Protein AF-A0A9D4WMR4-F1 (afdb_monomer_lite)

Secondary structure (DSSP, 8-state):
-----S--SSSSSSTT---HHHHHHHHHHHHHHHHHTTS----HHHHHHHHTTS---SS-HHHHHHHHHHHHHHHHHHHHHHHHH------TT-HHHHHHHHHHHHHHHHHHHHT-SSHHHHHHHHHHSTTHHHHHHHHHHHHHHHHHHHHHHHHHHHHHTTT---HHHHHHHHHHHHHHHHHHHHHHHHHTSHHHHHHHHT-IIIIIT-HHHHHHHHHHT----TTS-HHHHHHHHHHHHHHHHHHHHHHT-SSS-HHHHHHTSHHHHHHHHHHHHHHHHHHHHHHTS-TTS----TTS---SHHHHHHHHHHHHHH-TTTHHHHHHHHHHHHHHHHTS-HHHHHHHHS-S--S---EEEEEE--HHHHHHHHHHHT-TT----PPP--EEEEEE--HHHHHHHHHHHHHHHHHHHH---TTTS-GGGTTHHHHHHHHHTTS--GGGSTTS---TTS-HHHHHHHHHHHHHHHHHTTTTTT--HHHHHHHHHHHHHHHHHHHHHHHHHHHHHHHHHHHHTT--

Radius of gyration: 28.43 Å; chains: 1; bounding box: 70×49×124 Å

Sequence (524 aa):
MSTWSHLEPLESCFANSTSPIVACIFALAKVHQSTCFVALGDSDYFSRMKAAEEEASSNDVQDYDLKVTGQLIEIVFFMLTVLAGYRQEDHAFSPVHIMHSTLVACNFYLITGFISTQWRDIVHVLLAHPKVDIFIDAAFGSVRLVVRSLETTLVAYNKDISMESNMTAERRVYYLCQQCEASLQFLQSLCQQKMFKERLLKNKELCGKGGILLLAQSILKLHIQPYASNRITTAISRLKAKILSILLSLCEAENIPYLDEVASSTKSLELSKSVALEVFDLLKKDFGRNPGKLTADRSHPMGFVQLNAMRLADIFSDDSNFRSYMILCFTEVLIAIISLPHGDFLSCWCSSNLSDTEEDASLEYDIFAAVGWVLHNTSPDVKEATDLEFNLTPNSMLKASYAHHRTSLFIKFFANLHCFVPNVCEEQERNLFVLKVLECLNMDLSNLLPEFSFDSDAPRAATASRNLRSLLSHAESLIPNFLNVEDIQLLRVFFGELQSRFTSNGSGRNRAQKTQDSKFEKSS

pLDDT: mean 79.25, std 20.99, range [23.95, 98.62]

Foldseek 3Di:
DDDDDPPPPPVPPPVPDPDVVVVLVVLVVVLCVVCCVPDPPDDVVVVVVVVLVPDDDDDDPPVNLVVVLVVLLVVLLVQLLVLLVDDDDLDAPDLVLLSSLLSLLSSLVVLCVSFHVDLVRSLVVLVPDPCNLSSLSSLLSNLLSLLVNLLSLLVVVVVCVVPDPPVVSLLSSLSSLLSSLSSLVSVLSLLLDLSSLVVQLPRCVCQLQPSLLSSLLSLLPRDDDPPRDPSSQLSSLLSLQSSLSSVLSNCPRPPHRSVVSQVVDPNSLVSVLSSLLSLLVQLLVVLLDQLVPDPDPVVGARHPNNLSSLSVLLSLLQAQSRVVVCLVRRLLSLLVLLLADQVSNCQQQQDLDGSDDGKHWDWDDDSVLSSVQSVQVVDPPDDDDDRDDTDIHIDGDDSSVRSLSNNLSSLSSQLSSQDDDPPSHDPVSHCSNVVSSVVSQPDDSCVSNVVGDGDPPDRSLVSSLVSLVSSLVSVVVSPPPRDDPSSSVSSVVSSVVSVVVVVVVVVVVVVVVVVVVVVVVPDD

InterPro domains:
  IPR039325 Nodulin homeobox [PTHR35743] (65-520)
  IPR057287 Nodulin homeobox, N-terminal domain [PF25246] (65-477)

Structure (mmCIF, N/CA/C/O backbone):
data_AF-A0A9D4WMR4-F1
#
_entry.id   AF-A0A9D4WMR4-F1
#
loop_
_atom_site.group_PDB
_atom_site.id
_atom_site.type_symbol
_atom_site.label_atom_id
_atom_site.label_alt_id
_atom_site.label_comp_id
_atom_site.label_asym_id
_atom_site.label_entity_id
_atom_site.label_seq_id
_atom_site.pdbx_PDB_ins_code
_atom_site.Cartn_x
_atom_site.Cartn_y
_atom_site.Cartn_z
_atom_site.occupancy
_atom_site.B_iso_or_equiv
_atom_site.auth_seq_id
_atom_site.auth_comp_id
_atom_site.auth_asym_id
_atom_site.auth_atom_id
_atom_site.pdbx_PDB_model_num
ATOM 1 N N . MET A 1 1 ? 43.935 11.595 -28.827 1.00 33.19 1 MET A N 1
ATOM 2 C CA . MET A 1 1 ? 43.910 12.656 -29.860 1.00 33.19 1 MET A CA 1
ATOM 3 C C . MET A 1 1 ? 43.675 11.998 -31.214 1.00 33.19 1 MET A C 1
ATOM 5 O O . MET A 1 1 ? 44.251 10.948 -31.441 1.00 33.19 1 MET A O 1
ATOM 9 N N . SER A 1 2 ? 42.813 12.618 -32.029 1.00 28.80 2 SER A N 1
ATOM 10 C CA . SER A 1 2 ? 42.335 12.258 -33.381 1.00 28.80 2 SER A CA 1
ATOM 11 C C . SER A 1 2 ? 41.468 10.999 -33.543 1.00 28.80 2 SER A C 1
ATOM 13 O O . SER A 1 2 ? 41.987 9.897 -33.699 1.00 28.80 2 SER A O 1
ATOM 15 N N . THR A 1 3 ? 40.144 11.196 -33.585 1.00 23.95 3 THR A N 1
ATOM 16 C CA . THR A 1 3 ? 39.250 10.819 -34.712 1.00 23.95 3 THR A CA 1
ATOM 17 C C . THR A 1 3 ? 37.796 11.173 -34.353 1.00 23.95 3 THR A C 1
ATOM 19 O O . THR A 1 3 ? 37.026 10.350 -33.880 1.00 23.95 3 THR A O 1
ATOM 22 N N . TRP A 1 4 ? 37.434 12.443 -34.553 1.00 28.55 4 TRP A N 1
ATOM 23 C CA . TRP A 1 4 ? 36.052 12.934 -34.604 1.00 28.55 4 TRP A CA 1
ATOM 24 C C . TRP A 1 4 ? 35.903 13.641 -35.952 1.00 28.55 4 TRP A C 1
ATOM 26 O O . TRP A 1 4 ? 36.357 14.773 -36.088 1.00 28.55 4 TRP A O 1
ATOM 36 N N . SER A 1 5 ? 35.367 12.965 -36.971 1.00 24.48 5 SER A N 1
ATOM 37 C CA . SER A 1 5 ? 35.040 13.621 -38.253 1.00 24.48 5 SER A CA 1
ATOM 38 C C . SER A 1 5 ? 34.020 12.880 -39.130 1.00 24.48 5 SER A C 1
ATOM 40 O O . SER A 1 5 ? 33.951 13.157 -40.322 1.00 24.48 5 SER A O 1
ATOM 42 N N . HIS A 1 6 ? 33.208 11.956 -38.598 1.00 28.50 6 HIS A N 1
ATOM 43 C CA . HIS A 1 6 ? 32.232 11.216 -39.427 1.00 28.50 6 HIS A CA 1
ATOM 44 C C . HIS A 1 6 ? 30.801 11.135 -38.868 1.00 28.50 6 HIS A C 1
ATOM 46 O O . HIS A 1 6 ? 30.040 10.266 -39.274 1.00 28.50 6 HIS A O 1
ATOM 52 N N . LEU A 1 7 ? 30.394 12.061 -37.995 1.00 28.36 7 LEU A N 1
ATOM 53 C CA . LEU A 1 7 ? 29.025 12.112 -37.450 1.00 28.36 7 LEU A CA 1
ATOM 54 C C . LEU A 1 7 ? 28.144 13.237 -38.028 1.00 28.36 7 LEU A C 1
ATOM 56 O O . LEU A 1 7 ? 27.124 13.567 -37.438 1.00 28.36 7 LEU A O 1
ATOM 60 N N . GLU A 1 8 ? 28.496 13.807 -39.184 1.00 28.31 8 GLU A N 1
ATOM 61 C CA . GLU A 1 8 ? 27.832 15.012 -39.716 1.00 28.31 8 GLU A CA 1
ATOM 62 C C . GLU A 1 8 ? 26.898 14.871 -40.943 1.00 28.31 8 GLU A C 1
ATOM 64 O O . GLU A 1 8 ? 26.498 15.894 -41.492 1.00 28.31 8 GLU A O 1
ATOM 69 N N . PRO A 1 9 ? 26.426 13.676 -41.357 1.00 32.66 9 PRO A N 1
ATOM 70 C CA . PRO A 1 9 ? 25.255 13.636 -42.234 1.00 32.66 9 PRO A CA 1
ATOM 71 C C . PRO A 1 9 ? 24.153 12.717 -41.691 1.00 32.66 9 PRO A C 1
ATOM 73 O O . PRO A 1 9 ? 23.793 11.734 -42.328 1.00 32.66 9 PRO A O 1
ATOM 76 N N . LEU A 1 10 ? 23.611 13.022 -40.507 1.00 33.19 10 LEU A N 1
ATOM 77 C CA . LEU A 1 10 ? 22.376 12.394 -39.997 1.00 33.19 10 LEU A CA 1
ATOM 78 C C . LEU A 1 10 ? 21.386 13.393 -39.371 1.00 33.19 10 LEU A C 1
ATOM 80 O O . LEU A 1 10 ? 20.210 13.067 -39.243 1.00 33.19 10 LEU A O 1
ATOM 84 N N . GLU A 1 11 ? 21.799 14.626 -39.056 1.00 31.89 11 GLU A N 1
ATOM 85 C CA . GLU A 1 11 ? 20.884 15.662 -38.546 1.00 31.89 11 GLU A CA 1
ATOM 86 C C . GLU A 1 11 ? 19.919 16.198 -39.618 1.00 31.89 11 GLU A C 1
ATOM 88 O O . GLU A 1 11 ? 18.801 16.597 -39.300 1.00 31.89 11 GLU A O 1
ATOM 93 N N . SER A 1 12 ? 20.296 16.159 -40.902 1.00 28.70 12 SER A N 1
ATOM 94 C CA . SER A 1 12 ? 19.501 16.768 -41.979 1.00 28.70 12 SER A CA 1
ATOM 95 C C . SER A 1 12 ? 18.417 15.868 -42.584 1.00 28.70 12 SER A C 1
ATOM 97 O O . SER A 1 12 ? 17.547 16.376 -43.288 1.00 28.70 12 SER A O 1
ATOM 99 N N . CYS A 1 13 ? 18.414 14.557 -42.308 1.00 29.05 13 CYS A N 1
ATOM 100 C CA . CYS A 1 13 ? 17.401 13.640 -42.856 1.00 29.05 13 CYS A CA 1
ATOM 101 C C . CYS A 1 13 ? 16.135 13.511 -41.990 1.00 29.05 13 CYS A C 1
ATOM 103 O O . CYS A 1 13 ? 15.099 13.098 -42.502 1.00 29.05 13 CYS A O 1
ATOM 105 N N . PHE A 1 14 ? 16.173 13.883 -40.705 1.00 41.12 14 PHE A N 1
ATOM 106 C CA . PHE A 1 14 ? 15.147 13.443 -39.745 1.00 41.12 14 PHE A CA 1
ATOM 107 C C . PHE A 1 14 ? 14.361 14.555 -39.050 1.00 41.12 14 PHE A C 1
ATOM 109 O O . PHE A 1 14 ? 13.446 14.258 -38.286 1.00 41.12 14 PHE A O 1
ATOM 116 N N . ALA A 1 15 ? 14.597 15.821 -39.408 1.00 33.25 15 ALA A N 1
ATOM 117 C CA . ALA A 1 15 ? 13.702 16.922 -39.035 1.00 33.25 15 ALA A CA 1
ATOM 118 C C . ALA A 1 15 ? 12.266 16.757 -39.594 1.00 33.25 15 ALA A C 1
ATOM 120 O O . ALA A 1 15 ? 11.359 17.454 -39.153 1.00 33.25 15 ALA A O 1
ATOM 121 N N . ASN A 1 16 ? 12.047 15.814 -40.524 1.00 31.56 16 ASN A N 1
ATOM 122 C CA . ASN A 1 16 ? 10.764 15.583 -41.196 1.00 31.56 16 ASN A CA 1
ATOM 123 C C . ASN A 1 16 ? 10.112 14.213 -40.902 1.00 31.56 16 ASN A C 1
ATOM 125 O O . ASN A 1 16 ? 9.108 13.881 -41.529 1.00 31.56 16 ASN A O 1
ATOM 129 N N . SER A 1 17 ? 10.636 13.409 -39.968 1.00 31.97 17 SER A N 1
ATOM 130 C CA . SER A 1 17 ? 10.020 12.127 -39.579 1.00 31.97 17 SER A CA 1
ATOM 131 C C . SER A 1 17 ? 9.019 12.332 -38.434 1.00 31.97 17 SER A C 1
ATOM 133 O O . SER A 1 17 ? 9.409 12.616 -37.305 1.00 31.97 17 SER A O 1
ATOM 135 N N . THR A 1 18 ? 7.725 12.143 -38.701 1.00 29.80 18 THR A N 1
ATOM 136 C CA . THR A 1 18 ? 6.620 12.337 -37.741 1.00 29.80 18 THR A CA 1
ATOM 137 C C . THR A 1 18 ? 6.328 11.126 -36.843 1.00 29.80 18 THR A C 1
ATOM 139 O O . THR A 1 18 ? 5.304 11.130 -36.166 1.00 29.80 18 THR A O 1
ATOM 142 N N . SER A 1 19 ? 7.167 10.079 -36.826 1.00 32.78 19 SER A N 1
ATOM 143 C CA . SER A 1 19 ? 6.924 8.872 -36.014 1.00 32.78 19 SER A CA 1
ATOM 144 C C . SER A 1 19 ? 7.575 8.969 -34.619 1.00 32.78 19 SER A C 1
ATOM 146 O O . SER A 1 19 ? 8.806 8.914 -34.517 1.00 32.78 19 SER A O 1
ATOM 148 N N . PRO A 1 20 ? 6.792 9.053 -33.521 1.00 37.50 20 PRO A N 1
ATOM 149 C CA . PRO A 1 20 ? 7.308 9.119 -32.145 1.00 37.50 20 PRO A CA 1
ATOM 150 C C . PRO A 1 20 ? 8.117 7.878 -31.738 1.00 37.50 20 PRO A C 1
ATOM 152 O O . PRO A 1 20 ? 8.986 7.949 -30.869 1.00 37.50 20 PRO A O 1
ATOM 155 N N . ILE A 1 21 ? 7.848 6.746 -32.395 1.00 35.88 21 ILE A N 1
ATOM 156 C CA . ILE A 1 21 ? 8.482 5.443 -32.167 1.00 35.88 21 ILE A CA 1
ATOM 157 C C . ILE A 1 21 ? 9.948 5.471 -32.617 1.00 35.88 21 ILE A C 1
ATOM 159 O O . ILE A 1 21 ? 10.827 5.063 -31.860 1.00 35.88 21 ILE A O 1
ATOM 163 N N . VAL A 1 22 ? 10.234 6.034 -33.796 1.00 36.53 22 VAL A N 1
ATOM 164 C CA . VAL A 1 22 ? 11.603 6.166 -34.333 1.00 36.53 22 VAL A CA 1
ATOM 165 C C . VAL A 1 22 ? 12.433 7.117 -33.467 1.00 36.53 22 VAL A C 1
ATOM 167 O O . VAL A 1 22 ? 13.579 6.819 -33.137 1.00 36.53 22 VAL A O 1
ATOM 170 N N . ALA A 1 23 ? 11.833 8.216 -33.002 1.00 41.31 23 ALA A N 1
ATOM 171 C CA . ALA A 1 23 ? 12.484 9.149 -32.085 1.00 41.31 23 ALA A CA 1
ATOM 172 C C . ALA A 1 23 ? 12.776 8.521 -30.706 1.00 41.31 23 ALA A C 1
ATOM 174 O O . ALA A 1 23 ? 13.850 8.749 -30.152 1.00 41.31 23 ALA A O 1
ATOM 175 N N . CYS A 1 24 ? 11.875 7.685 -30.173 1.00 43.31 24 CYS A N 1
ATOM 176 C CA . CYS A 1 24 ? 12.086 6.948 -28.920 1.00 43.31 24 CYS A CA 1
ATOM 177 C C . CYS A 1 24 ? 13.164 5.868 -29.034 1.00 43.31 24 CYS A C 1
ATOM 179 O O . CYS A 1 24 ? 13.987 5.732 -28.132 1.00 43.31 24 CYS A O 1
ATOM 181 N N . ILE A 1 25 ? 13.195 5.127 -30.142 1.00 46.59 25 ILE A N 1
ATOM 182 C CA . ILE A 1 25 ? 14.248 4.149 -30.427 1.00 46.59 25 ILE A CA 1
ATOM 183 C C . ILE A 1 25 ? 15.598 4.859 -30.563 1.00 46.59 25 ILE A C 1
ATOM 185 O O . ILE A 1 25 ? 16.585 4.367 -30.033 1.00 46.59 25 ILE A O 1
ATOM 189 N N . PHE A 1 26 ? 15.655 6.037 -31.190 1.00 47.19 26 PHE A N 1
ATOM 190 C CA . PHE A 1 26 ? 16.888 6.822 -31.310 1.00 47.19 26 PHE A CA 1
ATOM 191 C C . PHE A 1 26 ? 17.320 7.460 -29.980 1.00 47.19 26 PHE A C 1
ATOM 193 O O . PHE A 1 26 ? 18.511 7.543 -29.687 1.00 47.19 26 PHE A O 1
ATOM 200 N N . ALA A 1 27 ? 16.365 7.877 -29.147 1.00 46.22 27 ALA A N 1
ATOM 201 C CA . ALA A 1 27 ? 16.600 8.379 -27.796 1.00 46.22 27 ALA A CA 1
ATOM 202 C C . ALA A 1 27 ? 17.130 7.267 -26.879 1.00 46.22 27 ALA A C 1
ATOM 204 O O . ALA A 1 27 ? 18.158 7.446 -26.230 1.00 46.22 27 ALA A O 1
ATOM 205 N N . LEU A 1 28 ? 16.502 6.088 -26.903 1.00 50.28 28 LEU A N 1
ATOM 206 C CA . LEU A 1 28 ? 17.008 4.890 -26.243 1.00 50.28 28 LEU A CA 1
ATOM 207 C C . LEU A 1 28 ? 18.343 4.449 -26.825 1.00 50.28 28 LEU A C 1
ATOM 209 O O . LEU A 1 28 ? 19.202 4.074 -26.051 1.00 50.28 28 LEU A O 1
ATOM 213 N N . ALA A 1 29 ? 18.558 4.527 -28.138 1.00 48.81 29 ALA A N 1
ATOM 214 C CA . ALA A 1 29 ? 19.824 4.185 -28.772 1.00 48.81 29 ALA A CA 1
ATOM 215 C C . ALA A 1 29 ? 20.935 5.163 -28.377 1.00 48.81 29 ALA A C 1
ATOM 217 O O . ALA A 1 29 ? 22.038 4.712 -28.110 1.00 48.81 29 ALA A O 1
ATOM 218 N N . LYS A 1 30 ? 20.657 6.468 -28.248 1.00 45.84 30 LYS A N 1
ATOM 219 C CA . LYS A 1 30 ? 21.604 7.460 -27.711 1.00 45.84 30 LYS A CA 1
ATOM 220 C C . LYS A 1 30 ? 21.894 7.226 -26.226 1.00 45.84 30 LYS A C 1
ATOM 222 O O . LYS A 1 30 ? 23.057 7.226 -25.839 1.00 45.84 30 LYS A O 1
ATOM 227 N N . VAL A 1 31 ? 20.875 6.951 -25.406 1.00 44.56 31 VAL A N 1
ATOM 228 C CA . VAL A 1 31 ? 21.057 6.605 -23.980 1.00 44.56 31 VAL A CA 1
ATOM 229 C C . VAL A 1 31 ? 21.785 5.260 -23.826 1.00 44.56 31 VAL A C 1
ATOM 231 O O . VAL A 1 31 ? 22.651 5.119 -22.963 1.00 44.56 31 VAL A O 1
ATOM 234 N N . HIS A 1 32 ? 21.502 4.296 -24.704 1.00 44.66 32 HIS A N 1
ATOM 235 C CA . HIS A 1 32 ? 22.166 2.998 -24.815 1.00 44.66 32 HIS A CA 1
ATOM 236 C C . HIS A 1 32 ? 23.614 3.155 -25.287 1.00 44.66 32 HIS A C 1
ATOM 238 O O . HIS A 1 32 ? 24.494 2.489 -24.771 1.00 44.66 32 HIS A O 1
ATOM 244 N N . GLN A 1 33 ? 23.909 4.078 -26.203 1.00 39.97 33 GLN A N 1
ATOM 245 C CA . GLN A 1 33 ? 25.264 4.385 -26.669 1.00 39.97 33 GLN A CA 1
ATOM 246 C C . GLN A 1 33 ? 26.094 5.065 -25.566 1.00 39.97 33 GLN A C 1
ATOM 248 O O . GLN A 1 33 ? 27.282 4.773 -25.428 1.00 39.97 33 GLN A O 1
ATOM 253 N N . SER A 1 34 ? 25.462 5.882 -24.713 1.00 38.19 34 SER A N 1
ATOM 254 C CA . SER A 1 34 ? 26.075 6.441 -23.499 1.00 38.19 34 SER A CA 1
ATOM 255 C C . SER A 1 34 ? 26.271 5.408 -22.371 1.00 38.19 34 SER A C 1
ATOM 257 O O . SER A 1 34 ? 27.236 5.522 -21.619 1.00 38.19 34 SER A O 1
ATOM 259 N N . THR A 1 35 ? 25.423 4.374 -22.261 1.00 37.53 35 THR A N 1
ATOM 260 C CA . THR A 1 35 ? 25.574 3.261 -21.286 1.00 37.53 35 THR A CA 1
ATOM 261 C C . THR A 1 35 ? 26.477 2.126 -21.779 1.00 37.53 35 THR A C 1
ATOM 263 O O . THR A 1 35 ? 27.161 1.489 -20.977 1.00 37.53 35 THR A O 1
ATOM 266 N N . CYS A 1 36 ? 26.523 1.862 -23.085 1.00 35.91 36 CYS A N 1
ATOM 267 C CA . CYS A 1 36 ? 27.311 0.782 -23.689 1.00 35.91 36 CYS A CA 1
ATOM 268 C C . CYS A 1 36 ? 28.812 1.015 -23.614 1.00 35.91 36 CYS A C 1
ATOM 270 O O . CYS A 1 36 ? 29.568 0.050 -23.647 1.00 35.91 36 CYS A O 1
ATOM 272 N N . PHE A 1 37 ? 29.253 2.257 -23.415 1.00 37.72 37 PHE A N 1
ATOM 273 C CA . PHE A 1 37 ? 30.651 2.516 -23.078 1.00 37.72 37 PHE A CA 1
ATOM 274 C C . PHE A 1 37 ? 31.057 1.943 -21.707 1.00 37.72 37 PHE A C 1
ATOM 276 O O . PHE A 1 37 ? 32.249 1.838 -21.432 1.00 37.72 37 PHE A O 1
ATOM 283 N N . VAL A 1 38 ? 30.094 1.545 -20.862 1.00 38.31 38 VAL A N 1
ATOM 284 C CA . VAL A 1 38 ? 30.345 1.014 -19.513 1.00 38.31 38 VAL A CA 1
ATOM 285 C C . VAL A 1 38 ? 29.889 -0.444 -19.332 1.00 38.31 38 VAL A C 1
ATOM 287 O O . VAL A 1 38 ? 30.487 -1.139 -18.515 1.00 38.31 38 VAL A O 1
ATOM 290 N N . ALA A 1 39 ? 28.890 -0.953 -20.069 1.00 33.62 39 ALA A N 1
ATOM 291 C CA . ALA A 1 39 ? 28.299 -2.266 -19.750 1.00 33.62 39 ALA A CA 1
ATOM 292 C C . ALA A 1 39 ? 28.517 -3.401 -20.769 1.00 33.62 39 ALA A C 1
ATOM 294 O O . ALA A 1 39 ? 28.742 -4.532 -20.346 1.00 33.62 39 ALA A O 1
ATOM 295 N N . LEU A 1 40 ? 28.444 -3.172 -22.083 1.00 37.25 40 LEU A N 1
ATOM 296 C CA . LEU A 1 40 ? 28.479 -4.262 -23.069 1.00 37.25 40 LEU A CA 1
ATOM 297 C C . LEU A 1 40 ? 29.123 -3.771 -24.368 1.00 37.25 40 LEU A C 1
ATOM 299 O O . LEU A 1 40 ? 28.509 -3.051 -25.151 1.00 37.25 40 LEU A O 1
ATOM 303 N N . GLY A 1 41 ? 30.379 -4.154 -24.587 1.00 33.16 41 GLY A N 1
ATOM 304 C CA . GLY A 1 41 ? 31.119 -3.867 -25.813 1.00 33.16 41 GLY A CA 1
ATOM 305 C C . GLY A 1 41 ? 30.691 -4.765 -26.971 1.00 33.16 41 GLY A C 1
ATOM 306 O O . GLY A 1 41 ? 31.489 -5.589 -27.406 1.00 33.16 41 GLY A O 1
ATOM 307 N N . ASP A 1 42 ? 29.458 -4.618 -27.464 1.00 36.50 42 ASP A N 1
ATOM 308 C CA . ASP A 1 42 ? 28.997 -5.356 -28.642 1.00 36.50 42 ASP A CA 1
ATOM 309 C C . ASP A 1 42 ? 28.340 -4.436 -29.686 1.00 36.50 42 ASP A C 1
ATOM 311 O O . ASP A 1 42 ? 27.326 -3.780 -29.447 1.00 36.50 42 ASP A O 1
ATOM 315 N N . SER A 1 43 ? 28.980 -4.355 -30.854 1.00 40.59 43 SER A N 1
ATOM 316 C CA . SER A 1 43 ? 28.693 -3.419 -31.952 1.00 40.59 43 SER A CA 1
ATOM 317 C C . SER A 1 43 ? 27.632 -3.941 -32.936 1.00 40.59 43 SER A C 1
ATOM 319 O O . SER A 1 43 ? 27.252 -3.218 -33.859 1.00 40.59 43 SER A O 1
ATOM 321 N N . ASP A 1 44 ? 27.164 -5.183 -32.783 1.00 41.28 44 ASP A N 1
ATOM 322 C CA . ASP A 1 44 ? 26.359 -5.880 -33.803 1.00 41.28 44 ASP A CA 1
ATOM 323 C C . ASP A 1 44 ? 24.863 -5.491 -33.793 1.00 41.28 44 ASP A C 1
ATOM 325 O O . ASP A 1 44 ? 24.129 -5.712 -34.757 1.00 41.28 44 ASP A O 1
ATOM 329 N N . TYR A 1 45 ? 24.396 -4.854 -32.715 1.00 42.66 45 TYR A N 1
ATOM 330 C CA . TYR A 1 45 ? 22.984 -4.508 -32.513 1.00 42.66 45 TYR A CA 1
ATOM 331 C C . TYR A 1 45 ? 22.490 -3.387 -33.448 1.00 42.66 45 TYR A C 1
ATOM 333 O O . TYR A 1 45 ? 21.387 -3.458 -33.992 1.00 42.66 45 TYR A O 1
ATOM 341 N N . PHE A 1 46 ? 23.326 -2.373 -33.698 1.00 39.62 46 PHE A N 1
ATOM 342 C CA . PHE A 1 46 ? 22.959 -1.206 -34.514 1.00 39.62 46 PHE A CA 1
ATOM 343 C C . PHE A 1 46 ? 22.804 -1.554 -36.004 1.00 39.62 46 PHE A C 1
ATOM 345 O O . PHE A 1 46 ? 21.946 -1.005 -36.695 1.00 39.62 46 PHE A O 1
ATOM 352 N N . SER A 1 47 ? 23.595 -2.512 -36.490 1.00 39.56 47 SER A N 1
ATOM 353 C CA . SER A 1 47 ? 23.570 -2.974 -37.882 1.00 39.56 47 SER A CA 1
ATOM 354 C C . SER A 1 47 ? 22.276 -3.715 -38.230 1.00 39.56 47 SER A C 1
ATOM 356 O O . SER A 1 47 ? 21.773 -3.579 -39.341 1.00 39.56 47 SER A O 1
ATOM 358 N N . ARG A 1 48 ? 21.690 -4.452 -37.274 1.00 40.34 48 ARG A N 1
ATOM 359 C CA . ARG A 1 48 ? 20.437 -5.202 -37.482 1.00 40.34 48 ARG A CA 1
ATOM 360 C C . ARG A 1 48 ? 19.209 -4.303 -37.528 1.00 40.34 48 ARG A C 1
ATOM 362 O O . ARG A 1 48 ? 18.292 -4.565 -38.295 1.00 40.34 48 ARG A O 1
ATOM 369 N N . MET A 1 49 ? 19.213 -3.234 -36.737 1.00 34.47 49 MET A N 1
ATOM 370 C CA . MET A 1 49 ? 18.124 -2.260 -36.715 1.00 34.47 49 MET A CA 1
ATOM 371 C C . MET A 1 49 ? 18.113 -1.402 -37.989 1.00 34.47 49 MET A C 1
ATOM 373 O O . MET A 1 49 ? 17.052 -1.121 -38.529 1.00 34.47 49 MET A O 1
ATOM 377 N N . LYS A 1 50 ? 19.299 -1.067 -38.515 1.00 35.16 50 LYS A N 1
ATOM 378 C CA . LYS A 1 50 ? 19.460 -0.347 -39.786 1.00 35.16 50 LYS A CA 1
ATOM 379 C C . LYS A 1 50 ? 19.100 -1.206 -41.007 1.00 35.16 50 LYS A C 1
ATOM 381 O O . LYS A 1 50 ? 18.496 -0.707 -41.945 1.00 35.16 50 LYS A O 1
ATOM 386 N N . ALA A 1 51 ? 19.410 -2.504 -40.970 1.00 37.97 51 ALA A N 1
ATOM 387 C CA . ALA A 1 51 ? 19.012 -3.445 -42.020 1.00 37.97 51 ALA A CA 1
ATOM 388 C C . ALA A 1 51 ? 17.485 -3.644 -42.101 1.00 37.97 51 ALA A C 1
ATOM 390 O O . ALA A 1 51 ? 16.965 -3.920 -43.175 1.00 37.97 51 ALA A O 1
ATOM 391 N N . ALA A 1 52 ? 16.764 -3.471 -40.987 1.00 39.38 52 ALA A N 1
ATOM 392 C CA . ALA A 1 52 ? 15.304 -3.560 -40.952 1.00 39.38 52 ALA A CA 1
ATOM 393 C C . ALA A 1 52 ? 14.597 -2.337 -41.574 1.00 39.38 52 ALA A C 1
ATOM 395 O O . ALA A 1 52 ? 13.410 -2.408 -41.860 1.00 39.38 52 ALA A O 1
ATOM 396 N N . GLU A 1 53 ? 15.306 -1.229 -41.805 1.00 37.84 53 GLU A N 1
ATOM 397 C CA . GLU A 1 53 ? 14.748 -0.002 -42.391 1.00 37.84 53 GLU A CA 1
ATOM 398 C C . GLU A 1 53 ? 14.864 0.021 -43.932 1.00 37.84 53 GLU A C 1
ATOM 400 O O . GLU A 1 53 ? 14.135 0.751 -44.600 1.00 37.84 53 GLU A O 1
ATOM 405 N N . GLU A 1 54 ? 15.742 -0.809 -44.514 1.00 36.75 54 GLU A N 1
ATOM 406 C CA . GLU A 1 54 ? 16.025 -0.837 -45.961 1.00 36.75 54 GLU A CA 1
ATOM 407 C C . GLU A 1 54 ? 15.209 -1.879 -46.760 1.00 36.75 54 GLU A C 1
ATOM 409 O O . GLU A 1 54 ? 15.282 -1.896 -47.989 1.00 36.75 54 GLU A O 1
ATOM 414 N N . GLU A 1 55 ? 14.367 -2.699 -46.119 1.00 40.88 55 GLU A N 1
ATOM 415 C CA . GLU A 1 55 ? 13.468 -3.652 -46.794 1.00 40.88 55 GLU A CA 1
ATOM 416 C C . GLU A 1 55 ? 11.986 -3.290 -46.596 1.00 40.88 55 GLU A C 1
ATOM 418 O O . GLU A 1 55 ? 11.301 -3.825 -45.727 1.00 40.88 55 GLU A O 1
ATOM 423 N N . ALA A 1 56 ? 11.448 -2.416 -47.452 1.00 35.56 56 ALA A N 1
ATOM 424 C CA . ALA A 1 56 ? 9.999 -2.283 -47.611 1.00 35.56 56 ALA A CA 1
ATOM 425 C C . ALA A 1 56 ? 9.614 -1.975 -49.068 1.00 35.56 56 ALA A C 1
ATOM 427 O O . ALA A 1 56 ? 9.612 -0.826 -49.510 1.00 35.56 56 ALA A O 1
ATOM 428 N N . SER A 1 57 ? 9.246 -3.018 -49.821 1.00 37.25 57 SER A N 1
ATOM 429 C CA . SER A 1 57 ? 8.478 -2.888 -51.065 1.00 37.25 57 SER A CA 1
ATOM 430 C C . SER A 1 57 ? 6.991 -3.140 -50.803 1.00 37.25 57 SER A C 1
ATOM 432 O O . SER A 1 57 ? 6.622 -4.126 -50.172 1.00 37.25 57 SER A O 1
ATOM 434 N N . SER A 1 58 ? 6.164 -2.239 -51.330 1.00 46.44 58 SER A N 1
ATOM 435 C CA . SER A 1 58 ? 4.700 -2.157 -51.254 1.00 46.44 58 SER A CA 1
ATOM 436 C C . SER A 1 58 ? 3.948 -3.490 -51.411 1.00 46.44 58 SER A C 1
ATOM 438 O O . SER A 1 58 ? 3.798 -3.967 -52.534 1.00 46.44 58 SER A O 1
ATOM 440 N N . ASN A 1 59 ? 3.434 -4.032 -50.297 1.00 38.97 59 ASN A N 1
ATOM 441 C CA . ASN A 1 59 ? 2.091 -4.620 -50.092 1.00 38.97 59 ASN A CA 1
ATOM 442 C C . ASN A 1 59 ? 2.086 -5.528 -48.839 1.00 38.97 59 ASN A C 1
ATOM 444 O O . ASN A 1 59 ? 1.901 -6.721 -48.994 1.00 38.97 59 ASN A O 1
ATOM 448 N N . ASP A 1 60 ? 2.317 -4.998 -47.627 1.00 40.66 60 ASP A N 1
ATOM 449 C CA . ASP A 1 60 ? 2.160 -5.751 -46.353 1.00 40.66 60 ASP A CA 1
ATOM 450 C C . ASP A 1 60 ? 2.236 -4.825 -45.113 1.00 40.66 60 ASP A C 1
ATOM 452 O O . ASP A 1 60 ? 2.940 -5.082 -44.142 1.00 40.66 60 ASP A O 1
ATOM 456 N N . VAL A 1 61 ? 1.527 -3.690 -45.117 1.00 44.72 61 VAL A N 1
ATOM 457 C CA . VAL A 1 61 ? 1.642 -2.696 -44.021 1.00 44.72 61 VAL A CA 1
ATOM 458 C C . VAL A 1 61 ? 1.135 -3.252 -42.676 1.00 44.72 61 VAL A C 1
ATOM 460 O O . VAL A 1 61 ? 1.693 -2.949 -41.630 1.00 44.72 61 VAL A O 1
ATOM 463 N N . GLN A 1 62 ? 0.131 -4.135 -42.689 1.00 45.28 62 GLN A N 1
ATOM 464 C CA . GLN A 1 62 ? -0.504 -4.626 -41.459 1.00 45.28 62 GLN A CA 1
ATOM 465 C C . GLN A 1 62 ? 0.252 -5.791 -40.787 1.00 45.28 62 GLN A C 1
ATOM 467 O O . GLN A 1 62 ? 0.259 -5.883 -39.562 1.00 45.28 62 GLN A O 1
ATOM 472 N N . ASP A 1 63 ? 0.911 -6.659 -41.565 1.00 47.91 63 ASP A N 1
ATOM 473 C CA . ASP A 1 63 ? 1.763 -7.740 -41.033 1.00 47.91 63 ASP A CA 1
ATOM 474 C C . ASP A 1 63 ? 3.116 -7.190 -40.546 1.00 47.91 63 ASP A C 1
ATOM 476 O O . ASP A 1 63 ? 3.651 -7.611 -39.516 1.00 47.91 63 ASP A O 1
ATOM 480 N N . TYR A 1 64 ? 3.627 -6.160 -41.230 1.00 50.91 64 TYR A N 1
ATOM 481 C CA . TYR A 1 64 ? 4.838 -5.448 -40.835 1.00 50.91 64 TYR A CA 1
ATOM 482 C C . TYR A 1 64 ? 4.681 -4.744 -39.478 1.00 50.91 64 TYR A C 1
ATOM 484 O O . TYR A 1 64 ? 5.524 -4.921 -38.597 1.00 50.91 64 TYR A O 1
ATOM 492 N N . ASP A 1 65 ? 3.571 -4.033 -39.254 1.00 54.09 65 ASP A N 1
ATOM 493 C CA . ASP A 1 65 ? 3.306 -3.323 -37.993 1.00 54.09 65 ASP A CA 1
ATOM 494 C C . ASP A 1 65 ? 3.190 -4.270 -36.783 1.00 54.09 65 ASP A C 1
ATOM 496 O O . ASP A 1 65 ? 3.685 -3.965 -35.690 1.00 54.09 65 ASP A O 1
ATOM 500 N N . LEU A 1 66 ? 2.598 -5.457 -36.971 1.00 60.88 66 LEU A N 1
ATOM 501 C CA . LEU A 1 66 ? 2.500 -6.484 -35.927 1.00 60.88 66 LEU A CA 1
ATOM 502 C C . LEU A 1 66 ? 3.867 -7.099 -35.605 1.00 60.88 66 LEU A C 1
ATOM 504 O O . LEU A 1 66 ? 4.199 -7.309 -34.434 1.00 60.88 66 LEU A O 1
ATOM 508 N N . LYS A 1 67 ? 4.687 -7.347 -36.630 1.00 64.31 67 LYS A N 1
ATOM 509 C CA . LYS A 1 67 ? 6.040 -7.890 -36.474 1.00 64.31 67 LYS A CA 1
ATOM 510 C C . LYS A 1 67 ? 6.980 -6.899 -35.784 1.00 64.31 67 LYS A C 1
ATOM 512 O O . LYS A 1 67 ? 7.718 -7.299 -34.882 1.00 64.31 67 LYS A O 1
ATOM 517 N N . VAL A 1 68 ? 6.922 -5.619 -36.157 1.00 65.62 68 VAL A N 1
ATOM 518 C CA . VAL A 1 68 ? 7.709 -4.545 -35.531 1.00 65.62 68 VAL A CA 1
ATOM 519 C C . VAL A 1 68 ? 7.290 -4.351 -34.075 1.00 65.62 68 VAL A C 1
ATOM 521 O O . VAL A 1 68 ? 8.146 -4.350 -33.193 1.00 65.62 68 VAL A O 1
ATOM 524 N N . THR A 1 69 ? 5.987 -4.287 -33.787 1.00 66.88 69 THR A N 1
ATOM 525 C CA . THR A 1 69 ? 5.480 -4.187 -32.407 1.00 66.88 69 THR A CA 1
ATOM 526 C C . THR A 1 69 ? 5.932 -5.373 -31.549 1.00 66.88 69 THR A C 1
ATOM 528 O O . THR A 1 69 ? 6.394 -5.183 -30.424 1.00 66.88 69 THR A O 1
ATOM 531 N N . GLY A 1 70 ? 5.890 -6.596 -32.089 1.00 71.38 70 GLY A N 1
ATOM 532 C CA . GLY A 1 70 ? 6.402 -7.787 -31.406 1.00 71.38 70 GLY A CA 1
ATOM 533 C C . GLY A 1 70 ? 7.900 -7.704 -31.081 1.00 71.38 70 GLY A C 1
ATOM 534 O O . GLY A 1 70 ? 8.308 -8.006 -29.960 1.00 71.38 70 GLY A O 1
ATOM 535 N N . GLN A 1 71 ? 8.723 -7.237 -32.025 1.00 74.69 71 GLN A N 1
ATOM 536 C CA . GLN A 1 71 ? 10.160 -7.031 -31.798 1.00 74.69 71 GLN A CA 1
ATOM 537 C C . GLN A 1 71 ? 10.436 -5.940 -30.757 1.00 74.69 71 GLN A C 1
ATOM 539 O O . GLN A 1 71 ? 11.329 -6.098 -29.927 1.00 74.69 71 GLN A O 1
ATOM 544 N N . LEU A 1 72 ? 9.656 -4.859 -30.761 1.00 75.69 72 LEU A N 1
ATOM 545 C CA . LEU A 1 72 ? 9.782 -3.784 -29.779 1.00 75.69 72 LEU A CA 1
ATOM 546 C C . LEU A 1 72 ? 9.442 -4.256 -28.362 1.00 75.69 72 LEU A C 1
ATOM 548 O O . LEU A 1 72 ? 10.157 -3.913 -27.421 1.00 75.69 72 LEU A O 1
ATOM 552 N N . ILE A 1 73 ? 8.412 -5.090 -28.203 1.00 81.38 73 ILE A N 1
ATOM 553 C CA . ILE A 1 73 ? 8.077 -5.708 -26.912 1.00 81.38 73 ILE A CA 1
ATOM 554 C C . ILE A 1 73 ? 9.223 -6.605 -26.427 1.00 81.38 73 ILE A C 1
ATOM 556 O O . ILE A 1 73 ? 9.612 -6.518 -25.262 1.00 81.38 73 ILE A O 1
ATOM 560 N N . GLU A 1 74 ? 9.810 -7.419 -27.308 1.00 83.69 74 GLU A N 1
ATOM 561 C CA . GLU A 1 74 ? 10.968 -8.260 -26.968 1.00 83.69 74 GLU A CA 1
ATOM 562 C C . GLU A 1 74 ? 12.179 -7.422 -26.527 1.00 83.69 74 GLU A C 1
ATOM 564 O O . GLU A 1 74 ? 12.842 -7.771 -25.547 1.00 83.69 74 GLU A O 1
ATOM 569 N N . ILE A 1 75 ? 12.434 -6.283 -27.182 1.00 82.62 75 ILE A N 1
ATOM 570 C CA . ILE A 1 75 ? 13.483 -5.336 -26.774 1.00 82.62 75 ILE A CA 1
ATOM 571 C C . ILE A 1 75 ? 13.186 -4.779 -25.382 1.00 82.62 75 ILE A C 1
ATOM 573 O O . ILE A 1 75 ? 14.063 -4.800 -24.522 1.00 82.62 75 ILE A O 1
ATOM 577 N N . VAL A 1 76 ? 11.958 -4.325 -25.125 1.00 86.19 76 VAL A N 1
ATOM 578 C CA . VAL A 1 76 ? 11.578 -3.789 -23.810 1.00 86.19 76 VAL A CA 1
ATOM 579 C C . VAL A 1 76 ? 11.727 -4.850 -22.714 1.00 86.19 76 VAL A C 1
ATOM 581 O O . VAL A 1 76 ? 12.279 -4.571 -21.649 1.00 86.19 76 VAL A O 1
ATOM 584 N N . PHE A 1 77 ? 11.297 -6.088 -22.970 1.00 88.62 77 PHE A N 1
ATOM 585 C CA . PHE A 1 77 ? 11.425 -7.197 -22.019 1.00 88.62 77 PHE A CA 1
ATOM 586 C C . PHE A 1 77 ? 12.893 -7.509 -21.725 1.00 88.62 77 PHE A C 1
ATOM 588 O O . PHE A 1 77 ? 13.278 -7.671 -20.562 1.00 88.62 77 PHE A O 1
ATOM 595 N N . PHE A 1 78 ? 13.721 -7.564 -22.769 1.00 85.19 78 PHE A N 1
ATOM 596 C CA . PHE A 1 78 ? 15.158 -7.760 -22.634 1.00 85.19 78 PHE A CA 1
ATOM 597 C C . PHE A 1 78 ? 15.798 -6.634 -21.816 1.00 85.19 78 PHE A C 1
ATOM 599 O O . PHE A 1 78 ? 16.503 -6.909 -20.845 1.00 85.19 78 PHE A O 1
ATOM 606 N N . MET A 1 79 ? 15.494 -5.376 -22.142 1.00 86.12 79 MET A N 1
ATOM 607 C CA . MET A 1 79 ? 16.024 -4.208 -21.440 1.00 86.12 79 MET A CA 1
ATOM 608 C C . MET A 1 79 ? 15.632 -4.207 -19.965 1.00 86.12 79 MET A C 1
ATOM 610 O O . MET A 1 79 ? 16.498 -4.036 -19.111 1.00 86.12 79 MET A O 1
ATOM 614 N N . LEU A 1 80 ? 14.364 -4.462 -19.634 1.00 89.69 80 LEU A N 1
ATOM 615 C CA . LEU A 1 80 ? 13.925 -4.568 -18.240 1.00 89.69 80 LEU A CA 1
ATOM 616 C C . LEU A 1 80 ? 14.626 -5.715 -17.505 1.00 89.69 80 LEU A C 1
ATOM 618 O O . LEU A 1 80 ? 15.010 -5.543 -16.351 1.00 89.69 80 LEU A O 1
ATOM 622 N N . THR A 1 81 ? 14.861 -6.849 -18.172 1.00 87.69 81 THR A N 1
ATOM 623 C CA . THR A 1 81 ? 15.599 -7.984 -17.592 1.00 87.69 81 THR A CA 1
ATOM 624 C C . THR A 1 81 ? 17.045 -7.601 -17.267 1.00 87.69 81 THR A C 1
ATOM 626 O O . THR A 1 81 ? 17.523 -7.866 -16.164 1.00 87.69 81 THR A O 1
ATOM 629 N N . VAL A 1 82 ? 17.734 -6.921 -18.190 1.00 83.50 82 VAL A N 1
ATOM 630 C CA . VAL A 1 82 ? 19.099 -6.412 -17.972 1.00 83.50 82 VAL A CA 1
ATOM 631 C C . VAL A 1 82 ? 19.118 -5.382 -16.841 1.00 83.50 82 VAL A C 1
ATOM 633 O O . VAL A 1 82 ? 19.944 -5.473 -15.933 1.00 83.50 82 VAL A O 1
ATOM 636 N N . LEU A 1 83 ? 18.178 -4.434 -16.853 1.00 86.19 83 LEU A N 1
ATOM 637 C CA . LEU A 1 83 ? 18.072 -3.385 -15.839 1.00 86.19 83 LEU A CA 1
ATOM 638 C C . LEU A 1 83 ? 17.752 -3.952 -14.453 1.00 86.19 83 LEU A C 1
ATOM 640 O O . LEU A 1 83 ? 18.247 -3.403 -13.473 1.00 86.19 83 LEU A O 1
ATOM 644 N N . ALA A 1 84 ? 16.986 -5.043 -14.361 1.00 87.62 84 ALA A N 1
ATOM 645 C CA . ALA A 1 84 ? 16.689 -5.758 -13.118 1.00 87.62 84 ALA A CA 1
ATOM 646 C C . ALA A 1 84 ? 17.885 -6.564 -12.578 1.00 87.62 84 ALA A C 1
ATOM 648 O O . ALA A 1 84 ? 17.997 -6.774 -11.372 1.00 87.62 84 ALA A O 1
ATOM 649 N N . GLY A 1 85 ? 18.782 -7.014 -13.461 1.00 77.94 85 GLY A N 1
ATOM 650 C CA . GLY A 1 85 ? 20.012 -7.726 -13.101 1.00 77.94 85 GLY A CA 1
ATOM 651 C C . GLY A 1 85 ? 21.202 -6.815 -12.782 1.00 77.94 85 GLY A C 1
ATOM 652 O O . GLY A 1 85 ? 22.256 -7.306 -12.368 1.00 77.94 85 GLY A O 1
ATOM 653 N N . TYR A 1 86 ? 21.060 -5.501 -12.976 1.00 75.00 86 TYR A N 1
ATOM 654 C CA . TYR A 1 86 ? 22.152 -4.549 -12.816 1.00 75.00 86 TYR A CA 1
ATOM 655 C C . TYR A 1 86 ? 22.604 -4.444 -11.350 1.00 75.00 86 TYR A C 1
ATOM 657 O O . TYR A 1 86 ? 21.833 -4.079 -10.460 1.00 75.00 86 TYR A O 1
ATOM 665 N N . ARG A 1 87 ? 23.884 -4.740 -11.087 1.00 65.75 87 ARG A N 1
ATOM 666 C CA . ARG A 1 87 ? 24.497 -4.509 -9.773 1.00 65.75 87 ARG A CA 1
ATOM 667 C C . ARG A 1 87 ? 24.881 -3.039 -9.655 1.00 65.75 87 ARG A C 1
ATOM 669 O O . ARG A 1 87 ? 25.849 -2.608 -10.270 1.00 65.75 87 ARG A O 1
ATOM 676 N N . GLN A 1 88 ? 24.127 -2.292 -8.857 1.00 64.12 88 GLN A N 1
ATOM 677 C CA . GLN A 1 88 ? 24.467 -0.912 -8.517 1.00 64.12 88 GLN A CA 1
ATOM 678 C C . GLN A 1 88 ? 25.613 -0.884 -7.499 1.00 64.12 88 GLN A C 1
ATOM 680 O O . GLN A 1 88 ? 25.572 -1.597 -6.494 1.00 64.12 88 GLN A O 1
ATOM 685 N N . GLU A 1 89 ? 26.624 -0.060 -7.766 1.00 62.47 89 GLU A N 1
ATOM 686 C CA . GLU A 1 89 ? 27.592 0.376 -6.759 1.00 62.47 89 GLU A CA 1
ATOM 687 C C . GLU A 1 89 ? 26.923 1.432 -5.866 1.00 62.47 89 GLU A C 1
ATOM 689 O O . GLU A 1 89 ? 26.222 2.310 -6.369 1.00 62.47 89 GLU A O 1
ATOM 694 N N . ASP A 1 90 ? 27.114 1.360 -4.544 1.00 66.56 90 ASP A N 1
ATOM 695 C CA . ASP A 1 90 ? 26.411 2.201 -3.559 1.00 66.56 90 ASP A CA 1
ATOM 696 C C . ASP A 1 90 ? 26.988 3.637 -3.4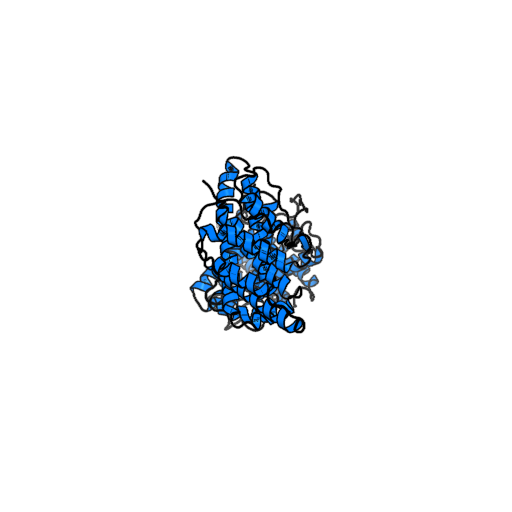83 1.00 66.56 90 ASP A C 1
ATOM 698 O O . ASP A 1 90 ? 27.305 4.163 -2.413 1.00 66.56 90 ASP A O 1
ATOM 702 N N . HIS A 1 91 ? 27.146 4.293 -4.633 1.00 73.25 91 HIS A N 1
ATOM 703 C CA . HIS A 1 91 ? 27.615 5.671 -4.740 1.00 73.25 91 HIS A CA 1
ATOM 704 C C . HIS A 1 91 ? 26.428 6.637 -4.831 1.00 73.25 91 HIS A C 1
ATOM 706 O O . HIS A 1 91 ? 25.713 6.696 -5.835 1.00 73.25 91 HIS A O 1
ATOM 712 N N . ALA A 1 92 ? 26.212 7.420 -3.771 1.00 75.00 92 ALA A N 1
ATOM 713 C CA . ALA A 1 92 ? 25.177 8.450 -3.750 1.00 75.00 92 ALA A CA 1
ATOM 714 C C . ALA A 1 92 ? 25.360 9.469 -4.889 1.00 75.00 92 ALA A C 1
ATOM 716 O O . ALA A 1 92 ? 26.481 9.783 -5.286 1.00 75.00 92 ALA A O 1
ATOM 717 N N . PHE A 1 93 ? 24.241 9.982 -5.414 1.00 79.06 93 PHE A N 1
ATOM 718 C CA . PHE A 1 93 ? 24.203 10.949 -6.521 1.00 79.06 93 PHE A CA 1
ATOM 719 C C . PHE A 1 93 ? 24.884 10.490 -7.824 1.00 79.06 93 PHE A C 1
ATOM 721 O O . PHE A 1 93 ? 25.150 11.328 -8.688 1.00 79.06 93 PHE A O 1
ATOM 728 N N . SER A 1 94 ? 25.140 9.189 -7.998 1.00 78.88 94 SER A N 1
ATOM 729 C CA . SER A 1 94 ? 25.743 8.650 -9.218 1.00 78.88 94 SER A CA 1
ATOM 730 C C . SER A 1 94 ? 24.911 8.999 -10.467 1.00 78.88 94 SER A C 1
ATOM 732 O O . SER A 1 94 ? 23.701 8.748 -10.478 1.00 78.88 94 SER A O 1
ATOM 734 N N . PRO A 1 95 ? 25.530 9.512 -11.552 1.00 76.50 95 PRO A N 1
ATOM 735 C CA . PRO A 1 95 ? 24.864 9.688 -12.847 1.00 76.50 95 PRO A CA 1
ATOM 736 C C . PRO A 1 95 ? 24.210 8.398 -13.365 1.00 76.50 95 PRO A C 1
ATOM 738 O O . PRO A 1 95 ? 23.192 8.436 -14.054 1.00 76.50 95 PRO A O 1
ATOM 741 N N . VAL A 1 96 ? 24.757 7.243 -12.973 1.00 79.50 96 VAL A N 1
ATOM 742 C CA . VAL A 1 96 ? 24.229 5.926 -13.332 1.00 79.50 96 VAL A CA 1
ATOM 743 C C . VAL A 1 96 ? 22.852 5.679 -12.712 1.00 79.50 96 VAL A C 1
ATOM 745 O O . VAL A 1 96 ? 21.997 5.111 -13.383 1.00 79.50 96 VAL A O 1
ATOM 748 N N . HIS A 1 97 ? 22.588 6.146 -11.485 1.00 84.88 97 HIS A N 1
ATOM 749 C CA . HIS A 1 97 ? 21.268 6.009 -10.850 1.00 84.88 97 HIS A CA 1
ATOM 750 C C . HIS A 1 97 ? 20.184 6.749 -11.636 1.00 84.88 97 HIS A C 1
ATOM 752 O O . HIS A 1 97 ? 19.095 6.220 -11.854 1.00 84.88 97 HIS A O 1
ATOM 758 N N . ILE A 1 98 ? 20.500 7.963 -12.087 1.00 84.12 98 ILE A N 1
ATOM 759 C CA . ILE A 1 98 ? 19.600 8.808 -12.879 1.00 84.12 98 ILE A CA 1
ATOM 760 C C . ILE A 1 98 ? 19.299 8.131 -14.217 1.00 84.12 98 ILE A C 1
ATOM 762 O O . ILE A 1 98 ? 18.138 7.976 -14.594 1.00 84.12 98 ILE A O 1
ATOM 766 N N . MET A 1 99 ? 20.342 7.678 -14.911 1.00 83.81 99 MET A N 1
ATOM 767 C CA . MET A 1 99 ? 20.213 7.032 -16.213 1.00 83.81 99 MET A CA 1
ATOM 768 C C . MET A 1 99 ? 19.458 5.700 -16.128 1.00 83.81 99 MET A C 1
ATOM 770 O O . MET A 1 99 ? 18.543 5.470 -16.915 1.00 83.81 99 MET A O 1
ATOM 774 N N . HIS A 1 100 ? 19.778 4.857 -15.141 1.00 87.12 100 HIS A N 1
ATOM 775 C CA . HIS A 1 100 ? 19.076 3.594 -14.883 1.00 87.12 100 HIS A CA 1
ATOM 776 C C . HIS A 1 100 ? 17.588 3.829 -14.607 1.00 87.12 100 HIS A C 1
ATOM 778 O O . HIS A 1 100 ? 16.744 3.242 -15.281 1.00 87.12 100 HIS A O 1
ATOM 784 N N . SER A 1 101 ? 17.261 4.750 -13.697 1.00 91.75 101 SER A N 1
ATOM 785 C CA . SER A 1 101 ? 15.869 5.043 -13.328 1.00 91.75 101 SER A CA 1
ATOM 786 C C . SER A 1 101 ? 15.052 5.570 -14.504 1.00 91.75 101 SER A C 1
ATOM 788 O O . SER A 1 101 ? 13.902 5.179 -14.692 1.00 91.75 101 SER A O 1
ATOM 790 N N . THR A 1 102 ? 15.675 6.404 -15.334 1.00 91.19 102 THR A N 1
ATOM 791 C CA . THR A 1 102 ? 15.052 6.943 -16.547 1.00 91.19 102 THR A CA 1
ATOM 792 C C . THR A 1 102 ? 14.806 5.851 -17.572 1.00 91.19 102 THR A C 1
ATOM 794 O O . THR A 1 102 ? 13.712 5.767 -18.119 1.00 91.19 102 THR A O 1
ATOM 797 N N . LEU A 1 103 ? 15.783 4.967 -17.797 1.00 90.12 103 LEU A N 1
ATOM 798 C CA . LEU A 1 103 ? 15.626 3.832 -18.703 1.00 90.12 103 LEU A CA 1
ATOM 799 C C . LEU A 1 103 ? 14.473 2.921 -18.275 1.00 90.12 103 LEU A C 1
ATOM 801 O O . LEU A 1 103 ? 13.698 2.499 -19.131 1.00 90.12 103 LEU A O 1
ATOM 805 N N . VAL A 1 104 ? 14.327 2.638 -16.979 1.00 93.94 104 VAL A N 1
ATOM 806 C CA . VAL A 1 104 ? 13.212 1.827 -16.467 1.00 93.94 104 VAL A CA 1
ATOM 807 C C . VAL A 1 104 ? 11.866 2.502 -16.747 1.00 93.94 104 VAL A C 1
ATOM 809 O O . VAL A 1 104 ? 10.995 1.879 -17.357 1.00 93.94 104 VAL A O 1
ATOM 812 N N . ALA A 1 105 ? 11.710 3.778 -16.381 1.00 94.81 105 ALA A N 1
ATOM 813 C CA . ALA A 1 105 ? 10.472 4.524 -16.608 1.00 94.81 105 ALA A CA 1
ATOM 814 C C . ALA A 1 105 ? 10.127 4.645 -18.106 1.00 94.81 105 ALA A C 1
ATOM 816 O O . ALA A 1 105 ? 8.985 4.409 -18.503 1.00 94.81 105 ALA A O 1
ATOM 817 N N . CYS A 1 106 ? 11.125 4.915 -18.953 1.00 91.38 106 CYS A N 1
ATOM 818 C CA . CYS A 1 106 ? 10.967 4.966 -20.406 1.00 91.38 106 CYS A CA 1
ATOM 819 C C . CYS A 1 106 ? 10.510 3.619 -20.976 1.00 91.38 106 CYS A C 1
ATOM 821 O O . CYS A 1 106 ? 9.590 3.586 -21.784 1.00 91.38 106 CYS A O 1
ATOM 823 N N . ASN A 1 107 ? 11.106 2.501 -20.546 1.00 90.38 107 ASN A N 1
ATOM 824 C CA . ASN A 1 107 ? 10.713 1.170 -21.020 1.00 90.38 107 ASN A CA 1
ATOM 825 C C . ASN A 1 107 ? 9.252 0.851 -20.682 1.00 90.38 107 ASN A C 1
ATOM 827 O O . ASN A 1 107 ? 8.535 0.326 -21.529 1.00 90.38 107 ASN A O 1
ATOM 831 N N . PHE A 1 108 ? 8.779 1.218 -19.489 1.00 93.31 108 PHE A N 1
ATOM 832 C CA . PHE A 1 108 ? 7.365 1.071 -19.144 1.00 93.31 108 PHE A CA 1
ATOM 833 C C . PHE A 1 108 ? 6.451 1.968 -19.977 1.00 93.31 108 PHE A C 1
ATOM 835 O O . PHE A 1 108 ? 5.422 1.506 -20.468 1.00 93.31 108 PHE A O 1
ATOM 842 N N . TYR A 1 109 ? 6.840 3.224 -20.194 1.00 89.31 109 TYR A N 1
ATOM 843 C CA . TYR A 1 109 ? 6.082 4.138 -21.045 1.00 89.31 109 TYR A CA 1
ATOM 844 C C . TYR A 1 109 ? 6.003 3.650 -22.500 1.00 89.31 109 TYR A C 1
ATOM 846 O O . TYR A 1 109 ? 4.981 3.785 -23.162 1.00 89.31 109 TYR A O 1
ATOM 854 N N . LEU A 1 110 ? 7.052 3.011 -23.013 1.00 84.88 110 LEU A N 1
ATOM 855 C CA . LEU A 1 110 ? 7.033 2.468 -24.370 1.00 84.88 110 LEU A CA 1
ATOM 856 C C . LEU A 1 110 ? 6.037 1.322 -24.537 1.00 84.88 110 LEU A C 1
ATOM 858 O O . LEU A 1 110 ? 5.467 1.182 -25.612 1.00 84.88 110 LEU A O 1
ATOM 862 N N . ILE A 1 111 ? 5.752 0.550 -23.486 1.00 85.12 111 ILE A N 1
ATOM 863 C CA . ILE A 1 111 ? 4.702 -0.478 -23.539 1.00 85.12 111 ILE A CA 1
ATOM 864 C C . ILE A 1 111 ? 3.334 0.167 -23.786 1.00 85.12 111 ILE A C 1
ATOM 866 O O . ILE A 1 111 ? 2.563 -0.337 -24.602 1.00 85.12 111 ILE A O 1
ATOM 870 N N . THR A 1 112 ? 3.032 1.289 -23.123 1.00 82.69 112 THR A N 1
ATOM 871 C CA . THR A 1 112 ? 1.769 2.008 -23.359 1.00 82.69 112 THR A CA 1
ATOM 872 C C . THR A 1 112 ? 1.753 2.673 -24.738 1.00 82.69 112 THR A C 1
ATOM 874 O O . THR A 1 112 ? 0.719 2.683 -25.399 1.00 82.69 112 THR A O 1
ATOM 877 N N . GLY A 1 113 ? 2.900 3.171 -25.214 1.00 74.31 113 GLY A N 1
ATOM 878 C CA . GLY A 1 113 ? 3.029 3.793 -26.534 1.00 74.31 113 GLY A CA 1
ATOM 879 C C . GLY A 1 113 ? 2.952 2.819 -27.717 1.00 74.31 113 GLY A C 1
ATOM 880 O O . GLY A 1 113 ? 2.367 3.161 -28.741 1.00 74.31 113 GLY A O 1
ATOM 881 N N . PHE A 1 114 ? 3.529 1.619 -27.596 1.00 73.12 114 PHE A N 1
ATOM 882 C CA . PHE A 1 114 ? 3.580 0.627 -28.679 1.00 73.12 114 PHE A CA 1
ATOM 883 C C . PHE A 1 114 ? 2.332 -0.246 -28.768 1.00 73.12 114 PHE A C 1
ATOM 885 O O . PHE A 1 114 ? 2.000 -0.706 -29.855 1.00 73.12 114 PHE A O 1
ATOM 892 N N . ILE A 1 115 ? 1.664 -0.511 -27.640 1.00 76.88 115 ILE A N 1
ATOM 893 C CA . ILE A 1 115 ? 0.518 -1.424 -27.620 1.00 76.88 115 ILE A CA 1
ATOM 894 C C . ILE A 1 115 ? -0.795 -0.654 -27.738 1.00 76.88 115 ILE A C 1
ATOM 896 O O . ILE A 1 115 ? -1.527 -0.815 -28.708 1.00 76.88 115 ILE A O 1
ATOM 900 N N . SER A 1 116 ? -1.137 0.128 -26.715 1.00 79.38 116 SER A N 1
ATOM 901 C CA . SER A 1 116 ? -2.421 0.822 -26.612 1.00 79.38 116 SER A CA 1
ATOM 902 C C . SER A 1 116 ? -2.395 1.767 -25.419 1.00 79.38 116 SER A C 1
ATOM 904 O O . SER A 1 116 ? -1.759 1.489 -24.404 1.00 79.38 116 SER A O 1
ATOM 906 N N . THR A 1 117 ? -3.183 2.837 -25.481 1.00 78.81 117 THR A N 1
ATOM 907 C CA . THR A 1 117 ? -3.484 3.664 -24.304 1.00 78.81 117 THR A CA 1
ATOM 908 C C . THR A 1 117 ? -4.481 2.985 -23.358 1.00 78.81 117 THR A C 1
ATOM 910 O O . THR A 1 117 ? -4.665 3.433 -22.226 1.00 78.81 117 THR A O 1
ATOM 913 N N . GLN A 1 118 ? -5.123 1.892 -23.789 1.00 87.50 118 GLN A N 1
ATOM 914 C CA . GLN A 1 118 ? -6.056 1.118 -22.979 1.00 87.50 118 GLN A CA 1
ATOM 915 C C . GLN A 1 118 ? -5.345 -0.028 -22.253 1.00 87.50 118 GLN A C 1
ATOM 917 O O . GLN A 1 118 ? -4.827 -0.964 -22.860 1.00 87.50 118 GLN A O 1
ATOM 922 N N . TRP A 1 119 ? -5.418 -0.018 -20.921 1.00 91.69 119 TRP A N 1
ATOM 923 C CA . TRP A 1 119 ? -4.799 -1.043 -20.069 1.00 91.69 119 TRP A CA 1
ATOM 924 C C . TRP A 1 119 ? -5.282 -2.471 -20.333 1.00 91.69 119 TRP A C 1
ATOM 926 O O . TRP A 1 119 ? -4.529 -3.418 -20.112 1.00 91.69 119 TRP A O 1
ATOM 936 N N . ARG A 1 120 ? -6.519 -2.642 -20.816 1.00 91.44 120 ARG A N 1
ATOM 937 C CA . ARG A 1 120 ? -7.057 -3.964 -21.165 1.00 91.44 120 ARG A CA 1
ATOM 938 C C . ARG A 1 120 ? -6.262 -4.601 -22.303 1.00 91.44 120 ARG A C 1
ATOM 940 O O . ARG A 1 120 ? -5.854 -5.751 -22.174 1.00 91.44 120 ARG A O 1
ATOM 947 N N . ASP A 1 121 ? -5.987 -3.843 -23.360 1.00 88.81 121 ASP A N 1
ATOM 948 C CA . ASP A 1 121 ? -5.240 -4.326 -24.524 1.00 88.81 121 ASP A CA 1
ATOM 949 C C . ASP A 1 121 ? -3.793 -4.648 -24.147 1.00 88.81 121 ASP A C 1
ATOM 951 O O . ASP A 1 121 ? -3.294 -5.723 -24.479 1.00 88.81 121 ASP A O 1
ATOM 955 N N . ILE A 1 122 ? -3.152 -3.763 -23.368 1.00 90.62 122 ILE A N 1
ATOM 956 C CA . ILE A 1 122 ? -1.803 -3.990 -22.828 1.00 90.62 122 ILE A CA 1
ATOM 957 C C . ILE A 1 122 ? -1.749 -5.331 -22.097 1.00 90.62 122 ILE A C 1
ATOM 959 O O . ILE A 1 122 ? -0.888 -6.161 -22.378 1.00 90.62 122 ILE A O 1
ATOM 963 N N . VAL A 1 123 ? -2.684 -5.577 -21.177 1.00 94.19 123 VAL A N 1
ATOM 964 C CA . VAL A 1 123 ? -2.704 -6.820 -20.400 1.00 94.19 123 VAL A CA 1
ATOM 965 C C . VAL A 1 123 ? -2.956 -8.040 -21.275 1.00 94.19 123 VAL A C 1
ATOM 967 O O . VAL A 1 123 ? -2.307 -9.063 -21.063 1.00 94.19 123 VAL A O 1
ATOM 970 N N . HIS A 1 124 ? -3.834 -7.953 -22.274 1.00 92.06 124 HIS A N 1
ATOM 971 C CA . HIS A 1 124 ? -4.047 -9.056 -23.209 1.00 92.06 124 HIS A CA 1
ATOM 972 C C . HIS A 1 124 ? -2.778 -9.407 -23.990 1.00 92.06 124 HIS A C 1
ATOM 974 O O . HIS A 1 124 ? -2.426 -10.585 -24.067 1.00 92.06 124 HIS A O 1
ATOM 980 N N . VAL A 1 125 ? -2.064 -8.405 -24.507 1.00 90.19 125 VAL A N 1
ATOM 981 C CA . VAL A 1 125 ? -0.809 -8.615 -25.240 1.00 90.19 125 VAL A CA 1
ATOM 982 C C . VAL A 1 125 ? 0.280 -9.173 -24.323 1.00 90.19 125 VAL A C 1
ATOM 984 O O . VAL A 1 125 ? 0.919 -10.165 -24.672 1.00 90.19 125 VAL A O 1
ATOM 987 N N . LEU A 1 126 ? 0.456 -8.604 -23.124 1.00 92.81 126 LEU A N 1
ATOM 988 C CA . LEU A 1 126 ? 1.445 -9.087 -22.157 1.00 92.81 126 LEU A CA 1
ATOM 989 C C . LEU A 1 126 ? 1.171 -10.539 -21.750 1.00 92.81 126 LEU A C 1
ATOM 991 O O . LEU A 1 126 ? 2.092 -11.347 -21.754 1.00 92.81 126 LEU A O 1
ATOM 995 N N . LEU A 1 127 ? -0.078 -10.895 -21.431 1.00 94.62 127 LEU A N 1
ATOM 996 C CA . LEU A 1 127 ? -0.441 -12.251 -20.997 1.00 94.62 127 LEU A CA 1
ATOM 997 C C . LEU A 1 127 ? -0.365 -13.295 -22.116 1.00 94.62 127 LEU A C 1
ATOM 999 O O . LEU A 1 127 ? -0.146 -14.470 -21.820 1.00 94.62 127 LEU A O 1
ATOM 1003 N N . ALA A 1 128 ? -0.531 -12.890 -23.377 1.00 91.94 128 ALA A N 1
ATOM 1004 C CA . ALA A 1 128 ? -0.331 -13.766 -24.528 1.00 91.94 128 ALA A CA 1
ATOM 1005 C C . ALA A 1 128 ? 1.158 -14.040 -24.813 1.00 91.94 128 ALA A C 1
ATOM 1007 O O . ALA A 1 128 ? 1.488 -15.002 -25.508 1.00 91.94 128 ALA A O 1
ATOM 1008 N N . HIS A 1 129 ? 2.065 -13.216 -24.278 1.00 90.62 129 HIS A N 1
ATOM 1009 C CA . HIS A 1 129 ? 3.492 -13.332 -24.538 1.00 90.62 129 HIS A CA 1
ATOM 1010 C C . HIS A 1 129 ? 4.118 -14.533 -23.795 1.00 90.62 129 HIS A C 1
ATOM 1012 O O . HIS A 1 129 ? 3.968 -14.654 -22.575 1.00 90.62 129 HIS A O 1
ATOM 1018 N N . PRO A 1 130 ? 4.916 -15.394 -24.462 1.00 91.06 130 PRO A N 1
ATOM 1019 C CA . PRO A 1 130 ? 5.475 -16.605 -23.845 1.00 91.06 130 PRO A CA 1
ATOM 1020 C C . PRO A 1 130 ? 6.428 -16.320 -22.673 1.00 91.06 130 PRO A C 1
ATOM 1022 O O . PRO A 1 130 ? 6.610 -17.160 -21.797 1.00 91.06 130 PRO A O 1
ATOM 1025 N N . LYS A 1 131 ? 7.028 -15.125 -22.640 1.00 91.69 131 LYS A N 1
ATOM 1026 C CA . LYS A 1 131 ? 7.952 -14.671 -21.584 1.00 91.69 131 LYS A CA 1
ATOM 1027 C C . LYS A 1 131 ? 7.298 -13.770 -20.528 1.00 91.69 131 LYS A C 1
ATOM 1029 O O . LYS A 1 131 ? 8.008 -13.028 -19.855 1.00 91.69 131 LYS A O 1
ATOM 1034 N N . VAL A 1 132 ? 5.970 -13.789 -20.387 1.00 94.38 132 VAL A N 1
ATOM 1035 C CA . VAL A 1 132 ? 5.265 -12.878 -19.468 1.00 94.38 132 VAL A CA 1
ATOM 1036 C C . VAL A 1 132 ? 5.749 -12.975 -18.019 1.00 94.38 132 VAL A C 1
ATOM 1038 O O . VAL A 1 132 ? 5.896 -11.949 -17.369 1.00 94.38 132 VAL A O 1
ATOM 1041 N N . ASP A 1 133 ? 6.064 -14.174 -17.523 1.00 94.75 133 ASP A N 1
ATOM 1042 C CA . ASP A 1 133 ? 6.557 -14.339 -16.147 1.00 94.75 133 ASP A CA 1
ATOM 1043 C C . ASP A 1 133 ? 7.936 -13.696 -15.955 1.00 94.75 133 ASP A C 1
ATOM 1045 O O . ASP A 1 133 ? 8.163 -13.023 -14.956 1.00 94.75 133 ASP A O 1
ATOM 1049 N N . ILE A 1 134 ? 8.821 -13.824 -16.953 1.00 94.25 134 ILE A N 1
ATOM 1050 C CA . ILE A 1 134 ? 10.140 -13.174 -16.951 1.00 94.25 134 ILE A CA 1
ATOM 1051 C C . ILE A 1 134 ? 9.967 -11.656 -16.938 1.00 94.25 134 ILE A C 1
ATOM 1053 O O . ILE A 1 134 ? 10.645 -10.968 -16.180 1.00 94.25 134 ILE A O 1
ATOM 1057 N N . PHE A 1 135 ? 9.044 -11.131 -17.748 1.00 95.31 135 PHE A N 1
ATOM 1058 C CA . PHE A 1 135 ? 8.720 -9.708 -17.740 1.00 95.31 135 PHE A CA 1
ATOM 1059 C C . PHE A 1 135 ? 8.189 -9.251 -16.385 1.00 95.31 135 PHE A C 1
ATOM 1061 O O . PHE A 1 135 ? 8.640 -8.228 -15.887 1.00 95.31 135 PHE A O 1
ATOM 1068 N N . ILE A 1 136 ? 7.261 -9.996 -15.783 1.00 97.56 136 ILE A N 1
ATOM 1069 C CA . ILE A 1 136 ? 6.694 -9.676 -14.471 1.00 97.56 136 ILE A CA 1
ATOM 1070 C C . ILE A 1 136 ? 7.815 -9.598 -13.422 1.00 97.56 136 ILE A C 1
ATOM 1072 O O . ILE A 1 136 ? 7.933 -8.584 -12.731 1.00 97.56 136 ILE A O 1
ATOM 1076 N N . ASP A 1 137 ? 8.686 -10.606 -13.353 1.00 96.75 137 ASP A N 1
ATOM 1077 C CA . ASP A 1 137 ? 9.815 -10.624 -12.417 1.00 96.75 137 ASP A CA 1
ATOM 1078 C C . ASP A 1 137 ? 10.783 -9.459 -12.670 1.00 96.75 137 ASP A C 1
ATOM 1080 O O . ASP A 1 137 ? 11.171 -8.745 -11.740 1.00 96.75 137 ASP A O 1
ATOM 1084 N N . ALA A 1 138 ? 11.138 -9.225 -13.936 1.00 96.06 138 ALA A N 1
ATOM 1085 C CA . ALA A 1 138 ? 12.036 -8.152 -14.344 1.00 96.06 138 ALA A CA 1
ATOM 1086 C C . ALA A 1 138 ? 11.450 -6.761 -14.069 1.00 96.06 138 ALA A C 1
ATOM 1088 O O . ALA A 1 138 ? 12.168 -5.874 -13.620 1.00 96.06 138 ALA A O 1
ATOM 1089 N N . ALA A 1 139 ? 10.152 -6.562 -14.291 1.00 97.50 139 ALA A N 1
ATOM 1090 C CA . ALA A 1 139 ? 9.478 -5.287 -14.096 1.00 97.50 139 ALA A CA 1
ATOM 1091 C C . ALA A 1 139 ? 9.448 -4.887 -12.614 1.00 97.50 139 ALA A C 1
ATOM 1093 O O . ALA A 1 139 ? 9.813 -3.769 -12.259 1.00 97.50 139 ALA A O 1
ATOM 1094 N N . PHE A 1 140 ? 9.079 -5.806 -11.720 1.00 98.06 140 PHE A N 1
ATOM 1095 C CA . PHE A 1 140 ? 9.142 -5.535 -10.281 1.00 98.06 140 PHE A CA 1
ATOM 1096 C C . PHE A 1 140 ? 10.593 -5.420 -9.788 1.00 98.06 140 PHE A C 1
ATOM 1098 O O . PHE A 1 140 ? 10.903 -4.559 -8.960 1.00 98.06 140 PHE A O 1
ATOM 1105 N N . GLY A 1 141 ? 11.496 -6.251 -10.318 1.00 96.06 141 GLY A N 1
ATOM 1106 C CA . GLY A 1 141 ? 12.923 -6.208 -10.005 1.00 96.06 141 GLY A CA 1
ATOM 1107 C C . GLY A 1 141 ? 13.584 -4.881 -10.386 1.00 96.06 141 GLY A C 1
ATOM 1108 O O . GLY A 1 141 ? 14.319 -4.311 -9.578 1.00 96.06 141 GLY A O 1
ATOM 1109 N N . SER A 1 142 ? 13.286 -4.345 -11.572 1.00 95.44 142 SER A N 1
ATOM 1110 C CA . SER A 1 142 ? 13.839 -3.076 -12.049 1.00 95.44 142 SER A CA 1
ATOM 1111 C C . SER A 1 142 ? 13.350 -1.896 -11.208 1.00 95.44 142 SER A C 1
ATOM 1113 O O . SER A 1 142 ? 14.171 -1.090 -10.773 1.00 95.44 142 SER A O 1
ATOM 1115 N N . VAL A 1 143 ? 12.051 -1.833 -10.881 1.00 97.94 143 VAL A N 1
ATOM 1116 C CA . VAL A 1 143 ? 11.494 -0.785 -10.004 1.00 97.94 143 VAL A CA 1
ATOM 1117 C C . VAL A 1 143 ? 12.123 -0.837 -8.620 1.00 97.94 143 VAL A C 1
ATOM 1119 O O . VAL A 1 143 ? 12.468 0.202 -8.061 1.00 97.94 143 VAL A O 1
ATOM 1122 N N . ARG A 1 144 ? 12.355 -2.032 -8.074 1.00 96.06 144 ARG A N 1
ATOM 1123 C CA . ARG A 1 144 ? 13.041 -2.174 -6.787 1.00 96.06 144 ARG A CA 1
ATOM 1124 C C . ARG A 1 144 ? 14.461 -1.598 -6.812 1.00 96.06 144 ARG A C 1
ATOM 1126 O O . ARG A 1 144 ? 14.882 -1.001 -5.823 1.00 96.06 144 ARG A O 1
ATOM 1133 N N . LEU A 1 145 ? 15.194 -1.739 -7.917 1.00 93.44 145 LEU A N 1
ATOM 1134 C CA . LEU A 1 145 ? 16.515 -1.116 -8.065 1.00 93.44 145 LEU A CA 1
ATOM 1135 C C . LEU A 1 145 ? 16.435 0.411 -8.185 1.00 93.44 145 LEU A C 1
ATOM 1137 O O . LEU A 1 145 ? 17.279 1.102 -7.618 1.00 93.44 145 LEU A O 1
ATOM 1141 N N . VAL A 1 146 ? 15.399 0.946 -8.835 1.00 95.19 146 VAL A N 1
ATOM 1142 C CA . VAL A 1 146 ? 15.132 2.395 -8.855 1.00 95.19 146 VAL A CA 1
ATOM 1143 C C . VAL A 1 146 ? 14.843 2.922 -7.446 1.00 95.19 146 VAL A C 1
ATOM 1145 O O . VAL A 1 146 ? 15.419 3.927 -7.030 1.00 95.19 146 VAL A O 1
ATOM 1148 N N . VAL A 1 147 ? 14.025 2.210 -6.663 1.00 96.62 147 VAL A N 1
ATOM 1149 C CA . VAL A 1 147 ? 13.761 2.551 -5.253 1.00 96.62 147 VAL A CA 1
ATOM 1150 C C . VAL A 1 147 ? 15.048 2.515 -4.431 1.00 96.62 147 VAL A C 1
ATOM 1152 O O . VAL A 1 147 ? 15.282 3.423 -3.641 1.00 96.62 147 VAL A O 1
ATOM 1155 N N . ARG A 1 148 ? 15.916 1.517 -4.638 1.00 93.75 148 ARG A N 1
ATOM 1156 C CA . ARG A 1 148 ? 17.218 1.442 -3.957 1.00 93.75 148 ARG A CA 1
ATOM 1157 C C . ARG A 1 148 ? 18.123 2.625 -4.317 1.00 93.75 148 ARG A C 1
ATOM 1159 O O . ARG A 1 148 ? 18.748 3.204 -3.435 1.00 93.75 148 ARG A O 1
ATOM 1166 N N . SER A 1 149 ? 18.170 3.019 -5.589 1.00 91.69 149 SER A N 1
ATOM 1167 C CA . SER A 1 149 ? 18.889 4.225 -6.027 1.00 91.69 149 SER A CA 1
ATOM 1168 C C . SER A 1 149 ? 18.368 5.490 -5.342 1.00 91.69 149 SER A C 1
ATOM 1170 O O . SER A 1 149 ? 19.162 6.333 -4.907 1.00 91.69 149 SER A O 1
ATOM 1172 N N . LEU A 1 150 ? 17.043 5.615 -5.224 1.00 95.12 150 LEU A N 1
ATOM 1173 C CA . LEU A 1 150 ? 16.403 6.703 -4.493 1.00 95.12 150 LEU A CA 1
ATOM 1174 C C . LEU A 1 150 ? 16.773 6.657 -3.007 1.00 95.12 150 LEU A C 1
ATOM 1176 O O . LEU A 1 150 ? 17.190 7.677 -2.476 1.00 95.12 150 LEU A O 1
ATOM 1180 N N . GLU A 1 151 ? 16.694 5.496 -2.356 1.00 93.69 151 GLU A N 1
ATOM 1181 C CA . GLU A 1 151 ? 17.044 5.309 -0.944 1.00 93.69 151 GLU A CA 1
ATOM 1182 C C . GLU A 1 151 ? 18.493 5.725 -0.656 1.00 93.69 151 GLU A C 1
ATOM 1184 O O . GLU A 1 151 ? 18.726 6.579 0.200 1.00 93.69 151 GLU A O 1
ATOM 1189 N N . THR A 1 152 ? 19.466 5.209 -1.415 1.00 91.00 152 THR A N 1
ATOM 1190 C CA . THR A 1 152 ? 20.887 5.563 -1.258 1.00 91.00 152 THR A CA 1
ATOM 1191 C C . THR A 1 152 ? 21.115 7.067 -1.424 1.00 91.00 152 THR A C 1
ATOM 1193 O O . THR A 1 152 ? 21.856 7.682 -0.654 1.00 91.00 152 THR A O 1
ATOM 1196 N N . THR A 1 153 ? 20.455 7.682 -2.409 1.00 90.88 153 THR A N 1
ATOM 1197 C CA . THR A 1 153 ? 20.592 9.121 -2.679 1.00 90.88 153 THR A CA 1
ATOM 1198 C C . THR A 1 153 ? 19.897 9.963 -1.605 1.00 90.88 153 THR A C 1
ATOM 1200 O O . THR A 1 153 ? 20.442 10.974 -1.170 1.00 90.88 153 THR A O 1
ATOM 1203 N N . LEU A 1 154 ? 18.734 9.525 -1.119 1.00 91.25 154 LEU A N 1
ATOM 1204 C CA . LEU A 1 154 ? 17.964 10.187 -0.069 1.00 91.25 154 LEU A CA 1
ATOM 1205 C C . LEU A 1 154 ? 18.691 10.139 1.281 1.00 91.25 154 LEU A C 1
ATOM 1207 O O . LEU A 1 154 ? 18.710 11.133 2.001 1.00 91.25 154 LEU A O 1
ATOM 1211 N N . VAL A 1 155 ? 19.336 9.018 1.619 1.00 90.31 155 VAL A N 1
ATOM 1212 C CA . VAL A 1 155 ? 20.155 8.892 2.837 1.00 90.31 155 VAL A CA 1
ATOM 1213 C C . VAL A 1 155 ? 21.335 9.863 2.815 1.00 90.31 155 VAL A C 1
ATOM 1215 O O . VAL A 1 155 ? 21.620 10.485 3.838 1.00 90.31 155 VAL A O 1
ATOM 1218 N N . ALA A 1 156 ? 22.016 10.009 1.676 1.00 88.75 156 ALA A N 1
ATOM 1219 C CA . ALA A 1 156 ? 23.101 10.979 1.533 1.00 88.75 156 ALA A CA 1
ATOM 1220 C C . ALA A 1 156 ? 22.582 12.419 1.612 1.00 88.75 156 ALA A C 1
ATOM 1222 O O . ALA A 1 156 ? 23.080 13.204 2.412 1.00 88.75 156 ALA A O 1
ATOM 1223 N N . TYR A 1 157 ? 21.506 12.723 0.883 1.00 87.12 157 TYR A N 1
ATOM 1224 C CA . TYR A 1 157 ? 20.844 14.024 0.938 1.00 87.12 157 TYR A CA 1
ATOM 1225 C C . TYR A 1 157 ? 20.457 14.408 2.373 1.00 87.12 157 TYR A C 1
ATOM 1227 O O . TYR A 1 157 ? 20.818 15.483 2.831 1.00 87.12 157 TYR A O 1
ATOM 1235 N N . ASN A 1 158 ? 19.835 13.507 3.138 1.00 85.88 158 ASN A N 1
ATOM 1236 C CA . ASN A 1 158 ? 19.458 13.766 4.531 1.00 85.88 158 ASN A CA 1
ATOM 1237 C C . ASN A 1 158 ? 20.658 14.046 5.458 1.00 85.88 158 ASN A C 1
ATOM 1239 O O . ASN A 1 158 ? 20.491 14.743 6.457 1.00 85.88 158 ASN A O 1
ATOM 1243 N N . LYS A 1 159 ? 21.855 13.518 5.161 1.00 83.12 159 LYS A N 1
ATOM 1244 C CA . LYS A 1 159 ? 23.084 13.861 5.899 1.00 83.12 159 LYS A CA 1
ATOM 1245 C C . LYS A 1 159 ? 23.583 15.253 5.511 1.00 83.12 159 LYS A C 1
ATOM 1247 O O . LYS A 1 159 ? 23.933 16.038 6.390 1.00 83.12 159 LYS A O 1
ATOM 1252 N N . ASP A 1 160 ? 23.556 15.568 4.221 1.00 71.00 160 ASP A N 1
ATOM 1253 C CA . ASP A 1 160 ? 24.130 16.794 3.660 1.00 71.00 160 ASP A CA 1
ATOM 1254 C C . ASP A 1 160 ? 23.255 18.037 3.885 1.00 71.00 160 ASP A C 1
ATOM 1256 O O . ASP A 1 160 ? 23.794 19.131 4.053 1.00 71.00 160 ASP A O 1
ATOM 1260 N N . ILE A 1 161 ? 21.922 17.892 3.984 1.00 62.12 161 ILE A N 1
ATOM 1261 C CA . ILE A 1 161 ? 21.008 19.006 4.319 1.00 62.12 161 ILE A CA 1
ATOM 1262 C C . ILE A 1 161 ? 21.407 19.683 5.644 1.00 62.12 161 ILE A C 1
ATOM 1264 O O . ILE A 1 161 ? 21.156 20.870 5.834 1.00 62.12 161 ILE A O 1
ATOM 1268 N N . SER A 1 162 ? 22.065 18.953 6.551 1.00 56.62 162 SER A N 1
ATOM 1269 C CA . SER A 1 162 ? 22.562 19.509 7.813 1.00 56.62 162 SER A CA 1
ATOM 1270 C C . SER A 1 162 ? 23.750 20.476 7.663 1.00 56.62 162 SER A C 1
ATOM 1272 O O . SER A 1 162 ? 24.081 21.146 8.641 1.00 56.62 162 SER A O 1
ATOM 1274 N N . MET A 1 163 ? 24.379 20.578 6.479 1.00 49.72 163 MET A N 1
ATOM 1275 C CA . MET A 1 163 ? 25.612 21.354 6.273 1.00 49.72 163 MET A CA 1
ATOM 1276 C C . MET A 1 163 ? 25.539 22.512 5.262 1.00 49.72 163 MET A C 1
ATOM 1278 O O . MET A 1 163 ? 26.242 23.488 5.482 1.00 49.72 163 MET A O 1
ATOM 1282 N N . GLU A 1 164 ? 24.708 22.483 4.218 1.00 47.03 164 GLU A N 1
ATOM 1283 C CA . GLU A 1 164 ? 24.374 23.644 3.357 1.00 47.03 164 GLU A CA 1
ATOM 1284 C C . GLU A 1 164 ? 23.372 23.183 2.279 1.00 47.03 164 GLU A C 1
ATOM 1286 O O . GLU A 1 164 ? 23.419 22.037 1.829 1.00 47.03 164 GLU A O 1
ATOM 1291 N N . SER A 1 165 ? 22.448 24.046 1.840 1.00 51.59 165 SER A N 1
ATOM 1292 C CA . SER A 1 165 ? 21.422 23.690 0.847 1.00 51.59 165 SER A CA 1
ATOM 1293 C C . SER A 1 165 ? 22.027 23.503 -0.552 1.00 51.59 165 SER A C 1
ATOM 1295 O O . SER A 1 165 ? 22.117 24.443 -1.345 1.00 51.59 165 SER A O 1
ATOM 1297 N N . ASN A 1 166 ? 22.446 22.282 -0.881 1.00 58.59 166 ASN A N 1
ATOM 1298 C CA . ASN A 1 166 ? 22.921 21.949 -2.220 1.00 58.59 166 ASN A CA 1
ATOM 1299 C C . ASN A 1 166 ? 21.731 21.752 -3.178 1.00 58.59 166 ASN A C 1
ATOM 1301 O O . ASN A 1 166 ? 21.199 20.647 -3.308 1.00 58.59 166 ASN A O 1
ATOM 1305 N N . MET A 1 167 ? 21.338 22.820 -3.882 1.00 60.97 167 MET A N 1
ATOM 1306 C CA . MET A 1 167 ? 20.257 22.821 -4.888 1.00 60.97 167 MET A CA 1
ATOM 1307 C C . MET A 1 167 ? 20.404 21.704 -5.942 1.00 60.97 167 MET A C 1
ATOM 1309 O O . MET A 1 167 ? 19.413 21.175 -6.442 1.00 60.97 167 MET A O 1
ATOM 1313 N N . THR A 1 168 ? 21.636 21.280 -6.249 1.00 77.25 168 THR A N 1
ATOM 1314 C CA . THR A 1 168 ? 21.896 20.184 -7.199 1.00 77.25 168 THR A CA 1
ATOM 1315 C C . THR A 1 168 ? 21.503 18.818 -6.624 1.00 77.25 168 THR A C 1
ATOM 1317 O O . THR A 1 168 ? 21.034 17.947 -7.358 1.00 77.25 168 THR A O 1
ATOM 1320 N N . ALA A 1 169 ? 21.677 18.616 -5.315 1.00 82.56 169 ALA A N 1
ATOM 1321 C CA . ALA A 1 169 ? 21.357 17.363 -4.634 1.00 82.56 169 ALA A CA 1
ATOM 1322 C C . ALA A 1 169 ? 19.842 17.170 -4.494 1.00 82.56 169 ALA A C 1
ATOM 1324 O O . ALA A 1 169 ? 19.329 16.107 -4.848 1.00 82.56 169 ALA A O 1
ATOM 1325 N N . GLU A 1 170 ? 19.127 18.214 -4.057 1.00 86.62 170 GLU A N 1
ATOM 1326 C CA . GLU A 1 170 ? 17.662 18.208 -3.952 1.00 86.62 170 GLU A CA 1
ATOM 1327 C C . GLU A 1 170 ? 17.018 17.839 -5.288 1.00 86.62 170 GLU A C 1
ATOM 1329 O O . GLU A 1 170 ? 16.198 16.925 -5.368 1.00 86.62 170 GLU A O 1
ATOM 1334 N N . ARG A 1 171 ? 17.458 18.491 -6.365 1.00 86.88 171 ARG A N 1
ATOM 1335 C CA . ARG A 1 171 ? 16.927 18.250 -7.702 1.00 86.88 171 ARG A CA 1
ATOM 1336 C C . ARG A 1 171 ? 17.151 16.822 -8.189 1.00 86.88 171 ARG A C 1
ATOM 1338 O O . ARG A 1 171 ? 16.255 16.240 -8.793 1.00 86.88 171 ARG A O 1
ATOM 1345 N N . ARG A 1 172 ? 18.322 16.231 -7.924 1.00 88.19 172 ARG A N 1
ATOM 1346 C CA . ARG A 1 172 ? 18.591 14.824 -8.275 1.00 88.19 172 ARG A CA 1
ATOM 1347 C C . ARG A 1 172 ? 17.682 13.872 -7.500 1.00 88.19 172 ARG A C 1
ATOM 1349 O O . ARG A 1 172 ? 17.159 12.933 -8.094 1.00 88.19 172 ARG A O 1
ATOM 1356 N N . VAL A 1 173 ? 17.464 14.121 -6.207 1.00 91.94 173 VAL A N 1
ATOM 1357 C CA . VAL A 1 173 ? 16.534 13.324 -5.390 1.00 91.94 173 VAL A CA 1
ATOM 1358 C C . VAL A 1 173 ? 15.111 13.453 -5.920 1.00 91.94 173 VAL A C 1
ATOM 1360 O O . VAL A 1 173 ? 14.441 12.440 -6.109 1.00 91.94 173 VAL A O 1
ATOM 1363 N N . TYR A 1 174 ? 14.658 14.674 -6.209 1.00 92.38 174 TYR A N 1
ATOM 1364 C CA . TYR A 1 174 ? 13.317 14.905 -6.738 1.00 92.38 174 TYR A CA 1
ATOM 1365 C C . TYR A 1 174 ? 13.116 14.244 -8.108 1.00 92.38 174 TYR A C 1
ATOM 1367 O O . TYR A 1 174 ? 12.109 13.571 -8.323 1.00 92.38 174 TYR A O 1
ATOM 1375 N N . TYR A 1 175 ? 14.108 14.327 -8.996 1.00 92.44 175 TYR A N 1
ATOM 1376 C CA . TYR A 1 175 ? 14.081 13.624 -10.277 1.00 92.44 175 TYR A CA 1
ATOM 1377 C C . TYR A 1 175 ? 13.964 12.103 -10.094 1.00 92.44 175 TYR A C 1
ATOM 1379 O O . TYR A 1 175 ? 13.125 11.465 -10.727 1.00 92.44 175 TYR A O 1
ATOM 1387 N N . LEU A 1 176 ? 14.749 11.505 -9.188 1.00 94.25 176 LEU A N 1
ATOM 1388 C CA . LEU A 1 176 ? 14.633 10.076 -8.869 1.00 94.25 176 LEU A CA 1
ATOM 1389 C C . LEU A 1 176 ? 13.251 9.723 -8.303 1.00 94.25 176 LEU A C 1
ATOM 1391 O O . LEU A 1 176 ? 12.713 8.672 -8.652 1.00 94.25 176 LEU A O 1
ATOM 1395 N N . CYS A 1 177 ? 12.648 10.599 -7.489 1.00 95.81 177 CYS A N 1
ATOM 1396 C CA . CYS A 1 177 ? 11.274 10.413 -7.020 1.00 95.81 177 CYS A CA 1
ATOM 1397 C C . CYS A 1 177 ? 10.297 10.336 -8.200 1.00 95.81 177 CYS A C 1
ATOM 1399 O O . CYS A 1 177 ? 9.495 9.410 -8.247 1.00 95.81 177 CYS A O 1
ATOM 1401 N N . GLN A 1 178 ? 10.406 11.240 -9.179 1.00 95.38 178 GLN A N 1
ATOM 1402 C CA . GLN A 1 178 ? 9.553 11.238 -10.372 1.00 95.38 178 GLN A CA 1
ATOM 1403 C C . GLN A 1 178 ? 9.731 9.978 -11.229 1.00 95.38 178 GLN A C 1
ATOM 1405 O O . GLN A 1 178 ? 8.742 9.381 -11.648 1.00 95.38 178 GLN A O 1
ATOM 1410 N N . GLN A 1 179 ? 10.972 9.531 -11.466 1.00 95.81 179 GLN A N 1
ATOM 1411 C CA . GLN A 1 179 ? 11.224 8.303 -12.238 1.00 95.81 179 GLN A CA 1
ATOM 1412 C C . GLN A 1 179 ? 10.690 7.058 -11.514 1.00 95.81 179 GLN A C 1
ATOM 1414 O O . GLN A 1 179 ? 10.099 6.165 -12.131 1.00 95.81 179 GLN A O 1
ATOM 1419 N N . CYS A 1 180 ? 10.861 7.012 -10.191 1.00 97.44 180 CYS A N 1
ATOM 1420 C CA . CYS A 1 180 ? 10.293 5.965 -9.353 1.00 97.44 180 CYS A CA 1
ATOM 1421 C C . CYS A 1 180 ? 8.758 5.992 -9.395 1.00 97.44 180 CYS A C 1
ATOM 1423 O O . CYS A 1 180 ? 8.131 4.940 -9.506 1.00 97.44 180 CYS A O 1
ATOM 1425 N N . GLU A 1 181 ? 8.154 7.181 -9.340 1.00 97.06 181 GLU A N 1
ATOM 1426 C CA . GLU A 1 181 ? 6.703 7.370 -9.344 1.00 97.06 181 GLU A CA 1
ATOM 1427 C C . GLU A 1 181 ? 6.092 6.937 -10.676 1.00 97.06 181 GLU A C 1
ATOM 1429 O O . GLU A 1 181 ? 5.136 6.162 -10.671 1.00 97.06 181 GLU A O 1
ATOM 1434 N N . ALA A 1 182 ? 6.689 7.340 -11.801 1.00 97.31 182 ALA A N 1
ATOM 1435 C CA . ALA A 1 182 ? 6.282 6.913 -13.138 1.00 97.31 182 ALA A CA 1
ATOM 1436 C C . ALA A 1 182 ? 6.294 5.383 -13.274 1.00 97.31 182 ALA A C 1
ATOM 1438 O O . ALA A 1 182 ? 5.318 4.768 -13.711 1.00 97.31 182 ALA A O 1
ATOM 1439 N N . SER A 1 183 ? 7.394 4.760 -12.844 1.00 98.12 183 SER A N 1
ATOM 1440 C CA . SER A 1 183 ? 7.582 3.313 -12.955 1.00 98.12 183 SER A CA 1
ATOM 1441 C C . SER A 1 183 ? 6.608 2.538 -12.063 1.00 98.12 183 SER A C 1
ATOM 1443 O O . SER A 1 183 ? 6.009 1.548 -12.483 1.00 98.12 183 SER A O 1
ATOM 1445 N N . LEU A 1 184 ? 6.401 3.009 -10.831 1.00 98.25 184 LEU A N 1
ATOM 1446 C CA . LEU A 1 184 ? 5.469 2.395 -9.892 1.00 98.25 184 LEU A CA 1
ATOM 1447 C C . LEU A 1 184 ? 4.009 2.582 -10.324 1.00 98.25 184 LEU A C 1
ATOM 1449 O O . LEU A 1 184 ? 3.213 1.660 -10.169 1.00 98.25 184 LEU A O 1
ATOM 1453 N N . GLN A 1 185 ? 3.657 3.735 -10.900 1.00 97.25 185 GLN A N 1
ATOM 1454 C CA . GLN A 1 185 ? 2.323 4.004 -11.444 1.00 97.25 185 GLN A CA 1
ATOM 1455 C C . GLN A 1 185 ? 1.971 3.052 -12.593 1.00 97.25 185 GLN A C 1
ATOM 1457 O O . GLN A 1 185 ? 0.830 2.593 -12.688 1.00 97.25 185 GLN A O 1
ATOM 1462 N N . PHE A 1 186 ? 2.945 2.699 -13.437 1.00 97.19 186 PHE A N 1
ATOM 1463 C CA . PHE A 1 186 ? 2.751 1.680 -14.466 1.00 97.19 186 PHE A CA 1
ATOM 1464 C C . PHE A 1 186 ? 2.428 0.309 -13.847 1.00 97.19 186 PHE A C 1
ATOM 1466 O O . PHE A 1 186 ? 1.421 -0.307 -14.202 1.00 97.19 186 PHE A O 1
ATOM 1473 N N . LEU A 1 187 ? 3.218 -0.142 -12.861 1.00 98.00 187 LEU A N 1
ATOM 1474 C CA . LEU A 1 187 ? 2.954 -1.403 -12.151 1.00 98.00 187 LEU A CA 1
ATOM 1475 C C . LEU A 1 187 ? 1.603 -1.393 -11.427 1.00 98.00 187 LEU A C 1
ATOM 1477 O O . LEU A 1 187 ? 0.868 -2.378 -11.483 1.00 98.00 187 LEU A O 1
ATOM 1481 N N . GLN A 1 188 ? 1.256 -0.279 -10.779 1.00 97.56 188 GLN A N 1
ATOM 1482 C CA . GLN A 1 188 ? -0.035 -0.086 -10.123 1.00 97.56 188 GLN A CA 1
ATOM 1483 C C . GLN A 1 188 ? -1.183 -0.284 -11.112 1.00 97.56 188 GLN A C 1
ATOM 1485 O O . GLN A 1 188 ? -2.118 -1.032 -10.828 1.00 97.56 188 GLN A O 1
ATOM 1490 N N . SER A 1 189 ? -1.085 0.327 -12.291 1.00 96.75 189 SER A N 1
ATOM 1491 C CA . SER A 1 189 ? -2.120 0.248 -13.320 1.00 96.75 189 SER A CA 1
ATOM 1492 C C . SER A 1 189 ? -2.277 -1.169 -13.886 1.00 96.75 189 SER A C 1
ATOM 1494 O O . SER A 1 189 ? -3.403 -1.620 -14.105 1.00 96.75 189 SER A O 1
ATOM 1496 N N . LEU A 1 190 ? -1.177 -1.919 -14.041 1.00 96.75 190 LEU A N 1
ATOM 1497 C CA . LEU A 1 190 ? -1.235 -3.347 -14.376 1.00 96.75 190 LEU A CA 1
ATOM 1498 C C . LEU A 1 190 ? -1.911 -4.165 -13.266 1.00 96.75 190 LEU A C 1
ATOM 1500 O O . LEU A 1 190 ? -2.788 -4.980 -13.549 1.00 96.75 190 LEU A O 1
ATOM 1504 N N . CYS A 1 191 ? -1.562 -3.923 -12.000 1.00 96.50 191 CYS A N 1
ATOM 1505 C CA . CYS A 1 191 ? -2.132 -4.636 -10.849 1.00 96.50 191 CYS A CA 1
ATOM 1506 C C . CYS A 1 191 ? -3.626 -4.352 -10.628 1.00 96.50 191 CYS A C 1
ATOM 1508 O O . CYS A 1 191 ? -4.298 -5.117 -9.935 1.00 96.50 191 CYS A O 1
ATOM 1510 N N . GLN A 1 192 ? -4.165 -3.273 -11.199 1.00 94.62 192 GLN A N 1
ATOM 1511 C CA . GLN A 1 192 ? -5.602 -2.984 -11.194 1.00 94.62 192 GLN A CA 1
ATOM 1512 C C . GLN A 1 192 ? -6.379 -3.838 -12.209 1.00 94.62 192 GLN A C 1
ATOM 1514 O O . GLN A 1 192 ? -7.592 -4.004 -12.076 1.00 94.62 192 GLN A O 1
ATOM 1519 N N . GLN A 1 193 ? -5.710 -4.422 -13.209 1.00 95.50 193 GLN A N 1
ATOM 1520 C CA . GLN A 1 193 ? -6.358 -5.289 -14.190 1.00 95.50 193 GLN A CA 1
ATOM 1521 C C . GLN A 1 193 ? -6.501 -6.712 -13.642 1.00 95.50 193 GLN A C 1
ATOM 1523 O O . GLN A 1 193 ? -5.507 -7.383 -13.360 1.00 95.50 193 GLN A O 1
ATOM 1528 N N . LYS A 1 194 ? -7.744 -7.208 -13.553 1.00 94.56 194 LYS A N 1
ATOM 1529 C CA . LYS A 1 194 ? -8.072 -8.523 -12.964 1.00 94.56 194 LYS A CA 1
ATOM 1530 C C . LYS A 1 194 ? -7.215 -9.665 -13.526 1.00 94.56 194 LYS A C 1
ATOM 1532 O O . LYS A 1 194 ? -6.602 -10.392 -12.755 1.00 94.56 194 LYS A O 1
ATOM 1537 N N . MET A 1 195 ? -7.108 -9.775 -14.852 1.00 94.31 195 MET A N 1
ATOM 1538 C CA . MET A 1 195 ? -6.363 -10.862 -15.507 1.00 94.31 195 MET A CA 1
ATOM 1539 C C . MET A 1 195 ? -4.861 -10.830 -15.189 1.00 94.31 195 MET A C 1
ATOM 1541 O O . MET A 1 195 ? -4.252 -11.872 -14.951 1.00 94.31 195 MET A O 1
ATOM 1545 N N . PHE A 1 196 ? -4.257 -9.638 -15.162 1.00 96.19 196 PHE A N 1
ATOM 1546 C CA . PHE A 1 196 ? -2.845 -9.490 -14.808 1.00 96.19 196 PHE A CA 1
ATOM 1547 C C . PHE A 1 196 ? -2.622 -9.807 -13.331 1.00 96.19 196 PHE A C 1
ATOM 1549 O O . PHE A 1 196 ? -1.721 -10.572 -12.997 1.00 96.19 196 PHE A O 1
ATOM 1556 N N . LYS A 1 197 ? -3.486 -9.285 -12.454 1.00 95.12 197 LYS A N 1
ATOM 1557 C CA . LYS A 1 197 ? -3.463 -9.572 -11.020 1.00 95.12 197 LYS A CA 1
ATOM 1558 C C . LYS A 1 197 ? -3.527 -11.073 -10.729 1.00 95.12 197 LYS A C 1
ATOM 1560 O O . LYS A 1 197 ? -2.722 -11.580 -9.959 1.00 95.12 197 LYS A O 1
ATOM 1565 N N . GLU A 1 198 ? -4.437 -11.801 -11.368 1.00 94.12 198 GLU A N 1
ATOM 1566 C CA . GLU A 1 198 ? -4.552 -13.255 -11.198 1.00 94.12 198 GLU A CA 1
ATOM 1567 C C . GLU A 1 198 ? -3.309 -14.010 -11.680 1.00 94.12 198 GLU A C 1
ATOM 1569 O O . GLU A 1 198 ? -2.948 -15.039 -11.106 1.00 94.12 198 GLU A O 1
ATOM 1574 N N . ARG A 1 199 ? -2.636 -13.511 -12.725 1.00 95.06 199 ARG A N 1
ATOM 1575 C CA . ARG A 1 199 ? -1.355 -14.069 -13.170 1.00 95.06 199 ARG A CA 1
ATOM 1576 C C . ARG A 1 199 ? -0.240 -13.783 -12.167 1.00 95.06 199 ARG A C 1
ATOM 1578 O O . ARG A 1 199 ? 0.524 -14.694 -11.856 1.00 95.06 199 ARG A O 1
ATOM 1585 N N . LEU A 1 200 ? -0.181 -12.555 -11.655 1.00 96.19 200 LEU A N 1
ATOM 1586 C CA . LEU A 1 200 ? 0.795 -12.102 -10.667 1.00 96.19 200 LEU A CA 1
ATOM 1587 C C . LEU A 1 200 ? 0.684 -12.888 -9.357 1.00 96.19 200 LEU A C 1
ATOM 1589 O O . LEU A 1 200 ? 1.699 -13.340 -8.845 1.00 96.19 200 LEU A O 1
ATOM 1593 N N . LEU A 1 201 ? -0.531 -13.143 -8.866 1.00 95.25 201 LEU A N 1
ATOM 1594 C CA . LEU A 1 201 ? -0.768 -13.923 -7.643 1.00 95.25 201 LEU A CA 1
ATOM 1595 C C . LEU A 1 201 ? -0.264 -15.372 -7.726 1.00 95.25 201 LEU A C 1
ATOM 1597 O O . LEU A 1 201 ? 0.020 -15.982 -6.703 1.00 95.25 201 LEU A O 1
ATOM 1601 N N . LYS A 1 202 ? -0.107 -15.920 -8.937 1.00 93.94 202 LYS A N 1
ATOM 1602 C CA . LYS A 1 202 ? 0.478 -17.254 -9.166 1.00 93.94 202 LYS A CA 1
ATOM 1603 C C . LYS A 1 202 ? 2.009 -17.228 -9.250 1.00 93.94 202 LYS A C 1
ATOM 1605 O O . LYS A 1 202 ? 2.630 -18.284 -9.387 1.00 93.94 202 LYS A O 1
ATOM 1610 N N . ASN A 1 203 ? 2.628 -16.048 -9.222 1.00 94.31 203 ASN A N 1
ATOM 1611 C CA . ASN A 1 203 ? 4.073 -15.899 -9.313 1.00 94.31 203 ASN A CA 1
ATOM 1612 C C . ASN A 1 203 ? 4.734 -16.196 -7.956 1.00 94.31 203 ASN A C 1
ATOM 1614 O O . ASN A 1 203 ? 4.535 -15.492 -6.964 1.00 94.31 203 ASN A O 1
ATOM 1618 N N . LYS A 1 204 ? 5.576 -17.234 -7.932 1.00 92.19 204 LYS A N 1
ATOM 1619 C CA . LYS A 1 204 ? 6.235 -17.708 -6.708 1.00 92.19 204 LYS A CA 1
ATOM 1620 C C . LYS A 1 204 ? 7.334 -16.780 -6.202 1.00 92.19 204 LYS A C 1
ATOM 1622 O O . LYS A 1 204 ? 7.553 -16.731 -4.997 1.00 92.19 204 LYS A O 1
ATOM 1627 N N . GLU A 1 205 ? 8.043 -16.069 -7.075 1.00 93.81 205 GLU A N 1
ATOM 1628 C CA . GLU A 1 205 ? 9.113 -15.160 -6.648 1.00 93.81 205 GLU A CA 1
ATOM 1629 C C . GLU A 1 205 ? 8.534 -13.879 -6.036 1.00 93.81 205 GLU A C 1
ATOM 1631 O O . GLU A 1 205 ? 8.996 -13.406 -4.995 1.00 93.81 205 GLU A O 1
ATOM 1636 N N . LEU A 1 206 ? 7.486 -13.338 -6.655 1.00 95.56 206 LEU A N 1
ATOM 1637 C CA . LEU A 1 206 ? 6.891 -12.067 -6.263 1.00 95.56 206 LEU A CA 1
ATOM 1638 C C . LEU A 1 206 ? 5.901 -12.191 -5.103 1.00 95.56 206 LEU A C 1
ATOM 1640 O O . LEU A 1 206 ? 6.004 -11.409 -4.155 1.00 95.56 206 LEU A O 1
ATOM 1644 N N . CYS A 1 207 ? 4.991 -13.167 -5.140 1.00 93.56 207 CYS A N 1
ATOM 1645 C CA . CYS A 1 207 ? 4.001 -13.373 -4.081 1.00 93.56 207 CYS A CA 1
ATOM 1646 C C . CYS A 1 207 ? 4.508 -14.370 -3.029 1.00 93.56 207 CYS A C 1
ATOM 1648 O O . CYS A 1 207 ? 4.697 -13.989 -1.876 1.00 93.56 207 CYS A O 1
ATOM 1650 N N . GLY A 1 208 ? 4.840 -15.604 -3.424 1.00 88.88 208 GLY A N 1
ATOM 1651 C CA . GLY A 1 208 ? 5.218 -16.664 -2.473 1.00 88.88 208 GLY A CA 1
ATOM 1652 C C . GLY A 1 208 ? 6.501 -16.376 -1.675 1.00 88.88 208 GLY A C 1
ATOM 1653 O O . GLY A 1 208 ? 6.551 -16.560 -0.459 1.00 88.88 208 GLY A O 1
ATOM 1654 N N . LYS A 1 209 ? 7.552 -15.868 -2.331 1.00 92.88 209 LYS A N 1
ATOM 1655 C CA . LYS A 1 209 ? 8.828 -15.492 -1.689 1.00 92.88 209 LYS A CA 1
ATOM 1656 C C . LYS A 1 209 ? 8.882 -14.032 -1.224 1.00 92.88 209 LYS A C 1
ATOM 1658 O O . LYS A 1 209 ? 9.923 -13.599 -0.722 1.00 92.88 209 LYS A O 1
ATOM 1663 N N . GLY A 1 210 ? 7.790 -13.283 -1.383 1.00 94.62 210 GLY A N 1
ATOM 1664 C CA . GLY A 1 210 ? 7.659 -11.916 -0.885 1.00 94.62 210 GLY A CA 1
ATOM 1665 C C . GLY A 1 210 ? 8.422 -10.854 -1.683 1.00 94.62 210 GLY A C 1
ATOM 1666 O O . GLY A 1 210 ? 8.781 -9.822 -1.120 1.00 94.62 210 GLY A O 1
ATOM 1667 N N . GLY A 1 211 ? 8.683 -11.051 -2.979 1.00 95.81 211 GLY A N 1
ATOM 1668 C CA . GLY A 1 211 ? 9.304 -10.025 -3.829 1.00 95.81 211 GLY A CA 1
ATOM 1669 C C . GLY A 1 211 ? 8.550 -8.684 -3.834 1.00 95.81 211 GLY A C 1
ATOM 1670 O O . GLY A 1 211 ? 9.181 -7.630 -3.731 1.00 95.81 211 GLY A O 1
ATOM 1671 N N . ILE A 1 212 ? 7.212 -8.709 -3.859 1.00 97.50 212 ILE A N 1
ATOM 1672 C CA . ILE A 1 212 ? 6.375 -7.495 -3.768 1.00 97.50 212 ILE A CA 1
ATOM 1673 C C . ILE A 1 212 ? 6.462 -6.879 -2.373 1.00 97.50 212 ILE A C 1
ATOM 1675 O O . ILE A 1 212 ? 6.557 -5.661 -2.240 1.00 97.50 212 ILE A O 1
ATOM 1679 N N . LEU A 1 213 ? 6.488 -7.709 -1.328 1.00 98.06 213 LEU A N 1
ATOM 1680 C CA . LEU A 1 213 ? 6.642 -7.241 0.048 1.00 98.06 213 LEU A CA 1
ATOM 1681 C C . LEU A 1 213 ? 8.003 -6.567 0.271 1.00 98.06 213 LEU A C 1
ATOM 1683 O O . LEU A 1 213 ? 8.067 -5.575 0.985 1.00 98.06 213 LEU A O 1
ATOM 1687 N N . LEU A 1 214 ? 9.076 -7.040 -0.376 1.00 97.38 214 LEU A N 1
ATOM 1688 C CA . LEU A 1 214 ? 10.384 -6.373 -0.342 1.00 97.38 214 LEU A CA 1
ATOM 1689 C C . LEU A 1 214 ? 10.320 -4.986 -0.988 1.00 97.38 214 LEU A C 1
ATOM 1691 O O . LEU A 1 214 ? 10.864 -4.035 -0.435 1.00 97.38 214 LEU A O 1
ATOM 1695 N N . LEU A 1 215 ? 9.645 -4.860 -2.136 1.00 98.25 215 LEU A N 1
ATOM 1696 C CA . LEU A 1 215 ? 9.428 -3.563 -2.781 1.00 98.25 215 LEU A CA 1
ATOM 1697 C C . LEU A 1 215 ? 8.605 -2.627 -1.881 1.00 98.25 215 LEU A C 1
ATOM 1699 O O . LEU A 1 215 ? 8.987 -1.474 -1.683 1.00 98.25 215 LEU A O 1
ATOM 1703 N N . ALA A 1 216 ? 7.517 -3.136 -1.298 1.00 98.50 216 ALA A N 1
ATOM 1704 C CA . ALA A 1 216 ? 6.688 -2.397 -0.354 1.00 98.50 216 ALA A CA 1
ATOM 1705 C C . ALA A 1 216 ? 7.475 -1.916 0.856 1.00 98.50 216 ALA A C 1
ATOM 1707 O O . ALA A 1 216 ? 7.449 -0.729 1.167 1.00 98.50 216 ALA A O 1
ATOM 1708 N N . GLN A 1 217 ? 8.230 -2.805 1.489 1.00 97.75 217 GLN A N 1
ATOM 1709 C CA . GLN A 1 217 ? 9.054 -2.462 2.634 1.00 97.75 217 GLN A CA 1
ATOM 1710 C C . GLN A 1 217 ? 10.071 -1.367 2.283 1.00 97.75 217 GLN A C 1
ATOM 1712 O O . GLN A 1 217 ? 10.182 -0.397 3.026 1.00 97.75 217 GLN A O 1
ATOM 1717 N N . SER A 1 218 ? 10.768 -1.478 1.145 1.00 97.06 218 SER A N 1
ATOM 1718 C CA . SER A 1 218 ? 11.726 -0.458 0.696 1.00 97.06 218 SER A CA 1
ATOM 1719 C C . SER A 1 218 ? 11.073 0.914 0.500 1.00 97.06 218 SER A C 1
ATOM 1721 O O . SER A 1 218 ? 11.623 1.913 0.948 1.00 97.06 218 SER A O 1
ATOM 1723 N N . ILE A 1 219 ? 9.887 0.979 -0.115 1.00 98.38 219 ILE A N 1
ATOM 1724 C CA . ILE A 1 219 ? 9.180 2.250 -0.343 1.00 98.38 219 ILE A CA 1
ATOM 1725 C C . ILE A 1 219 ? 8.624 2.830 0.966 1.00 98.38 219 ILE A C 1
ATOM 1727 O O . ILE A 1 219 ? 8.754 4.028 1.223 1.00 98.38 219 ILE A O 1
ATOM 1731 N N . LEU A 1 220 ? 8.006 2.005 1.814 1.00 97.81 220 LEU A N 1
ATOM 1732 C CA . LEU A 1 220 ? 7.399 2.468 3.066 1.00 97.81 220 LEU A CA 1
ATOM 1733 C C . LEU A 1 220 ? 8.455 2.990 4.052 1.00 97.81 220 LEU A C 1
ATOM 1735 O O . LEU A 1 220 ? 8.210 4.003 4.718 1.00 97.81 220 LEU A O 1
ATOM 1739 N N . LYS A 1 221 ? 9.651 2.384 4.046 1.00 95.94 221 LYS A N 1
ATOM 1740 C CA . LYS A 1 221 ? 10.816 2.806 4.838 1.00 95.94 221 LYS A CA 1
ATOM 1741 C C . LYS A 1 221 ? 11.502 4.074 4.348 1.00 95.94 221 LYS A C 1
ATOM 1743 O O . LYS A 1 221 ? 12.326 4.610 5.089 1.00 95.94 221 LYS A O 1
ATOM 1748 N N . LEU A 1 222 ? 11.173 4.589 3.156 1.00 94.94 222 LEU A N 1
ATOM 1749 C CA . LEU A 1 222 ? 11.726 5.863 2.690 1.00 94.94 222 LEU A CA 1
ATOM 1750 C C . LEU A 1 222 ? 11.434 6.948 3.734 1.00 94.94 222 LEU A C 1
ATOM 1752 O O . LEU A 1 222 ? 10.277 7.309 3.995 1.00 94.94 222 LEU A O 1
ATOM 1756 N N . HIS A 1 223 ? 12.508 7.414 4.371 1.00 85.44 223 HIS A N 1
ATOM 1757 C CA . HIS A 1 223 ? 12.465 8.355 5.478 1.00 85.44 223 HIS A CA 1
ATOM 1758 C C . HIS A 1 223 ? 12.846 9.750 5.004 1.00 85.44 223 HIS A C 1
ATOM 1760 O O . HIS A 1 223 ? 13.856 9.952 4.328 1.00 85.44 223 HIS A O 1
ATOM 1766 N N . ILE A 1 224 ? 12.037 10.718 5.416 1.00 77.12 224 ILE A N 1
ATOM 1767 C CA . ILE A 1 224 ? 12.192 12.118 5.062 1.00 77.12 224 ILE A CA 1
ATOM 1768 C C . ILE A 1 224 ? 12.354 12.890 6.358 1.00 77.12 224 ILE A C 1
ATOM 1770 O O . ILE A 1 224 ? 11.540 12.745 7.273 1.00 77.12 224 ILE A O 1
ATOM 1774 N N . GLN A 1 225 ? 13.413 13.690 6.433 1.00 78.31 225 GLN A N 1
ATOM 1775 C CA . GLN A 1 225 ? 13.629 14.566 7.573 1.00 78.31 225 GLN A CA 1
ATOM 1776 C C . GLN A 1 225 ? 12.569 15.683 7.600 1.00 78.31 225 GLN A C 1
ATOM 1778 O O . GLN A 1 225 ? 12.157 16.143 6.535 1.00 78.31 225 GLN A O 1
ATOM 1783 N N . PRO A 1 226 ? 12.150 16.178 8.781 1.00 67.75 226 PRO A N 1
ATOM 1784 C CA . PRO A 1 226 ? 11.100 17.201 8.899 1.00 67.75 226 PRO A CA 1
ATOM 1785 C C . PRO A 1 226 ? 11.369 18.509 8.138 1.00 67.75 226 PRO A C 1
ATOM 1787 O O . PRO A 1 226 ? 10.445 19.264 7.868 1.00 67.75 226 PRO A O 1
ATOM 1790 N N . TYR A 1 227 ? 12.634 18.782 7.819 1.00 68.62 227 TYR A N 1
ATOM 1791 C CA . TYR A 1 227 ? 13.108 19.981 7.125 1.00 68.62 227 TYR A CA 1
ATOM 1792 C C . TYR A 1 227 ? 13.392 19.751 5.629 1.00 68.62 227 TYR A C 1
ATOM 1794 O O . TYR A 1 227 ? 13.975 20.614 4.976 1.00 68.62 227 TYR A O 1
ATOM 1802 N N . ALA A 1 228 ? 13.038 18.587 5.078 1.00 71.62 228 ALA A N 1
ATOM 1803 C CA . ALA A 1 228 ? 13.208 18.317 3.655 1.00 71.62 228 ALA A CA 1
ATOM 1804 C C . ALA A 1 228 ? 12.246 19.151 2.791 1.00 71.62 228 ALA A C 1
ATOM 1806 O O . ALA A 1 228 ? 11.189 19.595 3.240 1.00 71.62 228 ALA A O 1
ATOM 1807 N N . SER A 1 229 ? 12.596 19.302 1.513 1.00 80.56 229 SER A N 1
ATOM 1808 C CA . SER A 1 229 ? 11.761 19.974 0.514 1.00 80.56 229 SER A CA 1
ATOM 1809 C C . SER A 1 229 ? 10.334 19.411 0.464 1.00 80.56 229 SER A C 1
ATOM 1811 O O . SER A 1 229 ? 10.128 18.189 0.446 1.00 80.56 229 SER A O 1
ATOM 1813 N N . ASN A 1 230 ? 9.335 20.300 0.381 1.00 83.69 230 ASN A N 1
ATOM 1814 C CA . ASN A 1 230 ? 7.920 19.916 0.285 1.00 83.69 230 ASN A CA 1
ATOM 1815 C C . ASN A 1 230 ? 7.654 19.040 -0.959 1.00 83.69 230 ASN A C 1
ATOM 1817 O O . ASN A 1 230 ? 6.866 18.095 -0.921 1.00 83.69 230 ASN A O 1
ATOM 1821 N N . ARG A 1 231 ? 8.387 19.279 -2.055 1.00 86.56 231 ARG A N 1
ATOM 1822 C CA . ARG A 1 231 ? 8.270 18.512 -3.307 1.00 86.56 231 ARG A CA 1
ATOM 1823 C C . ARG A 1 231 ? 8.743 17.064 -3.159 1.00 86.56 231 ARG A C 1
ATOM 1825 O O . ARG A 1 231 ? 8.074 16.142 -3.616 1.00 86.56 231 ARG A O 1
ATOM 1832 N N . ILE A 1 232 ? 9.860 16.845 -2.462 1.00 90.38 232 ILE A N 1
ATOM 1833 C CA . ILE A 1 232 ? 10.359 15.494 -2.152 1.00 90.38 232 ILE A CA 1
ATOM 1834 C C . ILE A 1 232 ? 9.396 14.788 -1.192 1.00 90.38 232 ILE A C 1
ATOM 1836 O O . ILE A 1 232 ? 9.060 13.620 -1.391 1.00 90.38 232 ILE A O 1
ATOM 1840 N N . THR A 1 233 ? 8.910 15.517 -0.183 1.00 90.56 233 THR A N 1
ATOM 1841 C CA . THR A 1 233 ? 7.959 14.998 0.809 1.00 90.56 233 THR A CA 1
ATOM 1842 C C . THR A 1 233 ? 6.675 14.493 0.160 1.00 90.56 233 THR A C 1
ATOM 1844 O O . THR A 1 233 ? 6.258 13.357 0.394 1.00 90.56 233 THR A O 1
ATOM 1847 N N . THR A 1 234 ? 6.078 15.307 -0.708 1.00 90.69 234 THR A N 1
ATOM 1848 C CA . THR A 1 234 ? 4.842 14.969 -1.426 1.00 90.69 234 THR A CA 1
ATOM 1849 C C . THR A 1 234 ? 5.054 13.832 -2.430 1.00 90.69 234 THR A C 1
ATOM 1851 O O . THR A 1 234 ? 4.234 12.917 -2.477 1.00 90.69 234 THR A O 1
ATOM 1854 N N . ALA A 1 235 ? 6.174 13.804 -3.163 1.00 93.31 235 ALA A N 1
ATOM 1855 C CA . ALA A 1 235 ? 6.478 12.720 -4.102 1.00 93.31 235 ALA A CA 1
ATOM 1856 C C . ALA A 1 235 ? 6.678 11.362 -3.409 1.00 93.31 235 ALA A C 1
ATOM 1858 O O . ALA A 1 235 ? 6.108 10.357 -3.833 1.00 93.31 235 ALA A O 1
ATOM 1859 N N . ILE A 1 236 ? 7.418 11.314 -2.297 1.00 95.06 236 ILE A N 1
ATOM 1860 C CA . ILE A 1 236 ? 7.568 10.074 -1.519 1.00 95.06 236 ILE A CA 1
ATOM 1861 C C . ILE A 1 236 ? 6.232 9.648 -0.904 1.00 95.06 236 ILE A C 1
ATOM 1863 O O . ILE A 1 236 ? 5.937 8.454 -0.858 1.00 95.06 236 ILE A O 1
ATOM 1867 N N . SER A 1 237 ? 5.398 10.595 -0.473 1.00 94.31 237 SER A N 1
ATOM 1868 C CA . SER A 1 237 ? 4.041 10.290 -0.014 1.00 94.31 237 SER A CA 1
ATOM 1869 C C . SER A 1 237 ? 3.221 9.595 -1.113 1.00 94.31 237 SER A C 1
ATOM 1871 O O . SER A 1 237 ? 2.654 8.527 -0.871 1.00 94.31 237 SER A O 1
ATOM 1873 N N . ARG A 1 238 ? 3.267 10.092 -2.358 1.00 95.19 238 ARG A N 1
ATOM 1874 C CA . ARG A 1 238 ? 2.610 9.433 -3.501 1.00 95.19 238 ARG A CA 1
ATOM 1875 C C . ARG A 1 238 ? 3.196 8.053 -3.803 1.00 95.19 238 ARG A C 1
ATOM 1877 O O . ARG A 1 238 ? 2.434 7.125 -4.062 1.00 95.19 238 ARG A O 1
ATOM 1884 N N . LEU A 1 239 ? 4.514 7.860 -3.691 1.00 97.69 239 LEU A N 1
ATOM 1885 C CA . LEU A 1 239 ? 5.126 6.525 -3.804 1.00 97.69 239 LEU A CA 1
ATOM 1886 C C . LEU A 1 239 ? 4.541 5.542 -2.782 1.00 97.69 239 LEU A C 1
ATOM 1888 O O . LEU A 1 239 ? 4.168 4.423 -3.147 1.00 97.69 239 LEU A O 1
ATOM 1892 N N . LYS A 1 240 ? 4.404 5.969 -1.519 1.00 98.00 240 LYS A N 1
ATOM 1893 C CA . LYS A 1 240 ? 3.776 5.163 -0.461 1.00 98.00 240 LYS A CA 1
ATOM 1894 C C . LYS A 1 240 ? 2.317 4.860 -0.792 1.00 98.00 240 LYS A C 1
ATOM 1896 O O . LYS A 1 240 ? 1.915 3.702 -0.727 1.00 98.00 240 LYS A O 1
ATOM 1901 N N . ALA A 1 241 ? 1.543 5.850 -1.232 1.00 97.12 241 ALA A N 1
ATOM 1902 C CA . ALA A 1 241 ? 0.150 5.642 -1.624 1.00 97.12 241 ALA A CA 1
ATOM 1903 C C . ALA A 1 241 ? 0.006 4.598 -2.747 1.00 97.12 241 ALA A C 1
ATOM 1905 O O . ALA A 1 241 ? -0.840 3.705 -2.649 1.00 97.12 241 ALA A O 1
ATOM 1906 N N . LYS A 1 242 ? 0.854 4.662 -3.785 1.00 98.00 242 LYS A N 1
ATOM 1907 C CA . LYS A 1 242 ? 0.804 3.745 -4.936 1.00 98.00 242 LYS A CA 1
ATOM 1908 C C . LYS A 1 242 ? 1.206 2.314 -4.566 1.00 98.00 242 LYS A C 1
ATOM 1910 O O . LYS A 1 242 ? 0.537 1.377 -5.000 1.00 98.00 242 LYS A O 1
ATOM 1915 N N . ILE A 1 243 ? 2.230 2.112 -3.729 1.00 98.56 243 ILE A N 1
ATOM 1916 C CA . ILE A 1 243 ? 2.598 0.752 -3.296 1.00 98.56 243 ILE A CA 1
ATOM 1917 C C . ILE A 1 243 ? 1.568 0.146 -2.335 1.00 98.56 243 ILE A C 1
ATOM 1919 O O . ILE A 1 243 ? 1.264 -1.040 -2.444 1.00 98.56 243 ILE A O 1
ATOM 1923 N N . LEU A 1 244 ? 0.959 0.957 -1.459 1.00 98.62 244 LEU A N 1
ATOM 1924 C CA . LEU A 1 244 ? -0.167 0.517 -0.629 1.00 98.62 244 LEU A CA 1
ATOM 1925 C C . LEU A 1 244 ? -1.365 0.127 -1.508 1.00 98.62 244 LEU A C 1
ATOM 1927 O O . LEU A 1 244 ? -1.994 -0.896 -1.262 1.00 98.62 244 LEU A O 1
ATOM 1931 N N . SER A 1 245 ? -1.637 0.879 -2.579 1.00 97.81 245 SER A N 1
ATOM 1932 C CA . SER A 1 245 ? -2.676 0.544 -3.563 1.00 97.81 245 SER A CA 1
ATOM 1933 C C . SER A 1 245 ? -2.402 -0.775 -4.298 1.00 97.81 245 SER A C 1
ATOM 1935 O O . SER A 1 245 ? -3.339 -1.542 -4.526 1.00 97.81 245 SER A O 1
ATOM 1937 N N . ILE A 1 246 ? -1.141 -1.078 -4.634 1.00 98.44 246 ILE A N 1
ATOM 1938 C CA . ILE A 1 246 ? -0.758 -2.384 -5.197 1.00 98.44 246 ILE A CA 1
ATOM 1939 C C . ILE A 1 246 ? -1.056 -3.502 -4.195 1.00 98.44 246 ILE A C 1
ATOM 1941 O O . ILE A 1 246 ? -1.725 -4.468 -4.559 1.00 98.44 246 ILE A O 1
ATOM 1945 N N . LEU A 1 247 ? -0.607 -3.365 -2.942 1.00 98.31 247 LEU A N 1
ATOM 1946 C CA . LEU A 1 247 ? -0.862 -4.363 -1.898 1.00 98.31 247 LEU A CA 1
ATOM 1947 C C . LEU A 1 247 ? -2.361 -4.580 -1.669 1.00 98.31 247 LEU A C 1
ATOM 1949 O O . LEU A 1 247 ? -2.799 -5.725 -1.617 1.00 98.31 247 LEU A O 1
ATOM 1953 N N . LEU A 1 248 ? -3.150 -3.502 -1.609 1.00 97.12 248 LEU A N 1
ATOM 1954 C CA . LEU A 1 248 ? -4.609 -3.582 -1.508 1.00 97.12 248 LEU A CA 1
ATOM 1955 C C . LEU A 1 248 ? -5.210 -4.389 -2.648 1.00 97.12 248 LEU A C 1
ATOM 1957 O O . LEU A 1 248 ? -5.966 -5.321 -2.398 1.00 97.12 248 LEU A O 1
ATOM 1961 N N . SER A 1 249 ? -4.834 -4.074 -3.891 1.00 95.94 249 SER A N 1
ATOM 1962 C CA . SER A 1 249 ? -5.371 -4.783 -5.053 1.00 95.94 249 SER A CA 1
ATOM 1963 C C . SER A 1 249 ? -5.120 -6.289 -4.952 1.00 95.94 249 SER A C 1
ATOM 1965 O O . SER A 1 249 ? -6.014 -7.072 -5.281 1.00 95.94 249 SER A O 1
ATOM 1967 N N . LEU A 1 250 ? -3.932 -6.693 -4.485 1.00 96.56 250 LEU A N 1
ATOM 1968 C CA . LEU A 1 250 ? -3.555 -8.096 -4.296 1.00 96.56 250 LEU A CA 1
ATOM 1969 C C . LEU A 1 250 ? -4.346 -8.765 -3.169 1.00 96.56 250 LEU A C 1
ATOM 1971 O O . LEU A 1 250 ? -4.854 -9.863 -3.376 1.00 96.56 250 LEU A O 1
ATOM 1975 N N . CYS A 1 251 ? -4.478 -8.111 -2.014 1.00 95.69 251 CYS A N 1
ATOM 1976 C CA . CYS A 1 251 ? -5.246 -8.636 -0.886 1.00 95.69 251 CYS A CA 1
ATOM 1977 C C . CYS A 1 251 ? -6.746 -8.770 -1.197 1.00 95.69 251 CYS A C 1
ATOM 1979 O O . CYS A 1 251 ? -7.377 -9.720 -0.756 1.00 95.69 251 CYS A O 1
ATOM 1981 N N . GLU A 1 252 ? -7.310 -7.857 -1.990 1.00 92.38 252 GLU A N 1
ATOM 1982 C CA . GLU A 1 252 ? -8.729 -7.844 -2.383 1.00 92.38 252 GLU A CA 1
ATOM 1983 C C . GLU A 1 252 ? -9.030 -8.768 -3.587 1.00 92.38 252 GLU A C 1
ATOM 1985 O O . GLU A 1 252 ? -10.049 -8.626 -4.266 1.00 92.38 252 GLU A O 1
ATOM 1990 N N . ALA A 1 253 ? -8.126 -9.684 -3.941 1.00 91.88 253 ALA A N 1
ATOM 1991 C CA . ALA A 1 253 ? -8.345 -10.606 -5.047 1.00 91.88 253 ALA A CA 1
ATOM 1992 C C . ALA A 1 253 ? -9.307 -11.745 -4.669 1.00 91.88 253 ALA A C 1
ATOM 1994 O O . ALA A 1 253 ? -9.062 -12.501 -3.740 1.00 91.88 253 ALA A O 1
ATOM 1995 N N . GLU A 1 254 ? -10.368 -11.921 -5.461 1.00 81.56 254 GLU A N 1
ATOM 1996 C CA . GLU A 1 254 ? -11.444 -12.892 -5.190 1.00 81.56 254 GLU A CA 1
ATOM 1997 C C . GLU A 1 254 ? -10.993 -14.362 -5.266 1.00 81.56 254 GLU A C 1
ATOM 1999 O O . GLU A 1 254 ? -11.509 -15.213 -4.550 1.00 81.56 254 GLU A O 1
ATOM 2004 N N . ASN A 1 255 ? -10.066 -14.674 -6.178 1.00 82.75 255 ASN A N 1
ATOM 2005 C CA . ASN A 1 255 ? -9.798 -16.054 -6.600 1.00 82.75 255 ASN A CA 1
ATOM 2006 C C . ASN A 1 255 ? -8.584 -16.701 -5.920 1.00 82.75 255 ASN A C 1
ATOM 2008 O O . ASN A 1 255 ? -8.474 -17.926 -5.917 1.00 82.75 255 ASN A O 1
ATOM 2012 N N . ILE A 1 256 ? -7.638 -15.902 -5.422 1.00 84.56 256 ILE A N 1
ATOM 2013 C CA . ILE A 1 256 ? -6.400 -16.392 -4.805 1.00 84.56 256 ILE A CA 1
ATOM 2014 C C . ILE A 1 256 ? -6.152 -15.553 -3.548 1.00 84.56 256 ILE A C 1
ATOM 2016 O O . ILE A 1 256 ? -5.868 -14.361 -3.691 1.00 84.56 256 ILE A O 1
ATOM 2020 N N . PRO A 1 257 ? -6.243 -16.144 -2.343 1.00 89.62 257 PRO A N 1
ATOM 2021 C CA . PRO A 1 257 ? -6.008 -15.421 -1.101 1.00 89.62 257 PRO A CA 1
ATOM 2022 C C . PRO A 1 257 ? -4.518 -15.086 -0.973 1.00 89.62 257 PRO A C 1
ATOM 2024 O O . PRO A 1 257 ? -3.683 -15.939 -0.676 1.00 89.62 257 PRO A O 1
ATOM 2027 N N . TYR A 1 258 ? -4.168 -13.825 -1.231 1.00 94.50 258 TYR A N 1
ATOM 2028 C CA . TYR A 1 258 ? -2.774 -13.373 -1.222 1.00 94.50 258 TYR A CA 1
ATOM 2029 C C . TYR A 1 258 ? -2.102 -13.550 0.146 1.00 94.50 258 TYR A C 1
ATOM 2031 O O . TYR A 1 258 ? -0.934 -13.932 0.206 1.00 94.50 258 TYR A O 1
ATOM 2039 N N . LEU A 1 259 ? -2.827 -13.294 1.240 1.00 94.12 259 LEU A N 1
ATOM 2040 C CA . LEU A 1 259 ? -2.277 -13.419 2.591 1.00 94.12 259 LEU A CA 1
ATOM 2041 C C . LEU A 1 259 ? -1.981 -14.871 2.975 1.00 94.12 259 LEU A C 1
ATOM 2043 O O . LEU A 1 259 ? -0.961 -15.109 3.616 1.00 94.12 259 LEU A O 1
ATOM 2047 N N . ASP A 1 260 ? -2.771 -15.833 2.496 1.00 91.62 260 ASP A N 1
ATOM 2048 C CA . ASP A 1 260 ? -2.479 -17.259 2.677 1.00 91.62 260 ASP A CA 1
ATOM 2049 C C . ASP A 1 260 ? -1.233 -17.685 1.887 1.00 91.62 260 ASP A C 1
ATOM 2051 O O . ASP A 1 260 ? -0.371 -18.396 2.408 1.00 91.62 260 ASP A O 1
ATOM 2055 N N . GLU A 1 261 ? -1.083 -17.211 0.644 1.00 92.50 261 GLU A N 1
ATOM 2056 C CA . GLU A 1 261 ? 0.123 -17.468 -0.159 1.00 92.50 261 GLU A CA 1
ATOM 2057 C C . GLU A 1 261 ? 1.373 -16.874 0.513 1.00 92.50 261 GLU A C 1
ATOM 2059 O O . GLU A 1 261 ? 2.427 -17.509 0.558 1.00 92.50 261 GLU A O 1
ATOM 2064 N N . VAL A 1 262 ? 1.261 -15.678 1.095 1.00 92.94 262 VAL A N 1
ATOM 2065 C CA . VAL A 1 262 ? 2.330 -15.045 1.883 1.00 92.94 262 VAL A CA 1
ATOM 2066 C C . VAL A 1 262 ? 2.611 -15.821 3.174 1.00 92.94 262 VAL A C 1
ATOM 2068 O O . VAL A 1 262 ? 3.773 -16.009 3.539 1.00 92.94 262 VAL A O 1
ATOM 2071 N N . ALA A 1 263 ? 1.576 -16.321 3.847 1.00 91.94 263 ALA A N 1
ATOM 2072 C CA . ALA A 1 263 ? 1.702 -17.116 5.065 1.00 91.94 263 ALA A CA 1
ATOM 2073 C C . ALA A 1 263 ? 2.259 -18.532 4.818 1.00 91.94 263 ALA A C 1
ATOM 2075 O O . ALA A 1 263 ? 2.724 -19.178 5.758 1.00 91.94 263 ALA A O 1
ATOM 2076 N N . SER A 1 264 ? 2.295 -19.001 3.563 1.00 90.62 264 SER A N 1
ATOM 2077 C CA . SER A 1 264 ? 2.794 -20.336 3.187 1.00 90.62 264 SER A CA 1
ATOM 2078 C C . SER A 1 264 ? 4.251 -20.614 3.584 1.00 90.62 264 SER A C 1
ATOM 2080 O O . SER A 1 264 ? 4.652 -21.774 3.704 1.00 90.62 264 SER A O 1
ATOM 2082 N N . SER A 1 265 ? 5.063 -19.571 3.800 1.00 91.94 265 SER A N 1
ATOM 2083 C CA . SER A 1 265 ? 6.441 -19.706 4.270 1.00 91.94 265 SER A CA 1
ATOM 2084 C C . SER A 1 265 ? 6.762 -18.726 5.392 1.00 91.94 265 SER A C 1
ATOM 2086 O O . SER A 1 265 ? 6.438 -17.542 5.325 1.00 91.94 265 SER A O 1
ATOM 2088 N N . THR A 1 266 ? 7.506 -19.193 6.399 1.00 93.38 266 THR A N 1
ATOM 2089 C CA . THR A 1 266 ? 7.896 -18.373 7.558 1.00 93.38 266 THR A CA 1
ATOM 2090 C C . THR A 1 266 ? 8.630 -17.097 7.148 1.00 93.38 266 THR A C 1
ATOM 2092 O O . THR A 1 266 ? 8.401 -16.039 7.716 1.00 93.38 266 THR A O 1
ATOM 2095 N N . LYS A 1 267 ? 9.496 -17.166 6.129 1.00 94.75 267 LYS A N 1
ATOM 2096 C CA . LYS A 1 267 ? 10.249 -15.997 5.656 1.00 94.75 267 LYS A CA 1
ATOM 2097 C C . LYS A 1 267 ? 9.333 -14.921 5.063 1.00 94.75 267 LYS A C 1
ATOM 2099 O O . LYS A 1 267 ? 9.559 -13.741 5.317 1.00 94.75 267 LYS A O 1
ATOM 2104 N N . SER A 1 268 ? 8.348 -15.320 4.259 1.00 94.56 268 SER A N 1
ATOM 2105 C CA . SER A 1 268 ? 7.408 -14.384 3.636 1.00 94.56 268 SER A CA 1
ATOM 2106 C C . SER A 1 268 ? 6.438 -13.808 4.674 1.00 94.56 268 SER A C 1
ATOM 2108 O O . SER A 1 268 ? 6.237 -12.597 4.700 1.00 94.56 268 SER A O 1
ATOM 2110 N N . LEU A 1 269 ? 5.978 -14.631 5.625 1.00 95.50 269 LEU A N 1
ATOM 2111 C CA . LEU A 1 269 ? 5.155 -14.194 6.756 1.00 95.50 269 LEU A CA 1
ATOM 2112 C C . LEU A 1 269 ? 5.866 -13.180 7.673 1.00 95.50 269 LEU A C 1
ATOM 2114 O O . LEU A 1 269 ? 5.281 -12.188 8.098 1.00 95.50 269 LEU A O 1
ATOM 2118 N N . GLU A 1 270 ? 7.140 -13.391 7.999 1.00 96.00 270 GLU A N 1
ATOM 2119 C CA . GLU A 1 270 ? 7.882 -12.419 8.816 1.00 96.00 270 GLU A CA 1
ATOM 2120 C C . GLU A 1 270 ? 8.124 -11.109 8.054 1.00 96.00 270 GLU A C 1
ATOM 2122 O O . GLU A 1 270 ? 8.052 -10.016 8.622 1.00 96.00 270 GLU A O 1
ATOM 2127 N N . LEU A 1 271 ? 8.341 -11.195 6.739 1.00 97.12 271 LEU A N 1
ATOM 2128 C CA . LEU A 1 271 ? 8.439 -10.013 5.895 1.00 97.12 271 LEU A CA 1
ATOM 2129 C C . LEU A 1 271 ? 7.105 -9.253 5.818 1.00 97.12 271 LEU A C 1
ATOM 2131 O O . LEU A 1 271 ? 7.110 -8.025 5.9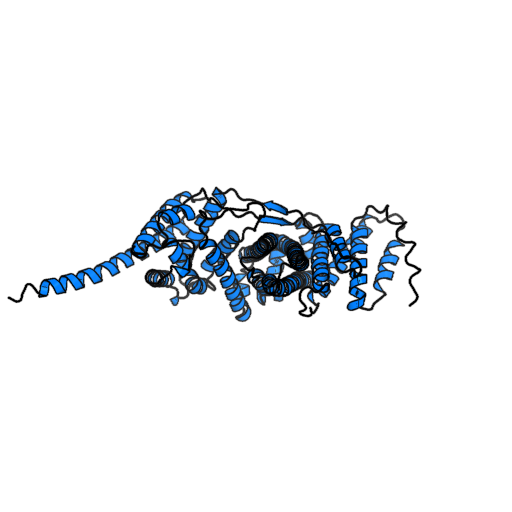03 1.00 97.12 271 LEU A O 1
ATOM 2135 N N . SER A 1 272 ? 5.970 -9.944 5.700 1.00 97.06 272 SER A N 1
ATOM 2136 C CA . SER A 1 272 ? 4.654 -9.301 5.669 1.00 97.06 272 SER A CA 1
ATOM 2137 C C . SER A 1 272 ? 4.293 -8.657 6.999 1.00 97.06 272 SER A C 1
ATOM 2139 O O . SER A 1 272 ? 3.765 -7.549 6.995 1.00 97.06 272 SER A O 1
ATOM 2141 N N . LYS A 1 273 ? 4.640 -9.275 8.134 1.00 96.88 273 LYS A N 1
ATOM 2142 C CA . LYS A 1 273 ? 4.527 -8.637 9.455 1.00 96.88 273 LYS A CA 1
ATOM 2143 C C . LYS A 1 273 ? 5.373 -7.371 9.534 1.00 96.88 273 LYS A C 1
ATOM 2145 O O . LYS A 1 273 ? 4.895 -6.348 10.013 1.00 96.88 273 LYS A O 1
ATOM 2150 N N . SER A 1 274 ? 6.595 -7.393 8.994 1.00 97.38 274 SER A N 1
ATOM 2151 C CA . SER A 1 274 ? 7.405 -6.175 8.917 1.00 97.38 274 SER A CA 1
ATOM 2152 C C . SER A 1 274 ? 6.765 -5.100 8.037 1.00 97.38 274 SER A C 1
ATOM 2154 O O . SER A 1 274 ? 6.850 -3.934 8.400 1.00 97.38 274 SER A O 1
ATOM 2156 N N . VAL A 1 275 ? 6.129 -5.452 6.916 1.00 98.12 275 VAL A N 1
ATOM 2157 C CA . VAL A 1 275 ? 5.369 -4.489 6.099 1.00 98.12 275 VAL A CA 1
ATOM 2158 C C . VAL A 1 275 ? 4.157 -3.957 6.869 1.00 98.12 275 VAL A C 1
ATOM 2160 O O . VAL A 1 275 ? 3.905 -2.757 6.836 1.00 98.12 275 VAL A O 1
ATOM 2163 N N . ALA A 1 276 ? 3.442 -4.812 7.605 1.00 97.62 276 ALA A N 1
ATOM 2164 C CA . ALA A 1 276 ? 2.319 -4.404 8.444 1.00 97.62 276 ALA A CA 1
ATOM 2165 C C . ALA A 1 276 ? 2.745 -3.403 9.532 1.00 97.62 276 ALA A C 1
ATOM 2167 O O . ALA A 1 276 ? 2.036 -2.427 9.754 1.00 97.62 276 ALA A O 1
ATOM 2168 N N . LEU A 1 277 ? 3.926 -3.566 10.144 1.00 97.12 277 LEU A N 1
ATOM 2169 C CA . LEU A 1 277 ? 4.471 -2.558 11.066 1.00 97.12 277 LEU A CA 1
ATOM 2170 C C . LEU A 1 277 ? 4.676 -1.202 10.395 1.00 97.12 277 LEU A C 1
ATOM 2172 O O . LEU A 1 277 ? 4.293 -0.190 10.970 1.00 97.12 277 LEU A O 1
ATOM 2176 N N . GLU A 1 278 ? 5.227 -1.170 9.179 1.00 97.69 278 GLU A N 1
ATOM 2177 C CA . GLU A 1 278 ? 5.395 0.092 8.450 1.00 97.69 278 GLU A CA 1
ATOM 2178 C C . GLU A 1 278 ? 4.034 0.750 8.153 1.00 97.69 278 GLU A C 1
ATOM 2180 O O . GLU A 1 278 ? 3.898 1.969 8.253 1.00 97.69 278 GLU A O 1
ATOM 2185 N N . VAL A 1 279 ? 3.002 -0.047 7.843 1.00 97.69 279 VAL A N 1
ATOM 2186 C CA . VAL A 1 279 ? 1.617 0.439 7.687 1.00 97.69 279 VAL A CA 1
ATOM 2187 C C . VAL A 1 279 ? 1.089 1.017 9.003 1.00 97.69 279 VAL A C 1
ATOM 2189 O O . VAL A 1 279 ? 0.544 2.121 9.016 1.00 97.69 279 VAL A O 1
ATOM 2192 N N . PHE A 1 280 ? 1.277 0.319 10.123 1.00 95.38 280 PHE A N 1
ATOM 2193 C CA . PHE A 1 280 ? 0.845 0.788 11.441 1.00 95.38 280 PHE A CA 1
ATOM 2194 C C . PHE A 1 280 ? 1.582 2.059 11.880 1.00 95.38 280 PHE A C 1
ATOM 2196 O O . PHE A 1 280 ? 0.962 2.953 12.455 1.00 95.38 280 PHE A O 1
ATOM 2203 N N . ASP A 1 281 ? 2.868 2.190 11.556 1.00 93.88 281 ASP A N 1
ATOM 2204 C CA . ASP A 1 281 ? 3.654 3.392 11.831 1.00 93.88 281 ASP A CA 1
ATOM 2205 C C . ASP A 1 281 ? 3.203 4.595 10.994 1.00 93.88 281 ASP A C 1
ATOM 2207 O O . ASP A 1 281 ? 3.236 5.725 11.491 1.00 93.88 281 ASP A O 1
ATOM 2211 N N . LEU A 1 282 ? 2.759 4.383 9.748 1.00 94.12 282 LEU A N 1
ATOM 2212 C CA . LEU A 1 282 ? 2.106 5.433 8.957 1.00 94.12 282 LEU A CA 1
ATOM 2213 C C . LEU A 1 282 ? 0.812 5.891 9.633 1.00 94.12 282 LEU A C 1
ATOM 2215 O O . LEU A 1 282 ? 0.656 7.079 9.909 1.00 94.12 282 LEU A O 1
ATOM 2219 N N . LEU A 1 283 ? -0.061 4.948 9.999 1.00 94.00 283 LEU A N 1
ATOM 2220 C CA . LEU A 1 283 ? -1.323 5.265 10.670 1.00 94.00 283 LEU A CA 1
ATOM 2221 C C . LEU A 1 283 ? -1.112 5.976 12.005 1.00 94.00 283 LEU A C 1
ATOM 2223 O O . LEU A 1 283 ? -1.802 6.947 12.298 1.00 94.00 283 LEU A O 1
ATOM 2227 N N . LYS A 1 284 ? -0.134 5.544 12.804 1.00 91.62 284 LYS A N 1
ATOM 2228 C CA . LYS A 1 284 ? 0.220 6.193 14.070 1.00 91.62 284 LYS A CA 1
ATOM 2229 C C . LYS A 1 284 ? 0.623 7.654 13.864 1.00 91.62 284 LYS A C 1
ATOM 2231 O O . LYS A 1 284 ? 0.168 8.519 14.609 1.00 91.62 284 LYS A O 1
ATOM 2236 N N . LYS A 1 285 ? 1.456 7.938 12.856 1.00 88.19 285 LYS A N 1
ATOM 2237 C CA . LYS A 1 285 ? 1.877 9.309 12.524 1.00 88.19 285 LYS A CA 1
ATOM 2238 C C . LYS A 1 285 ? 0.699 10.156 12.056 1.00 88.19 285 LYS A C 1
ATOM 2240 O O . LYS A 1 285 ? 0.572 11.290 12.507 1.00 88.19 285 LYS A O 1
ATOM 2245 N N . ASP A 1 286 ? -0.164 9.606 11.208 1.00 86.12 286 ASP A N 1
ATOM 2246 C CA . ASP A 1 286 ? -1.304 10.341 10.659 1.00 86.12 286 ASP A CA 1
ATOM 2247 C C . ASP A 1 286 ? -2.400 10.586 11.703 1.00 86.12 286 ASP A C 1
ATOM 2249 O O . ASP A 1 286 ? -2.955 11.679 11.766 1.00 86.12 286 ASP A O 1
ATOM 2253 N N . PHE A 1 287 ? -2.689 9.613 12.573 1.00 86.44 287 PHE A N 1
ATOM 2254 C CA . PHE A 1 287 ? -3.646 9.779 13.675 1.00 86.44 287 PHE A CA 1
ATOM 2255 C C . PHE A 1 287 ? -3.139 10.724 14.765 1.00 86.44 287 PHE A C 1
ATOM 2257 O O . PHE A 1 287 ? -3.944 11.343 15.456 1.00 86.44 287 PHE A O 1
ATOM 2264 N N . GLY A 1 288 ? -1.818 10.853 14.910 1.00 75.88 288 GLY A N 1
ATOM 2265 C CA . GLY A 1 288 ? -1.182 11.798 15.822 1.00 75.88 288 GLY A CA 1
ATOM 2266 C C . GLY A 1 288 ? -1.268 13.262 15.389 1.00 75.88 288 GLY A C 1
ATOM 2267 O O . GLY A 1 288 ? -0.943 14.117 16.211 1.00 75.88 288 GLY A O 1
ATOM 2268 N N . ARG A 1 289 ? -1.700 13.557 14.152 1.00 74.38 289 ARG A N 1
ATOM 2269 C CA . ARG A 1 289 ? -1.835 14.924 13.625 1.00 74.38 289 ARG A CA 1
ATOM 2270 C C . ARG A 1 289 ? -3.173 15.547 14.007 1.00 74.38 289 ARG A C 1
ATOM 2272 O O . ARG A 1 289 ? -4.230 14.946 13.821 1.00 74.38 289 ARG A O 1
ATOM 2279 N N . ASN A 1 290 ? -3.140 16.780 14.501 1.00 63.78 290 ASN A N 1
ATOM 2280 C CA . ASN A 1 290 ? -4.322 17.555 14.827 1.00 63.78 290 ASN A CA 1
ATOM 2281 C C . ASN A 1 290 ? -4.797 18.341 13.587 1.00 63.78 290 ASN A C 1
ATOM 2283 O O . ASN A 1 290 ? -4.130 19.295 13.169 1.00 63.78 290 ASN A O 1
ATOM 2287 N N . PRO A 1 291 ? -5.984 18.023 13.037 1.00 59.53 291 PRO A N 1
ATOM 2288 C CA . PRO A 1 291 ? -6.507 18.666 11.829 1.00 59.53 291 PRO A CA 1
ATOM 2289 C C . PRO A 1 291 ? -6.797 20.172 11.998 1.00 59.53 291 PRO A C 1
ATOM 2291 O O . PRO A 1 291 ? -7.020 20.875 11.015 1.00 59.53 291 PRO A O 1
ATOM 2294 N N . GLY A 1 292 ? -6.813 20.698 13.229 1.00 51.59 292 GLY A N 1
ATOM 2295 C CA . GLY A 1 292 ? -7.037 22.118 13.521 1.00 51.59 292 GLY A CA 1
ATOM 2296 C C . GLY A 1 292 ? -5.783 23.002 13.515 1.00 51.59 292 GLY A C 1
ATOM 2297 O O . GLY A 1 292 ? -5.918 24.218 13.644 1.00 51.59 292 GLY A O 1
ATOM 2298 N N . LYS A 1 293 ? -4.574 22.429 13.402 1.00 50.88 293 LYS A N 1
ATOM 2299 C CA . LYS A 1 293 ? -3.296 23.165 13.527 1.00 50.88 293 LYS A CA 1
ATOM 2300 C C . LYS A 1 293 ? -2.467 23.241 12.240 1.00 50.88 293 LYS A C 1
ATOM 2302 O O . LYS A 1 293 ? -1.431 23.903 12.238 1.00 50.88 293 LYS A O 1
ATOM 2307 N N . LEU A 1 294 ? -2.903 22.610 11.152 1.00 48.97 294 LEU A N 1
ATOM 2308 C CA . LEU A 1 294 ? -2.155 22.585 9.896 1.00 48.97 294 LEU A CA 1
ATOM 2309 C C . LEU A 1 294 ? -2.518 23.782 9.007 1.00 48.97 294 LEU A C 1
ATOM 2311 O O . LEU A 1 294 ? -3.650 23.941 8.552 1.00 48.97 294 LEU A O 1
ATOM 2315 N N . THR A 1 295 ? -1.526 24.621 8.705 1.00 41.84 295 THR A N 1
ATOM 2316 C CA . THR A 1 295 ? -1.578 25.519 7.548 1.00 41.84 295 THR A CA 1
ATOM 2317 C C . THR A 1 295 ? -1.358 24.666 6.304 1.00 41.84 295 THR A C 1
ATOM 2319 O O . THR A 1 295 ? -0.220 24.426 5.908 1.00 41.84 295 THR A O 1
ATOM 2322 N N . ALA A 1 296 ? -2.440 24.133 5.737 1.00 47.81 296 ALA A N 1
ATOM 2323 C CA . ALA A 1 296 ? -2.379 23.324 4.529 1.00 47.81 296 ALA A CA 1
ATOM 2324 C C . ALA A 1 296 ? -1.809 24.156 3.369 1.00 47.81 296 ALA A C 1
ATOM 2326 O O . ALA A 1 296 ? -2.519 24.966 2.767 1.00 47.81 296 ALA A O 1
ATOM 2327 N N . ASP A 1 297 ? -0.539 23.943 3.031 1.00 47.66 297 ASP A N 1
ATOM 2328 C CA . ASP A 1 297 ? -0.040 24.273 1.702 1.00 47.66 297 ASP A CA 1
ATOM 2329 C C . ASP A 1 297 ? -0.657 23.257 0.730 1.00 47.66 297 ASP A C 1
ATOM 2331 O O . ASP A 1 297 ? -0.102 22.198 0.449 1.00 47.66 297 ASP A O 1
ATOM 2335 N N . ARG A 1 298 ? -1.887 23.552 0.288 1.00 53.66 298 ARG A N 1
ATOM 2336 C CA . ARG A 1 298 ? -2.724 22.712 -0.592 1.00 53.66 298 ARG A CA 1
ATOM 2337 C C . ARG A 1 298 ? -2.180 22.585 -2.020 1.00 53.66 298 ARG A C 1
ATOM 2339 O O . ARG A 1 298 ? -2.911 22.188 -2.918 1.00 53.66 298 ARG A O 1
ATOM 2346 N N . SER A 1 299 ? -0.943 22.995 -2.265 1.00 59.62 299 SER A N 1
ATOM 2347 C CA . SER A 1 299 ? -0.390 23.128 -3.610 1.00 59.62 299 SER A CA 1
ATOM 2348 C C . SER A 1 299 ? 0.124 21.811 -4.205 1.00 59.62 299 SER A C 1
ATOM 2350 O O . SER A 1 299 ? 0.364 21.769 -5.408 1.00 59.62 299 SER A O 1
ATOM 2352 N N . HIS A 1 300 ? 0.270 20.736 -3.414 1.00 69.00 300 HIS A N 1
ATOM 2353 C CA . HIS A 1 300 ? 0.887 19.484 -3.875 1.00 69.00 300 HIS A CA 1
ATOM 2354 C C . HIS A 1 300 ? 0.151 18.227 -3.354 1.00 69.00 300 HIS A C 1
ATOM 2356 O O . HIS A 1 300 ? 0.202 17.949 -2.153 1.00 69.00 300 HIS A O 1
ATOM 2362 N N . PRO A 1 301 ? -0.477 17.423 -4.236 1.00 83.19 301 PRO A N 1
ATOM 2363 C CA . PRO A 1 301 ? -1.111 16.153 -3.874 1.00 83.19 301 PRO A CA 1
ATOM 2364 C C . PRO A 1 301 ? -0.134 15.174 -3.207 1.00 83.19 301 PRO A C 1
ATOM 2366 O O . PRO A 1 301 ? 0.981 14.959 -3.695 1.00 83.19 301 PRO A O 1
ATOM 2369 N N . MET A 1 302 ? -0.561 14.556 -2.104 1.00 86.81 302 MET A N 1
ATOM 2370 C CA . MET A 1 302 ? 0.257 13.649 -1.283 1.00 86.81 302 MET A CA 1
ATOM 2371 C C . MET A 1 302 ? -0.086 12.166 -1.482 1.00 86.81 302 MET A C 1
ATOM 2373 O O . MET A 1 302 ? 0.648 11.305 -0.996 1.00 86.81 302 MET A O 1
ATOM 2377 N N . GLY A 1 303 ? -1.154 11.850 -2.214 1.00 89.81 303 GLY A N 1
ATOM 2378 C CA . GLY A 1 303 ? -1.649 10.484 -2.367 1.00 89.81 303 GLY A CA 1
ATOM 2379 C C . GLY A 1 303 ? -2.584 10.053 -1.239 1.00 89.81 303 GLY A C 1
ATOM 2380 O O . GLY A 1 303 ? -2.575 10.627 -0.153 1.00 89.81 303 GLY A O 1
ATOM 2381 N N . PHE A 1 304 ? -3.376 9.010 -1.494 1.00 92.69 304 PHE A N 1
ATOM 2382 C CA . PHE A 1 304 ? -4.252 8.372 -0.501 1.00 92.69 304 PHE A CA 1
ATOM 2383 C C . PHE A 1 304 ? -3.463 7.446 0.448 1.00 92.69 304 PHE A C 1
ATOM 2385 O O . PHE A 1 304 ? -3.668 6.232 0.448 1.00 92.69 304 PHE A O 1
ATOM 2392 N N . VAL A 1 305 ? -2.501 7.980 1.207 1.00 94.19 305 VAL A N 1
ATOM 2393 C CA . VAL A 1 305 ? -1.633 7.188 2.098 1.00 94.19 305 VAL A CA 1
ATOM 2394 C C . VAL A 1 305 ? -2.413 6.663 3.298 1.00 94.19 305 VAL A C 1
ATOM 2396 O O . VAL A 1 305 ? -2.460 5.449 3.499 1.00 94.19 305 VAL A O 1
ATOM 2399 N N . GLN A 1 306 ? -3.042 7.554 4.064 1.00 93.69 306 GLN A N 1
ATOM 2400 C CA . GLN A 1 306 ? -3.819 7.230 5.253 1.00 93.69 306 GLN A CA 1
ATOM 2401 C C . GLN A 1 306 ? -4.960 6.290 4.881 1.00 93.69 306 GLN A C 1
ATOM 2403 O O . GLN A 1 306 ? -5.114 5.237 5.500 1.00 93.69 306 GLN A O 1
ATOM 2408 N N . LEU A 1 307 ? -5.742 6.626 3.851 1.00 94.50 307 LEU A N 1
ATOM 2409 C CA . LEU A 1 307 ? -6.889 5.810 3.473 1.00 94.50 307 LEU A CA 1
ATOM 2410 C C . LEU A 1 307 ? -6.469 4.411 2.998 1.00 94.50 307 LEU A C 1
ATOM 2412 O O . LEU A 1 307 ? -7.071 3.421 3.421 1.00 94.50 307 LEU A O 1
ATOM 2416 N N . ASN A 1 308 ? -5.418 4.297 2.178 1.00 97.12 308 ASN A N 1
ATOM 2417 C CA . ASN A 1 308 ? -4.944 2.985 1.734 1.00 97.12 308 ASN A CA 1
ATOM 2418 C C . ASN A 1 308 ? -4.327 2.174 2.885 1.00 97.12 308 ASN A C 1
ATOM 2420 O O . ASN A 1 308 ? -4.551 0.967 2.973 1.00 97.12 308 ASN A O 1
ATOM 2424 N N . ALA A 1 309 ? -3.597 2.823 3.795 1.00 97.88 309 ALA A N 1
ATOM 2425 C CA . ALA A 1 309 ? -3.061 2.180 4.991 1.00 97.88 309 ALA A CA 1
ATOM 2426 C C . ALA A 1 309 ? -4.181 1.670 5.912 1.00 97.88 309 ALA A C 1
ATOM 2428 O O . ALA A 1 309 ? -4.099 0.550 6.413 1.00 97.88 309 ALA A O 1
ATOM 2429 N N . MET A 1 310 ? -5.261 2.442 6.088 1.00 97.69 310 MET A N 1
ATOM 2430 C CA . MET A 1 310 ? -6.412 2.018 6.887 1.00 97.69 310 MET A CA 1
ATOM 2431 C C . MET A 1 310 ? -7.141 0.834 6.255 1.00 97.69 310 MET A C 1
ATOM 2433 O O . MET A 1 310 ? -7.523 -0.084 6.970 1.00 97.69 310 MET A O 1
ATOM 2437 N N . ARG A 1 311 ? -7.294 0.811 4.926 1.00 97.44 311 ARG A N 1
ATOM 2438 C CA . ARG A 1 311 ? -7.874 -0.342 4.219 1.00 97.44 311 ARG A CA 1
ATOM 2439 C C . ARG A 1 311 ? -7.016 -1.602 4.361 1.00 97.44 311 ARG A C 1
ATOM 2441 O O . ARG A 1 311 ? -7.561 -2.684 4.526 1.00 97.44 311 ARG A O 1
ATOM 2448 N N . LEU A 1 312 ? -5.686 -1.481 4.349 1.00 97.88 312 LEU A N 1
ATOM 2449 C CA . LEU A 1 312 ? -4.810 -2.632 4.609 1.00 97.88 312 LEU A CA 1
ATOM 2450 C C . LEU A 1 312 ? -4.916 -3.105 6.056 1.00 97.88 312 LEU A C 1
ATOM 2452 O O . LEU A 1 312 ? -4.969 -4.305 6.294 1.00 97.88 312 LEU A O 1
ATOM 2456 N N . ALA A 1 313 ? -4.978 -2.180 7.015 1.00 97.44 313 ALA A N 1
ATOM 2457 C CA . ALA A 1 313 ? -5.184 -2.525 8.417 1.00 97.44 313 ALA A CA 1
ATOM 2458 C C . ALA A 1 313 ? -6.544 -3.207 8.657 1.00 97.44 313 ALA A C 1
ATOM 2460 O O . ALA A 1 313 ? -6.617 -4.104 9.488 1.00 97.44 313 ALA A O 1
ATOM 2461 N N . ASP A 1 314 ? -7.589 -2.840 7.906 1.00 96.69 314 ASP A N 1
ATOM 2462 C CA . ASP A 1 314 ? -8.899 -3.512 7.936 1.00 96.69 314 ASP A CA 1
ATOM 2463 C C . ASP A 1 314 ? -8.742 -4.982 7.523 1.00 96.69 314 ASP A C 1
ATOM 2465 O O . ASP A 1 314 ? -9.059 -5.881 8.297 1.00 96.69 314 ASP A O 1
ATOM 2469 N N . ILE A 1 315 ? -8.090 -5.231 6.384 1.00 96.25 315 ILE A N 1
ATOM 2470 C CA . ILE A 1 315 ? -7.790 -6.587 5.902 1.00 96.25 315 ILE A CA 1
ATOM 2471 C C . ILE A 1 315 ? -6.937 -7.372 6.917 1.00 96.25 315 ILE A C 1
ATOM 2473 O O . ILE A 1 315 ? -7.251 -8.515 7.235 1.00 96.25 315 ILE A O 1
ATOM 2477 N N . PHE A 1 316 ? -5.875 -6.774 7.466 1.00 95.56 316 PHE A N 1
ATOM 2478 C CA . PHE A 1 316 ? -5.026 -7.442 8.462 1.00 95.56 316 PHE A CA 1
ATOM 2479 C C . PHE A 1 316 ? -5.755 -7.734 9.778 1.00 95.56 316 PHE A C 1
ATOM 2481 O O . PHE A 1 316 ? -5.401 -8.689 10.467 1.00 95.56 316 PHE A O 1
ATOM 2488 N N . SER A 1 317 ? -6.744 -6.915 10.146 1.00 94.25 317 SER A N 1
ATOM 2489 C CA . SER A 1 317 ? -7.547 -7.136 11.350 1.00 94.25 317 SER A CA 1
ATOM 2490 C C . SER A 1 317 ? -8.520 -8.306 11.215 1.00 94.25 317 SER A C 1
ATOM 2492 O O . SER A 1 317 ? -8.844 -8.923 12.228 1.00 94.25 317 SER A O 1
ATOM 2494 N N . ASP A 1 318 ? -8.956 -8.610 9.990 1.00 92.62 318 ASP A N 1
ATOM 2495 C CA . ASP A 1 318 ? -9.861 -9.721 9.672 1.00 92.62 318 ASP A CA 1
ATOM 2496 C C . ASP A 1 318 ? -9.100 -11.040 9.406 1.00 92.62 318 ASP A C 1
ATOM 2498 O O . ASP A 1 318 ? -9.596 -12.129 9.693 1.00 92.62 318 ASP A O 1
ATOM 2502 N N . ASP A 1 319 ? -7.849 -10.966 8.937 1.00 92.81 319 ASP A N 1
ATOM 2503 C CA . ASP A 1 319 ? -7.035 -12.146 8.621 1.00 92.81 319 ASP A CA 1
ATOM 2504 C C . ASP A 1 319 ? -6.509 -12.882 9.870 1.00 92.81 319 ASP A C 1
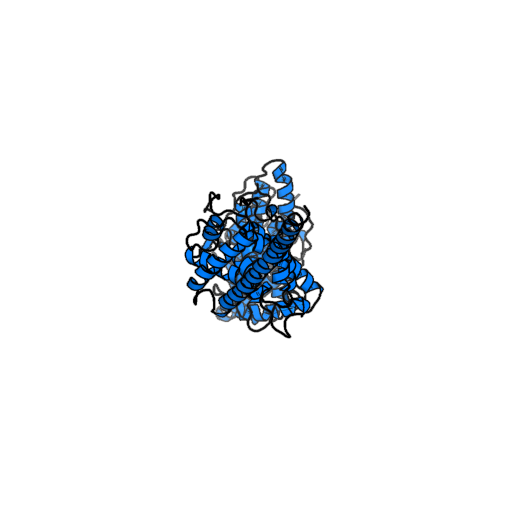ATOM 2506 O O . ASP A 1 319 ? -5.887 -12.299 10.765 1.00 92.81 319 ASP A O 1
ATOM 2510 N N . SER A 1 320 ? -6.682 -14.207 9.918 1.00 89.19 320 SER A N 1
ATOM 2511 C CA . SER A 1 320 ? -6.261 -15.037 11.055 1.00 89.19 320 SER A CA 1
ATOM 2512 C C . SER A 1 320 ? -4.750 -15.060 11.301 1.00 89.19 320 SER A C 1
ATOM 2514 O O . SER A 1 320 ? -4.337 -15.214 12.447 1.00 89.19 320 SER A O 1
ATOM 2516 N N . ASN A 1 321 ? -3.918 -14.876 10.273 1.00 90.75 321 ASN A N 1
ATOM 2517 C CA . ASN A 1 321 ? -2.459 -14.870 10.407 1.00 90.75 321 ASN A CA 1
ATOM 2518 C C . ASN A 1 321 ? -1.923 -13.540 10.967 1.00 90.75 321 ASN A C 1
ATOM 2520 O O . ASN A 1 321 ? -0.795 -13.491 11.470 1.00 90.75 321 ASN A O 1
ATOM 2524 N N . PHE A 1 322 ? -2.706 -12.457 10.879 1.00 92.94 322 PHE A N 1
ATOM 2525 C CA . PHE A 1 322 ? -2.281 -11.102 11.253 1.00 92.94 322 PHE A CA 1
ATOM 2526 C C . PHE A 1 322 ? -3.049 -10.515 12.438 1.00 92.94 322 PHE A C 1
ATOM 2528 O O . PHE A 1 322 ? -2.498 -9.661 13.134 1.00 92.94 322 PHE A O 1
ATOM 2535 N N . ARG A 1 323 ? -4.267 -10.979 12.729 1.00 91.56 323 ARG A N 1
ATOM 2536 C CA . ARG A 1 323 ? -5.129 -10.419 13.781 1.00 91.56 323 ARG A CA 1
ATOM 2537 C C . ARG A 1 323 ? -4.440 -10.339 15.142 1.00 91.56 323 ARG A C 1
ATOM 2539 O O . ARG A 1 323 ? -4.343 -9.248 15.703 1.00 91.56 323 ARG A O 1
ATOM 2546 N N . SER A 1 324 ? -3.874 -11.439 15.645 1.00 91.19 324 SER A N 1
ATOM 2547 C CA . SER A 1 324 ? -3.078 -11.435 16.888 1.00 91.19 324 SER A CA 1
ATOM 2548 C C . SER A 1 324 ? -1.944 -10.410 16.867 1.00 91.19 324 SER A C 1
ATOM 2550 O O . SER A 1 324 ? -1.726 -9.683 17.837 1.00 91.19 324 SER A O 1
ATOM 2552 N N . TYR A 1 325 ? -1.234 -10.320 15.744 1.00 93.12 325 TYR A N 1
ATOM 2553 C CA . TYR A 1 325 ? -0.130 -9.385 15.575 1.00 93.12 325 TYR A CA 1
ATOM 2554 C C . TYR A 1 325 ? -0.605 -7.928 15.637 1.00 93.12 325 TYR A C 1
ATOM 2556 O O . TYR A 1 325 ? -0.015 -7.109 16.340 1.00 93.12 325 TYR A O 1
ATOM 2564 N N . MET A 1 326 ? -1.723 -7.613 14.981 1.00 94.50 326 MET A N 1
ATOM 2565 C CA . MET A 1 326 ? -2.336 -6.289 15.033 1.00 94.50 326 MET A CA 1
ATOM 2566 C C . MET A 1 326 ? -2.837 -5.935 16.436 1.00 94.50 326 MET A C 1
ATOM 2568 O O . MET A 1 326 ? -2.612 -4.809 16.885 1.00 94.50 326 MET A O 1
ATOM 2572 N N . ILE A 1 327 ? -3.448 -6.879 17.166 1.00 94.50 327 ILE A N 1
ATOM 2573 C CA . ILE A 1 327 ? -3.845 -6.654 18.566 1.00 94.50 327 ILE A CA 1
ATOM 2574 C C . ILE A 1 327 ? -2.622 -6.239 19.394 1.00 94.50 327 ILE A C 1
ATOM 2576 O O . ILE A 1 327 ? -2.691 -5.273 20.155 1.00 94.50 327 ILE A O 1
ATOM 2580 N N . LEU A 1 328 ? -1.494 -6.928 19.231 1.00 92.69 328 LEU A N 1
ATOM 2581 C CA . LEU A 1 328 ? -0.283 -6.648 20.000 1.00 92.69 328 LEU A CA 1
ATOM 2582 C C . LEU A 1 328 ? 0.376 -5.318 19.613 1.00 92.69 328 LEU A C 1
ATOM 2584 O O . LEU A 1 328 ? 0.822 -4.593 20.499 1.00 92.69 328 LEU A O 1
ATOM 2588 N N . CYS A 1 329 ? 0.428 -4.987 18.322 1.00 91.81 329 CYS A N 1
ATOM 2589 C CA . CYS A 1 329 ? 1.185 -3.834 17.829 1.00 91.81 329 CYS A CA 1
ATOM 2590 C C . CYS A 1 329 ? 0.377 -2.531 17.744 1.00 91.81 329 CYS A C 1
ATOM 2592 O O . CYS A 1 329 ? 0.969 -1.455 17.802 1.00 91.81 329 CYS A O 1
ATOM 2594 N N . PHE A 1 330 ? -0.949 -2.598 17.585 1.00 93.88 330 PHE A N 1
ATOM 2595 C CA . PHE A 1 330 ? -1.754 -1.430 17.209 1.00 93.88 330 PHE A CA 1
ATOM 2596 C C . PHE A 1 330 ? -2.826 -1.027 18.229 1.00 93.88 330 PHE A C 1
ATOM 2598 O O . PHE A 1 330 ? -3.305 0.108 18.194 1.00 93.88 330 PHE A O 1
ATOM 2605 N N . THR A 1 331 ? -3.171 -1.897 19.186 1.00 94.69 331 THR A N 1
ATOM 2606 C CA . THR A 1 331 ? -4.215 -1.595 20.185 1.00 94.69 331 THR A CA 1
ATOM 2607 C C . THR A 1 331 ? -3.919 -0.317 20.969 1.00 94.69 331 THR A C 1
ATOM 2609 O O . THR A 1 331 ? -4.822 0.487 21.173 1.00 94.69 331 THR A O 1
ATOM 2612 N N . GLU A 1 332 ? -2.665 -0.063 21.351 1.00 92.94 332 GLU A N 1
ATOM 2613 C CA . GLU A 1 332 ? -2.290 1.156 22.083 1.00 92.94 332 GLU A CA 1
ATOM 2614 C C . GLU A 1 332 ? -2.683 2.442 21.337 1.00 92.94 332 GLU A C 1
ATOM 2616 O O . GLU A 1 332 ? -3.182 3.387 21.951 1.00 92.94 332 GLU A O 1
ATOM 2621 N N . VAL A 1 333 ? -2.532 2.456 20.008 1.00 93.25 333 VAL A N 1
ATOM 2622 C CA . VAL A 1 333 ? -2.919 3.588 19.154 1.00 93.25 333 VAL A CA 1
ATOM 2623 C C . VAL A 1 333 ? -4.440 3.745 19.129 1.00 93.25 333 VAL A C 1
ATOM 2625 O O . VAL A 1 333 ? -4.944 4.849 19.337 1.00 93.25 333 VAL A O 1
ATOM 2628 N N . LEU A 1 334 ? -5.187 2.648 18.953 1.00 94.88 334 LEU A N 1
ATOM 2629 C CA . LEU A 1 334 ? -6.656 2.669 18.986 1.00 94.88 334 LEU A CA 1
ATOM 2630 C C . LEU A 1 334 ? -7.182 3.195 20.330 1.00 94.88 334 LEU A C 1
ATOM 2632 O O . LEU A 1 334 ? -8.120 3.996 20.360 1.00 94.88 334 LEU A O 1
ATOM 2636 N N . ILE A 1 335 ? -6.552 2.791 21.439 1.00 93.62 335 ILE A N 1
ATOM 2637 C CA . ILE A 1 335 ? -6.932 3.238 22.783 1.00 93.62 335 ILE A CA 1
ATOM 2638 C C . ILE A 1 335 ? -6.585 4.701 23.014 1.00 93.62 335 ILE A C 1
ATOM 2640 O O . ILE A 1 335 ? -7.393 5.417 23.612 1.00 93.62 335 ILE A O 1
ATOM 2644 N N . ALA A 1 336 ? -5.446 5.171 22.506 1.00 92.19 336 ALA A N 1
ATOM 2645 C CA . ALA A 1 336 ? -5.088 6.582 22.561 1.00 92.19 336 ALA A CA 1
ATOM 2646 C C . ALA A 1 336 ? -6.152 7.442 21.858 1.00 92.19 336 ALA A C 1
ATOM 2648 O O . ALA A 1 336 ? -6.609 8.431 22.430 1.00 92.19 336 ALA A O 1
ATOM 2649 N N . ILE A 1 337 ? -6.628 7.007 20.684 1.00 93.19 337 ILE A N 1
ATOM 2650 C CA . ILE A 1 337 ? -7.660 7.709 19.909 1.00 93.19 337 ILE A CA 1
ATOM 2651 C C . ILE A 1 337 ? -8.986 7.775 20.667 1.00 93.19 337 ILE A C 1
ATOM 2653 O O . ILE A 1 337 ? -9.537 8.860 20.849 1.00 93.19 337 ILE A O 1
ATOM 2657 N N . ILE A 1 338 ? -9.513 6.645 21.153 1.00 93.69 338 ILE A N 1
ATOM 2658 C CA . ILE A 1 338 ? -10.787 6.677 21.892 1.00 93.69 338 ILE A CA 1
ATOM 2659 C C . ILE A 1 338 ? -10.647 7.355 23.259 1.00 93.69 338 ILE A C 1
ATOM 2661 O O . ILE A 1 338 ? -11.657 7.723 23.848 1.00 93.69 338 ILE A O 1
ATOM 2665 N N . SER A 1 339 ? -9.428 7.571 23.755 1.00 92.19 339 SER A N 1
ATOM 2666 C CA . SER A 1 339 ? -9.157 8.302 25.000 1.00 92.19 339 SER A CA 1
ATOM 2667 C C . SER A 1 339 ? -8.956 9.809 24.801 1.00 92.19 339 SER A C 1
ATOM 2669 O O . SER A 1 339 ? -8.745 10.512 25.790 1.00 92.19 339 SER A O 1
ATOM 2671 N N . LEU A 1 340 ? -9.038 10.320 23.566 1.00 90.94 340 LEU A N 1
ATOM 2672 C CA . LEU A 1 340 ? -8.942 11.753 23.277 1.00 90.94 340 LEU A CA 1
ATOM 2673 C C . LEU A 1 340 ? -10.010 12.571 24.026 1.00 90.94 340 LEU A C 1
ATOM 2675 O O . LEU A 1 340 ? -11.115 12.067 24.280 1.00 90.94 340 LEU A O 1
ATOM 2679 N N . PRO A 1 341 ? -9.738 13.858 24.333 1.00 90.44 341 PRO A N 1
ATOM 2680 C CA . PRO A 1 341 ? -10.771 14.782 24.780 1.00 90.44 341 PRO A CA 1
ATOM 2681 C C . PRO A 1 341 ? -11.989 14.713 23.858 1.00 90.44 341 PRO A C 1
ATOM 2683 O O . PRO A 1 341 ? -11.872 14.642 22.638 1.00 90.44 341 PRO A O 1
ATOM 2686 N N . HIS A 1 342 ? -13.184 14.718 24.442 1.00 91.81 342 HIS A N 1
ATOM 2687 C CA . HIS A 1 342 ? -14.397 14.379 23.695 1.00 91.81 342 HIS A CA 1
ATOM 2688 C C . HIS A 1 342 ? -14.667 15.298 22.498 1.00 91.81 342 HIS A C 1
ATOM 2690 O O . HIS A 1 342 ? -15.111 14.821 21.460 1.00 91.81 342 HIS A O 1
ATOM 2696 N N . GLY A 1 343 ? -14.364 16.594 22.620 1.00 90.06 343 GLY A N 1
ATOM 2697 C CA . GLY A 1 343 ? -14.487 17.540 21.507 1.00 90.06 343 GLY A CA 1
ATOM 2698 C C . GLY A 1 343 ? -13.576 17.183 20.330 1.00 90.06 343 GLY A C 1
ATOM 2699 O O . GLY A 1 343 ? -14.042 17.156 19.192 1.00 90.06 343 GLY A O 1
ATOM 2700 N N . ASP A 1 344 ? -12.319 16.834 20.614 1.00 89.00 344 ASP A N 1
ATOM 2701 C CA . ASP A 1 344 ? -11.334 16.424 19.607 1.00 89.00 344 ASP A CA 1
ATOM 2702 C C . ASP A 1 344 ? -11.714 15.087 18.968 1.00 89.00 344 ASP A C 1
ATOM 2704 O O . ASP A 1 344 ? -11.629 14.918 17.753 1.00 89.00 344 ASP A O 1
ATOM 2708 N N . PHE A 1 345 ? -12.207 14.140 19.770 1.00 92.44 345 PHE A N 1
ATOM 2709 C CA . PHE A 1 345 ? -12.695 12.867 19.251 1.00 92.44 345 PHE A CA 1
ATOM 2710 C C . PHE A 1 345 ? -13.872 13.064 18.287 1.00 92.44 345 PHE A C 1
ATOM 2712 O O . PHE A 1 345 ? -13.885 12.485 17.202 1.00 92.44 345 PHE A O 1
ATOM 2719 N N . LEU A 1 346 ? -14.854 13.894 18.652 1.00 92.38 346 LEU A N 1
ATOM 2720 C CA . LEU A 1 346 ? -16.013 14.161 17.800 1.00 92.38 346 LEU A CA 1
ATOM 2721 C C . LEU A 1 346 ? -15.618 14.855 16.493 1.00 92.38 346 LEU A C 1
ATOM 2723 O O . LEU A 1 346 ? -16.109 14.465 15.434 1.00 92.38 346 LEU A O 1
ATOM 2727 N N . SER A 1 347 ? -14.730 15.851 16.553 1.00 88.88 347 SER A N 1
ATOM 2728 C CA . SER A 1 347 ? -14.283 16.583 15.364 1.00 88.88 347 SER A CA 1
ATOM 2729 C C . SER A 1 347 ? -13.468 15.704 14.413 1.00 88.88 347 SER A C 1
ATOM 2731 O O . SER A 1 347 ? -13.608 15.832 13.197 1.00 88.88 347 SER A O 1
ATOM 2733 N N . CYS A 1 348 ? -12.671 14.776 14.951 1.00 88.06 348 CYS A N 1
ATOM 2734 C CA . CYS A 1 348 ? -11.836 13.883 14.156 1.00 88.06 348 CYS A CA 1
ATOM 2735 C C . CYS A 1 348 ? -12.594 12.651 13.646 1.00 88.06 348 CYS A C 1
ATOM 2737 O O . CYS A 1 348 ? -12.362 12.226 12.523 1.00 88.06 348 CYS A O 1
ATOM 2739 N N . TRP A 1 349 ? -13.495 12.053 14.422 1.00 91.69 349 TRP A N 1
ATOM 2740 C CA . TRP A 1 349 ? -14.022 10.716 14.104 1.00 91.69 349 TRP A CA 1
ATOM 2741 C C . TRP A 1 349 ? -15.534 10.653 13.930 1.00 91.69 349 TRP A C 1
ATOM 2743 O O . TRP A 1 349 ? -16.031 9.675 13.385 1.00 91.69 349 TRP A O 1
ATOM 2753 N N . CYS A 1 350 ? -16.275 11.681 14.345 1.00 92.31 350 CYS A N 1
ATOM 2754 C CA . CYS A 1 350 ? -17.741 11.711 14.255 1.00 92.31 350 CYS A CA 1
ATOM 2755 C C . CYS A 1 350 ? -18.263 12.916 13.448 1.00 92.31 350 CYS A C 1
ATOM 2757 O O . CYS A 1 350 ? -19.425 13.297 13.588 1.00 92.31 350 CYS A O 1
ATOM 2759 N N . SER A 1 351 ? -17.411 13.536 12.626 1.00 86.94 351 SER A N 1
ATOM 2760 C CA . SER A 1 351 ? -17.746 14.694 11.790 1.00 86.94 351 SER A CA 1
ATOM 2761 C C . SER A 1 351 ? -17.558 14.368 10.314 1.00 86.94 351 SER A C 1
ATOM 2763 O O . SER A 1 351 ? -16.563 13.767 9.923 1.00 86.94 351 SER A O 1
ATOM 2765 N N . SER A 1 352 ? -18.488 14.829 9.477 1.00 81.88 352 SER A N 1
ATOM 2766 C CA . SER A 1 352 ? -18.365 14.756 8.013 1.00 81.88 352 SER A CA 1
ATOM 2767 C C . SER A 1 352 ? -17.643 15.966 7.406 1.00 81.88 352 SER A C 1
ATOM 2769 O O . SER A 1 352 ? -17.322 15.963 6.221 1.00 81.88 352 SER A O 1
ATOM 2771 N N . ASN A 1 353 ? -17.375 17.000 8.210 1.00 78.19 353 ASN A N 1
ATOM 2772 C CA . ASN A 1 353 ? -16.744 18.245 7.778 1.00 78.19 353 ASN A CA 1
ATOM 2773 C C . ASN A 1 353 ? -15.319 18.325 8.326 1.00 78.19 353 ASN A C 1
ATOM 2775 O O . ASN A 1 353 ? -15.066 18.980 9.337 1.00 78.19 353 ASN A O 1
ATOM 2779 N N . LEU A 1 354 ? -14.396 17.636 7.658 1.00 75.38 354 LEU A N 1
ATOM 2780 C CA . LEU A 1 354 ? -12.973 17.687 7.983 1.00 75.38 354 LEU A CA 1
ATOM 2781 C C . LEU A 1 354 ? -12.306 18.910 7.342 1.00 75.38 354 LEU A C 1
ATOM 2783 O O . LEU A 1 354 ? -12.612 19.285 6.203 1.00 75.38 354 LEU A O 1
ATOM 2787 N N . SER A 1 355 ? -11.378 19.528 8.073 1.00 66.19 355 SER A N 1
ATOM 2788 C CA . SER A 1 355 ? -10.518 20.592 7.542 1.00 66.19 355 SER A CA 1
ATOM 2789 C C . SER A 1 355 ? -9.638 20.056 6.411 1.00 66.19 355 SER A C 1
ATOM 2791 O O . SER A 1 355 ? -9.631 20.647 5.322 1.00 66.19 355 SER A O 1
ATOM 2793 N N . ASP A 1 356 ? -9.035 18.887 6.639 1.00 70.94 356 ASP A N 1
ATOM 2794 C CA . ASP A 1 356 ? -8.049 18.256 5.764 1.00 70.94 356 ASP A CA 1
ATOM 2795 C C . ASP A 1 356 ? -8.568 16.969 5.112 1.00 70.94 356 ASP A C 1
ATOM 2797 O O . ASP A 1 356 ? -9.314 16.186 5.709 1.00 70.94 356 ASP A O 1
ATOM 2801 N N . THR A 1 357 ? -8.155 16.766 3.863 1.00 78.94 357 THR A N 1
ATOM 2802 C CA . THR A 1 357 ? -8.439 15.580 3.049 1.00 78.94 357 THR A CA 1
ATOM 2803 C C . THR A 1 357 ? -7.205 15.183 2.266 1.00 78.94 357 THR A C 1
ATOM 2805 O O . THR A 1 357 ? -6.403 16.044 1.909 1.00 78.94 357 THR A O 1
ATOM 2808 N N . GLU A 1 358 ? -7.089 13.899 1.950 1.00 85.75 358 GLU A N 1
ATOM 2809 C CA . GLU A 1 358 ? -6.074 13.422 1.019 1.00 85.75 358 GLU A CA 1
ATOM 2810 C C . GLU A 1 358 ? -6.476 13.729 -0.427 1.00 85.75 358 GLU A C 1
ATOM 2812 O O . GLU A 1 358 ? -7.641 13.605 -0.812 1.00 85.75 358 GLU A O 1
ATOM 2817 N N . GLU A 1 359 ? -5.489 14.122 -1.222 1.00 87.44 359 GLU A N 1
ATOM 2818 C CA . GLU A 1 359 ? -5.598 14.282 -2.667 1.00 87.44 359 GLU A CA 1
ATOM 2819 C C . GLU A 1 359 ? -4.480 13.466 -3.307 1.00 87.44 359 GLU A C 1
ATOM 2821 O O . GLU A 1 359 ? -3.313 13.582 -2.916 1.00 87.44 359 GLU A O 1
ATOM 2826 N N . ASP A 1 360 ? -4.845 12.618 -4.263 1.00 88.06 360 ASP A N 1
ATOM 2827 C CA . ASP A 1 360 ? -3.906 11.824 -5.044 1.00 88.06 360 ASP A CA 1
ATOM 2828 C C . ASP A 1 360 ? -3.637 12.489 -6.393 1.00 88.06 360 ASP A C 1
ATOM 2830 O O . ASP A 1 360 ? -4.334 13.418 -6.799 1.00 88.06 360 ASP A O 1
ATOM 2834 N N . ALA A 1 361 ? -2.608 12.030 -7.093 1.00 91.25 361 ALA A N 1
ATOM 2835 C CA . ALA A 1 361 ? -2.330 12.479 -8.443 1.00 91.25 361 ALA A CA 1
ATOM 2836 C C . ALA A 1 361 ? -1.719 11.378 -9.305 1.00 91.25 361 ALA A C 1
ATOM 2838 O O . ALA A 1 361 ? -1.000 10.484 -8.840 1.00 91.25 361 ALA A O 1
ATOM 2839 N N . SER A 1 362 ? -2.003 11.478 -10.599 1.00 91.75 362 SER A N 1
ATOM 2840 C CA . SER A 1 362 ? -1.322 10.700 -11.627 1.00 91.75 362 SER A CA 1
ATOM 2841 C C . SER A 1 362 ? -0.236 11.550 -12.269 1.00 91.75 362 SER A C 1
ATOM 2843 O O . SER A 1 362 ? -0.489 12.685 -12.662 1.00 91.75 362 SER A O 1
ATOM 2845 N N . LEU A 1 363 ? 0.969 10.998 -12.367 1.00 93.06 363 LEU A N 1
ATOM 2846 C CA . LEU A 1 363 ? 2.089 11.637 -13.047 1.00 93.06 363 LEU A CA 1
ATOM 2847 C C . LEU A 1 363 ? 1.922 11.492 -14.564 1.00 93.06 363 LEU A C 1
ATOM 2849 O O . LEU A 1 363 ? 1.801 10.370 -15.065 1.00 93.06 363 LEU A O 1
ATOM 2853 N N . GLU A 1 364 ? 1.949 12.608 -15.287 1.00 92.38 364 GLU A N 1
ATOM 2854 C CA . GLU A 1 364 ? 1.987 12.638 -16.750 1.00 92.38 364 GLU A CA 1
ATOM 2855 C C . GLU A 1 364 ? 3.443 12.561 -17.212 1.00 92.38 364 GLU A C 1
ATOM 2857 O O . GLU A 1 364 ? 4.172 13.553 -17.238 1.00 92.38 364 GLU A O 1
ATOM 2862 N N . TYR A 1 365 ? 3.892 11.348 -17.527 1.00 91.62 365 TYR A N 1
ATOM 2863 C CA . TYR A 1 365 ? 5.283 11.115 -17.892 1.00 91.62 365 TYR A CA 1
ATOM 2864 C C . TYR A 1 365 ? 5.580 11.565 -19.328 1.00 91.62 365 TYR A C 1
ATOM 2866 O O . TYR A 1 365 ? 4.943 11.095 -20.272 1.00 91.62 365 TYR A O 1
ATOM 2874 N N . ASP A 1 366 ? 6.587 12.426 -19.486 1.00 88.06 366 ASP A N 1
ATOM 2875 C CA . ASP A 1 366 ? 7.118 12.846 -20.784 1.00 88.06 366 ASP A CA 1
ATOM 2876 C C . ASP A 1 366 ? 8.498 12.218 -21.010 1.00 88.06 366 ASP A C 1
ATOM 2878 O O . ASP A 1 366 ? 9.503 12.610 -20.407 1.00 88.06 366 ASP A O 1
ATOM 2882 N N . ILE A 1 367 ? 8.536 11.234 -21.911 1.00 85.75 367 ILE A N 1
ATOM 2883 C CA . ILE A 1 367 ? 9.751 10.504 -22.273 1.00 85.75 367 ILE A CA 1
ATOM 2884 C C . ILE A 1 367 ? 10.825 11.407 -22.897 1.00 85.75 367 ILE A C 1
ATOM 2886 O O . ILE A 1 367 ? 12.011 11.236 -22.611 1.00 85.75 367 ILE A O 1
ATOM 2890 N N . PHE A 1 368 ? 10.442 12.389 -23.717 1.00 83.75 368 PHE A N 1
ATOM 2891 C CA . PHE A 1 368 ? 11.395 13.265 -24.399 1.00 83.75 368 PHE A CA 1
ATOM 2892 C C . PHE A 1 368 ? 12.019 14.248 -23.418 1.00 83.75 368 PHE A C 1
ATOM 2894 O O . PHE A 1 368 ? 13.240 14.432 -23.423 1.00 83.75 368 PHE A O 1
ATOM 2901 N N . ALA A 1 369 ? 11.203 14.822 -22.534 1.00 87.38 369 ALA A N 1
ATOM 2902 C CA . ALA A 1 369 ? 11.691 15.695 -21.477 1.00 87.38 369 ALA A CA 1
ATOM 2903 C C . ALA A 1 369 ? 12.605 14.934 -20.502 1.00 87.38 369 ALA A C 1
ATOM 2905 O O . ALA A 1 369 ? 13.679 15.429 -20.152 1.00 87.38 369 ALA A O 1
ATOM 2906 N N . ALA A 1 370 ? 12.237 13.703 -20.123 1.00 88.06 370 ALA A N 1
ATOM 2907 C CA . ALA A 1 370 ? 13.048 12.857 -19.252 1.00 88.06 370 ALA A CA 1
ATOM 2908 C C . ALA A 1 370 ? 14.424 12.554 -19.862 1.00 88.06 370 ALA A C 1
ATOM 2910 O O . ALA A 1 370 ? 15.445 12.806 -19.218 1.00 88.06 370 ALA A O 1
ATOM 2911 N N . VAL A 1 371 ? 14.464 12.059 -21.105 1.00 83.75 371 VAL A N 1
ATOM 2912 C CA . VAL A 1 371 ? 15.720 11.711 -21.790 1.00 83.75 371 VAL A CA 1
ATOM 2913 C C . VAL A 1 371 ? 16.580 12.948 -22.033 1.00 83.75 371 VAL A C 1
ATOM 2915 O O . VAL A 1 371 ? 17.781 12.914 -21.758 1.00 83.75 371 VAL A O 1
ATOM 2918 N N . GLY A 1 372 ? 15.983 14.048 -22.501 1.00 82.19 372 GLY A N 1
ATOM 2919 C CA . GLY A 1 372 ? 16.696 15.308 -22.709 1.00 82.19 372 GLY A CA 1
ATOM 2920 C C . GLY A 1 372 ? 17.356 15.805 -21.424 1.00 82.19 372 GLY A C 1
ATOM 2921 O O . GLY A 1 372 ? 18.527 16.187 -21.433 1.00 82.19 372 GLY A O 1
ATOM 2922 N N . TRP A 1 373 ? 16.645 15.709 -20.299 1.00 85.00 373 TRP A N 1
ATOM 2923 C CA . TRP A 1 373 ? 17.177 16.092 -18.997 1.00 85.00 373 TRP A CA 1
ATOM 2924 C C . TRP A 1 373 ? 18.356 15.220 -18.561 1.00 85.00 373 TRP A C 1
ATOM 2926 O O . TRP A 1 373 ? 19.362 15.762 -18.102 1.00 85.00 373 TRP A O 1
ATOM 2936 N N . VAL A 1 374 ? 18.283 13.892 -18.722 1.00 83.38 374 VAL A N 1
ATOM 2937 C CA . VAL A 1 374 ? 19.413 13.009 -18.379 1.00 83.38 374 VAL A CA 1
ATOM 2938 C C . VAL A 1 374 ? 20.628 13.331 -19.226 1.00 83.38 374 VAL A C 1
ATOM 2940 O O . VAL A 1 374 ? 21.685 13.582 -18.659 1.00 83.38 374 VAL A O 1
ATOM 2943 N N . LEU A 1 375 ? 20.478 13.378 -20.553 1.00 79.19 375 LEU A N 1
ATOM 2944 C CA . LEU A 1 375 ? 21.596 13.626 -21.467 1.00 79.19 375 LEU A CA 1
ATOM 2945 C C . LEU A 1 375 ? 22.310 14.944 -21.140 1.00 79.19 375 LEU A C 1
ATOM 2947 O O . LEU A 1 375 ? 23.540 14.997 -21.138 1.00 79.19 375 LEU A O 1
ATOM 2951 N N . HIS A 1 376 ? 21.541 15.977 -20.785 1.00 77.31 376 HIS A N 1
ATOM 2952 C CA . HIS A 1 376 ? 22.068 17.266 -20.341 1.00 77.31 376 HIS A CA 1
ATOM 2953 C C . HIS A 1 376 ? 22.827 17.172 -19.010 1.00 77.31 376 HIS A C 1
ATOM 2955 O O . HIS A 1 376 ? 23.923 17.710 -18.890 1.00 77.31 376 HIS A O 1
ATOM 2961 N N . ASN A 1 377 ? 22.282 16.462 -18.016 1.00 73.31 377 ASN A N 1
ATOM 2962 C CA . ASN A 1 377 ? 22.859 16.369 -16.665 1.00 73.31 377 ASN A CA 1
ATOM 2963 C C . ASN A 1 377 ? 23.983 15.326 -16.526 1.00 73.31 377 ASN A C 1
ATOM 2965 O O . ASN A 1 377 ? 24.693 15.321 -15.519 1.00 73.31 377 ASN A O 1
ATOM 2969 N N . THR A 1 378 ? 24.150 14.441 -17.509 1.00 67.38 378 THR A N 1
ATOM 2970 C CA . THR A 1 378 ? 25.282 13.505 -17.593 1.00 67.38 378 THR A CA 1
ATOM 2971 C C . THR A 1 378 ? 26.431 14.033 -18.455 1.00 67.38 378 THR A C 1
ATOM 2973 O O . THR A 1 378 ? 27.481 13.396 -18.515 1.00 67.38 378 THR A O 1
ATOM 2976 N N . SER A 1 379 ? 26.250 15.180 -19.121 1.00 66.06 379 SER A N 1
ATOM 2977 C CA . SER A 1 379 ? 27.289 15.817 -19.932 1.00 66.06 379 SER A CA 1
ATOM 2978 C C . SER A 1 379 ? 28.313 16.554 -19.051 1.00 66.06 379 SER A C 1
ATOM 2980 O O . SER A 1 379 ? 27.913 17.291 -18.149 1.00 66.06 379 SER A O 1
ATOM 2982 N N . PRO A 1 380 ? 29.630 16.406 -19.297 1.00 58.72 380 PRO A N 1
ATOM 2983 C CA . PRO A 1 380 ? 30.669 17.085 -18.518 1.00 58.72 380 PRO A CA 1
ATOM 2984 C C . PRO A 1 380 ? 30.739 18.606 -18.757 1.00 58.72 380 PRO A C 1
ATOM 2986 O O . PRO A 1 380 ? 31.331 19.314 -17.943 1.00 58.72 380 PRO A O 1
ATOM 2989 N N . ASP A 1 381 ? 30.136 19.113 -19.839 1.00 55.62 381 ASP A N 1
ATOM 2990 C CA . ASP A 1 381 ? 30.354 20.484 -20.326 1.00 55.62 381 ASP A CA 1
ATOM 2991 C C . ASP A 1 381 ? 29.304 21.516 -19.871 1.00 55.62 381 ASP A C 1
ATOM 2993 O O . ASP A 1 381 ? 29.449 22.703 -20.171 1.00 55.62 381 ASP A O 1
ATOM 2997 N N . VAL A 1 382 ? 28.257 21.121 -19.131 1.00 54.72 382 VAL A N 1
ATOM 2998 C CA . VAL A 1 382 ? 27.132 22.024 -18.822 1.00 54.72 382 VAL A CA 1
ATOM 2999 C C . VAL A 1 382 ? 26.944 22.268 -17.323 1.00 54.72 382 VAL A C 1
ATOM 3001 O O . VAL A 1 382 ? 26.859 21.337 -16.528 1.00 54.72 382 VAL A O 1
ATOM 3004 N N . LYS A 1 383 ? 26.874 23.552 -16.936 1.00 53.78 383 LYS A N 1
ATOM 3005 C CA . LYS A 1 383 ? 26.828 24.012 -15.532 1.00 53.78 383 LYS A CA 1
ATOM 3006 C C . LYS A 1 383 ? 25.460 24.496 -15.049 1.00 53.78 383 LYS A C 1
ATOM 3008 O O . LYS A 1 383 ? 25.252 24.576 -13.844 1.00 53.78 383 LYS A O 1
ATOM 3013 N N . GLU A 1 384 ? 24.532 24.790 -15.952 1.00 55.38 384 GLU A N 1
ATOM 3014 C CA . GLU A 1 384 ? 23.180 25.230 -15.605 1.00 55.38 384 GLU A CA 1
ATOM 3015 C C . GLU A 1 384 ? 22.174 24.280 -16.236 1.00 55.38 384 GLU A C 1
ATOM 3017 O O . GLU A 1 384 ? 22.142 24.066 -17.448 1.00 55.38 384 GLU A O 1
ATOM 3022 N N . ALA A 1 385 ? 21.362 23.663 -15.395 1.00 60.59 385 ALA A N 1
ATOM 3023 C CA . ALA A 1 385 ? 20.291 22.804 -15.845 1.00 60.59 385 ALA A CA 1
ATOM 3024 C C . ALA A 1 385 ? 18.991 23.338 -15.221 1.00 60.59 385 ALA A C 1
ATOM 3026 O O . ALA A 1 385 ? 19.013 23.828 -14.094 1.00 60.59 385 ALA A O 1
ATOM 3027 N N . THR A 1 386 ? 17.866 23.229 -15.916 1.00 69.75 386 THR A N 1
ATOM 3028 C CA . THR A 1 386 ? 16.538 23.667 -15.446 1.00 69.75 386 THR A CA 1
ATOM 3029 C C . THR A 1 386 ? 15.777 22.544 -14.746 1.00 69.75 386 THR A C 1
ATOM 3031 O O . THR A 1 386 ? 15.813 21.391 -15.189 1.00 69.75 386 THR A O 1
ATOM 3034 N N . ASP A 1 387 ? 15.103 22.845 -13.636 1.00 76.00 387 ASP A N 1
ATOM 3035 C CA . ASP A 1 387 ? 14.289 21.856 -12.923 1.00 76.00 387 ASP A CA 1
ATOM 3036 C C . ASP A 1 387 ? 13.291 21.193 -13.878 1.00 76.00 387 ASP A C 1
ATOM 3038 O O . ASP A 1 387 ? 12.561 21.877 -14.594 1.00 76.00 387 ASP A O 1
ATOM 3042 N N . LEU A 1 388 ? 13.311 19.854 -13.924 1.00 85.38 388 LEU A N 1
ATOM 3043 C CA . LEU A 1 388 ? 12.300 19.101 -14.656 1.00 85.38 388 LEU A CA 1
ATOM 3044 C C . LEU A 1 388 ? 11.172 18.774 -13.694 1.00 85.38 388 LEU A C 1
ATOM 3046 O O . LEU A 1 388 ? 11.381 18.152 -12.650 1.00 85.38 388 LEU A O 1
ATOM 3050 N N . GLU A 1 389 ? 9.976 19.187 -14.071 1.00 87.88 389 GLU A N 1
ATOM 3051 C CA . GLU A 1 389 ? 8.762 18.913 -13.333 1.00 87.88 389 GLU A CA 1
ATOM 3052 C C . GLU A 1 389 ? 7.721 18.368 -14.298 1.00 87.88 389 GLU A C 1
ATOM 3054 O O . GLU A 1 389 ? 7.378 19.016 -15.283 1.00 87.88 389 GLU A O 1
ATOM 3059 N N . PHE A 1 390 ? 7.273 17.141 -14.041 1.00 90.06 390 PHE A N 1
ATOM 3060 C CA . PHE A 1 390 ? 6.176 16.553 -14.795 1.00 90.06 390 PHE A CA 1
ATOM 3061 C C . PHE A 1 390 ? 4.843 17.057 -14.259 1.00 90.06 390 PHE A C 1
ATOM 3063 O O . PHE A 1 390 ? 4.698 17.327 -13.064 1.00 90.06 390 PHE A O 1
ATOM 3070 N N . ASN A 1 391 ? 3.855 17.129 -15.147 1.00 90.94 391 ASN A N 1
ATOM 3071 C CA . ASN A 1 391 ? 2.506 17.504 -14.761 1.00 90.94 391 ASN A CA 1
ATOM 3072 C C . ASN A 1 391 ? 1.875 16.417 -13.883 1.00 90.94 391 ASN A C 1
ATOM 3074 O O . ASN A 1 391 ? 2.135 15.219 -14.031 1.00 90.94 391 ASN A O 1
ATOM 3078 N N . LEU A 1 392 ? 1.017 16.864 -12.971 1.00 91.44 392 LEU A N 1
ATOM 3079 C CA . LEU A 1 392 ? 0.231 16.014 -12.093 1.00 91.44 392 LEU A CA 1
ATOM 3080 C C . LEU A 1 392 ? -1.245 16.222 -12.411 1.00 91.44 392 LEU A C 1
ATOM 3082 O O . LEU A 1 392 ? -1.752 17.338 -12.297 1.00 91.44 392 LEU A O 1
ATOM 3086 N N . THR A 1 393 ? -1.942 15.147 -12.766 1.00 90.69 393 THR A N 1
ATOM 3087 C CA . THR A 1 393 ? -3.400 15.152 -12.879 1.00 90.69 393 THR A CA 1
ATOM 3088 C C . THR A 1 393 ? -3.994 14.839 -11.499 1.00 90.69 393 THR A C 1
ATOM 3090 O O . THR A 1 393 ? -3.853 13.699 -11.038 1.00 90.69 393 THR A O 1
ATOM 3093 N N . PRO A 1 394 ? -4.631 15.804 -10.808 1.00 87.06 394 PRO A N 1
ATOM 3094 C CA . PRO A 1 394 ? -5.176 15.579 -9.475 1.00 87.06 394 PRO A CA 1
ATOM 3095 C C . PRO A 1 394 ? -6.383 14.637 -9.497 1.00 87.06 394 PRO A C 1
ATOM 3097 O O . PRO A 1 394 ? -7.204 14.656 -10.415 1.00 87.06 394 PRO A O 1
ATOM 3100 N N . ASN A 1 395 ? -6.514 13.842 -8.440 1.00 84.69 395 ASN A N 1
ATOM 3101 C CA . ASN A 1 395 ? -7.652 12.984 -8.156 1.00 84.69 395 ASN A CA 1
ATOM 3102 C C . ASN A 1 395 ? -8.074 13.193 -6.698 1.00 84.69 395 ASN A C 1
ATOM 3104 O O . ASN A 1 395 ? -7.370 12.799 -5.765 1.00 84.69 395 ASN A O 1
ATOM 3108 N N . SER A 1 396 ? -9.231 13.823 -6.499 1.00 81.88 396 SER A N 1
ATOM 3109 C CA . SER A 1 396 ? -9.741 14.160 -5.173 1.00 81.88 396 SER A CA 1
ATOM 3110 C C . SER A 1 396 ? -11.075 13.483 -4.890 1.00 81.88 396 SER A C 1
ATOM 3112 O O . SER A 1 396 ? -11.933 13.310 -5.756 1.00 81.88 396 SER A O 1
ATOM 3114 N N . MET A 1 397 ? -11.254 13.108 -3.626 1.00 84.44 397 MET A N 1
ATOM 3115 C CA . MET A 1 397 ? -12.518 12.613 -3.101 1.00 84.44 397 MET A CA 1
ATOM 3116 C C . MET A 1 397 ? -13.284 13.758 -2.427 1.00 84.44 397 MET A C 1
ATOM 3118 O O . MET A 1 397 ? -12.693 14.648 -1.813 1.00 84.44 397 MET A O 1
ATOM 3122 N N . LEU A 1 398 ? -14.619 13.719 -2.479 1.00 86.50 398 LEU A N 1
ATOM 3123 C CA . LEU A 1 398 ? -15.451 14.632 -1.691 1.00 86.50 398 LEU A CA 1
ATOM 3124 C C . LEU A 1 398 ? -15.138 14.488 -0.194 1.00 86.50 398 LEU A C 1
ATOM 3126 O O . LEU A 1 398 ? -15.107 13.374 0.330 1.00 86.50 398 LEU A O 1
ATOM 3130 N N . LYS A 1 399 ? -14.992 15.615 0.518 1.00 85.75 399 LYS A N 1
ATOM 3131 C CA . LYS A 1 399 ? -14.594 15.624 1.939 1.00 85.75 399 LYS A CA 1
ATOM 3132 C C . LYS A 1 399 ? -15.467 14.752 2.839 1.00 85.75 399 LYS A C 1
ATOM 3134 O O . LYS A 1 399 ? -14.946 14.038 3.689 1.00 85.75 399 LYS A O 1
ATOM 3139 N N . ALA A 1 400 ? -16.780 14.788 2.622 1.00 86.75 400 ALA A N 1
ATOM 3140 C CA . ALA A 1 400 ? -17.722 13.966 3.373 1.00 86.75 400 ALA A CA 1
ATOM 3141 C C . ALA A 1 400 ? -17.479 12.467 3.137 1.00 86.75 400 ALA A C 1
ATOM 3143 O O . ALA A 1 400 ? -17.407 11.709 4.097 1.00 86.75 400 ALA A O 1
ATOM 3144 N N . SER A 1 401 ? -17.260 12.060 1.881 1.00 89.94 401 SER A N 1
ATOM 3145 C CA . SER A 1 401 ? -16.963 10.666 1.525 1.00 89.94 401 SER A CA 1
ATOM 3146 C C . SER A 1 401 ? -15.650 10.194 2.148 1.00 89.94 401 SER A C 1
ATOM 3148 O O . SER A 1 401 ? -15.584 9.081 2.663 1.00 89.94 401 SER A O 1
ATOM 3150 N N . TYR A 1 402 ? -14.622 11.049 2.161 1.00 90.12 402 TYR A N 1
ATOM 3151 C CA . TYR A 1 402 ? -13.352 10.749 2.824 1.00 90.12 402 TYR A CA 1
ATOM 3152 C C . TYR A 1 402 ? -13.542 10.528 4.331 1.00 90.12 402 TYR A C 1
ATOM 3154 O O . TYR A 1 402 ? -13.089 9.521 4.876 1.00 90.12 402 TYR A O 1
ATOM 3162 N N . ALA A 1 403 ? -14.268 11.434 4.995 1.00 90.62 403 ALA A N 1
ATOM 3163 C CA . ALA A 1 403 ? -14.576 11.321 6.417 1.00 90.62 403 ALA A CA 1
ATOM 3164 C C . ALA A 1 403 ? -15.347 10.031 6.740 1.00 90.62 403 ALA A C 1
ATOM 3166 O O . ALA A 1 403 ? -14.989 9.312 7.671 1.00 90.62 403 ALA A O 1
ATOM 3167 N N . HIS A 1 404 ? -16.368 9.708 5.939 1.00 93.25 404 HIS A N 1
ATOM 3168 C CA . HIS A 1 404 ? -17.175 8.498 6.108 1.00 93.25 404 HIS A CA 1
ATOM 3169 C C . HIS A 1 404 ? -16.353 7.226 5.919 1.00 93.25 404 HIS A C 1
ATOM 3171 O O . HIS A 1 404 ? -16.425 6.339 6.768 1.00 93.25 404 HIS A O 1
ATOM 3177 N N . HIS A 1 405 ? -15.514 7.153 4.880 1.00 93.25 405 HIS A N 1
ATOM 3178 C CA . HIS A 1 405 ? -14.605 6.023 4.699 1.00 93.25 405 HIS A CA 1
ATOM 3179 C C . HIS A 1 405 ? -13.659 5.864 5.888 1.00 93.25 405 HIS A C 1
ATOM 3181 O O . HIS A 1 405 ? -13.555 4.768 6.440 1.00 93.25 405 HIS A O 1
ATOM 3187 N N . ARG A 1 406 ? -13.022 6.952 6.333 1.00 93.38 406 ARG A N 1
ATOM 3188 C CA . ARG A 1 406 ? -12.082 6.915 7.457 1.00 93.38 406 ARG A CA 1
ATOM 3189 C C . ARG A 1 406 ? -12.743 6.396 8.732 1.00 93.38 406 ARG A C 1
ATOM 3191 O O . ARG A 1 406 ? -12.220 5.486 9.372 1.00 93.38 406 ARG A O 1
ATOM 3198 N N . THR A 1 407 ? -13.908 6.931 9.083 1.00 94.94 407 THR A N 1
ATOM 3199 C CA . THR A 1 407 ? -14.631 6.486 10.276 1.00 94.94 407 THR A CA 1
ATOM 3200 C C . THR A 1 407 ? -15.157 5.059 10.132 1.00 94.94 407 THR A C 1
ATOM 3202 O O . THR A 1 407 ? -15.085 4.297 11.094 1.00 94.94 407 THR A O 1
ATOM 3205 N N . SER A 1 408 ? -15.626 4.659 8.945 1.00 96.44 408 SER A N 1
ATOM 3206 C CA . SER A 1 408 ? -16.084 3.283 8.711 1.00 96.44 408 SER A CA 1
ATOM 3207 C C . SER A 1 408 ? -14.962 2.260 8.922 1.00 96.44 408 SER A C 1
ATOM 3209 O O . SER A 1 408 ? -15.152 1.297 9.656 1.00 96.44 408 SER A O 1
ATOM 3211 N N . LEU A 1 409 ? -13.762 2.515 8.389 1.00 96.94 409 LEU A N 1
ATOM 3212 C CA . LEU A 1 409 ? -12.592 1.652 8.579 1.00 96.94 409 LEU A CA 1
ATOM 3213 C C . LEU A 1 409 ? -12.166 1.601 10.051 1.00 96.94 409 LEU A C 1
ATOM 3215 O O . LEU A 1 409 ? -11.875 0.533 10.578 1.00 96.94 409 LEU A O 1
ATOM 3219 N N . PHE A 1 410 ? -12.202 2.740 10.748 1.00 96.19 410 PHE A N 1
ATOM 3220 C CA . PHE A 1 410 ? -11.909 2.781 12.181 1.00 96.19 410 PHE A CA 1
ATOM 3221 C C . PHE A 1 410 ? -12.879 1.929 13.007 1.00 96.19 410 PHE A C 1
ATOM 3223 O O . PHE A 1 410 ? -12.455 1.242 13.931 1.00 96.19 410 PHE A O 1
ATOM 3230 N N . ILE A 1 411 ? -14.170 1.936 12.662 1.00 96.50 411 ILE A N 1
ATOM 3231 C CA . ILE A 1 411 ? -15.181 1.079 13.295 1.00 96.50 411 ILE A CA 1
ATOM 3232 C C . ILE A 1 411 ? -14.894 -0.398 13.014 1.00 96.50 411 ILE A C 1
ATOM 3234 O O . ILE A 1 411 ? -14.926 -1.205 13.946 1.00 96.50 411 ILE A O 1
ATOM 3238 N N . LYS A 1 412 ? -14.556 -0.740 11.766 1.00 96.62 412 LYS A N 1
ATOM 3239 C CA . LYS A 1 412 ? -14.220 -2.113 11.378 1.00 96.62 412 LYS A CA 1
ATOM 3240 C C . LYS A 1 412 ? -13.016 -2.668 12.130 1.00 96.62 412 LYS A C 1
ATOM 3242 O O . LYS A 1 412 ? -13.060 -3.823 12.530 1.00 96.62 412 LYS A O 1
ATOM 3247 N N . PHE A 1 413 ? -12.014 -1.849 12.465 1.00 95.56 413 PHE A N 1
ATOM 3248 C CA . PHE A 1 413 ? -10.910 -2.303 13.321 1.00 95.56 413 PHE A CA 1
ATOM 3249 C C . PHE A 1 413 ? -11.414 -2.872 14.653 1.00 95.56 413 PHE A C 1
ATOM 3251 O O . PHE A 1 413 ? -11.000 -3.951 15.059 1.00 95.56 413 PHE A O 1
ATOM 3258 N N . PHE A 1 414 ? -12.337 -2.188 15.338 1.00 94.69 414 PHE A N 1
ATOM 3259 C CA . PHE A 1 414 ? -12.898 -2.710 16.590 1.00 94.69 414 PHE A CA 1
ATOM 3260 C C . PHE A 1 414 ? -13.760 -3.950 16.363 1.00 94.69 414 PHE A C 1
ATOM 3262 O O . PHE A 1 414 ? -13.715 -4.865 17.183 1.00 94.69 414 PHE A O 1
ATOM 3269 N N . ALA A 1 415 ? -14.537 -3.977 15.277 1.00 93.94 415 ALA A N 1
ATOM 3270 C CA . ALA A 1 415 ? -15.382 -5.115 14.939 1.00 93.94 415 ALA A CA 1
ATOM 3271 C C . ALA A 1 415 ? -14.540 -6.377 14.690 1.00 93.94 415 ALA A C 1
ATOM 3273 O O . ALA A 1 415 ? -14.739 -7.385 15.368 1.00 93.94 415 ALA A O 1
ATOM 3274 N N . ASN A 1 416 ? -13.548 -6.290 13.804 1.00 93.94 416 ASN A N 1
ATOM 3275 C CA . ASN A 1 416 ? -12.707 -7.411 13.391 1.00 93.94 416 ASN A CA 1
ATOM 3276 C C . ASN A 1 416 ? -11.805 -7.898 14.533 1.00 93.94 416 ASN A C 1
ATOM 3278 O O . ASN A 1 416 ? -11.748 -9.094 14.811 1.00 93.94 416 ASN A O 1
ATOM 3282 N N . LEU A 1 417 ? -11.165 -6.984 15.277 1.00 93.94 417 LEU A N 1
ATOM 3283 C CA . LEU A 1 417 ? -10.287 -7.362 16.394 1.00 93.94 417 LEU A CA 1
ATOM 3284 C C . LEU A 1 417 ? -11.056 -7.956 17.585 1.00 93.94 417 LEU A C 1
ATOM 3286 O O . LEU A 1 417 ? -10.484 -8.722 18.362 1.00 93.94 417 LEU A O 1
ATOM 3290 N N . HIS A 1 418 ? -12.335 -7.607 17.755 1.00 91.75 418 HIS A N 1
ATOM 3291 C CA . HIS A 1 418 ? -13.193 -8.222 18.769 1.00 91.75 418 HIS A CA 1
ATOM 3292 C C . HIS A 1 418 ? -13.826 -9.539 18.301 1.00 91.75 418 HIS A C 1
ATOM 3294 O O . HIS A 1 418 ? -14.166 -10.380 19.138 1.00 91.75 418 HIS A O 1
ATOM 3300 N N . CYS A 1 419 ? -13.996 -9.724 16.991 1.00 90.00 419 CYS A N 1
ATOM 3301 C CA . CYS A 1 419 ? -14.617 -10.911 16.427 1.00 90.00 419 CYS A CA 1
ATOM 3302 C C . CYS A 1 419 ? -13.829 -12.176 16.800 1.00 90.00 419 CYS A C 1
ATOM 3304 O O . CYS A 1 419 ? -12.607 -12.251 16.663 1.00 90.00 419 CYS A O 1
ATOM 3306 N N . PHE A 1 420 ? -14.551 -13.192 17.274 1.00 87.50 420 PHE A N 1
ATOM 3307 C CA . PHE A 1 420 ? -14.004 -14.517 17.539 1.00 87.50 420 PHE A CA 1
ATOM 3308 C C . PHE A 1 420 ? -14.844 -15.556 16.805 1.00 87.50 420 PHE A C 1
ATOM 3310 O O . PHE A 1 420 ? -16.007 -15.786 17.146 1.00 87.50 420 PHE A O 1
ATOM 3317 N N . VAL A 1 421 ? -14.236 -16.210 15.820 1.00 86.00 421 VAL A N 1
ATOM 3318 C CA . VAL A 1 421 ? -14.852 -17.280 15.038 1.00 86.00 421 VAL A CA 1
ATOM 3319 C C . VAL A 1 421 ? -14.271 -18.622 15.497 1.00 86.00 421 VAL A C 1
ATOM 3321 O O . VAL A 1 421 ? -13.092 -18.900 15.253 1.00 86.00 421 VAL A O 1
ATOM 3324 N N . PRO A 1 422 ? -15.070 -19.484 16.159 1.00 83.88 422 PRO A N 1
ATOM 3325 C CA . PRO A 1 422 ? -14.615 -20.810 16.560 1.00 83.88 422 PRO A CA 1
ATOM 3326 C C . PRO A 1 422 ? -14.074 -21.605 15.363 1.00 83.88 422 PRO A C 1
ATOM 3328 O O . PRO A 1 422 ? -14.696 -21.624 14.303 1.00 83.88 422 PRO A O 1
ATOM 3331 N N . ASN A 1 423 ? -12.953 -22.306 15.559 1.00 83.50 423 ASN A N 1
ATOM 3332 C CA . ASN A 1 423 ? -12.226 -23.102 14.553 1.00 83.50 423 ASN A CA 1
ATOM 3333 C C . ASN A 1 423 ? -11.431 -22.314 13.495 1.00 83.50 423 ASN A C 1
ATOM 3335 O O . ASN A 1 423 ? -10.690 -22.941 12.744 1.00 83.50 423 ASN A O 1
ATOM 3339 N N . VAL A 1 424 ? -11.558 -20.985 13.440 1.00 83.31 424 VAL A N 1
ATOM 3340 C CA . VAL A 1 424 ? -10.701 -20.113 12.612 1.00 83.31 424 VAL A CA 1
ATOM 3341 C C . VAL A 1 424 ? -9.694 -19.385 13.497 1.00 83.31 424 VAL A C 1
ATOM 3343 O O . VAL A 1 424 ? -8.505 -19.356 13.200 1.00 83.31 424 VAL A O 1
ATOM 3346 N N . CYS A 1 425 ? -10.166 -18.826 14.611 1.00 83.56 425 CYS A N 1
ATOM 3347 C CA . CYS A 1 425 ? -9.324 -18.155 15.590 1.00 83.56 425 CYS A CA 1
ATOM 3348 C C . CYS A 1 425 ? -8.622 -19.160 16.507 1.00 83.56 425 CYS A C 1
ATOM 3350 O O . CYS A 1 425 ? -9.211 -20.172 16.905 1.00 83.56 425 CYS A O 1
ATOM 3352 N N . GLU A 1 426 ? -7.396 -18.841 16.919 1.00 84.00 426 GLU A N 1
ATOM 3353 C CA . GLU A 1 426 ? -6.740 -19.586 17.988 1.00 84.00 426 GLU A CA 1
ATOM 3354 C C . GLU A 1 426 ? -7.450 -19.294 19.317 1.00 84.00 426 GLU A C 1
ATOM 3356 O O . GLU A 1 426 ? -7.828 -18.161 19.606 1.00 84.00 426 GLU A O 1
ATOM 3361 N N . GLU A 1 427 ? -7.621 -20.301 20.177 1.00 86.56 427 GLU A N 1
ATOM 3362 C CA . GLU A 1 427 ? -8.336 -20.121 21.454 1.00 86.56 427 GLU A CA 1
ATOM 3363 C C . GLU A 1 427 ? -7.665 -19.069 22.361 1.00 86.56 427 GLU A C 1
ATOM 3365 O O . GLU A 1 427 ? -8.331 -18.413 23.157 1.00 86.56 427 GLU A O 1
ATOM 3370 N N . GLN A 1 428 ? -6.356 -18.855 22.198 1.00 84.19 428 GLN A N 1
ATOM 3371 C CA . GLN A 1 428 ? -5.584 -17.823 22.901 1.00 84.19 428 GLN A CA 1
ATOM 3372 C C . GLN A 1 428 ? -6.014 -16.396 22.519 1.00 84.19 428 GLN A C 1
ATOM 3374 O O . GLN A 1 428 ? -5.818 -15.464 23.296 1.00 84.19 428 GLN A O 1
ATOM 3379 N N . GLU A 1 429 ? -6.630 -16.223 21.349 1.00 86.06 429 GLU A N 1
ATOM 3380 C CA . GLU A 1 429 ? -7.143 -14.940 20.868 1.00 86.06 429 GLU A CA 1
ATOM 3381 C C . GLU A 1 429 ? -8.495 -14.590 21.487 1.00 86.06 429 GLU A C 1
ATOM 3383 O O . GLU A 1 429 ? -8.928 -13.435 21.430 1.00 86.06 429 GLU A O 1
ATOM 3388 N N . ARG A 1 430 ? -9.176 -15.562 22.108 1.00 88.19 430 ARG A N 1
ATOM 3389 C CA . ARG A 1 430 ? -10.459 -15.326 22.762 1.00 88.19 430 ARG A CA 1
ATOM 3390 C C . ARG A 1 430 ? -10.290 -14.277 23.858 1.00 88.19 430 ARG A C 1
ATOM 3392 O O . ARG A 1 430 ? -9.552 -14.464 24.821 1.00 88.19 430 ARG A O 1
ATOM 3399 N N . ASN A 1 431 ? -11.031 -13.178 23.732 1.00 89.75 431 ASN A N 1
ATOM 3400 C CA . ASN A 1 431 ? -10.976 -12.008 24.617 1.00 89.75 431 ASN A CA 1
ATOM 3401 C C . ASN A 1 431 ? -9.627 -11.264 24.632 1.00 89.75 431 ASN A C 1
ATOM 3403 O O . ASN A 1 431 ? -9.486 -10.314 25.406 1.00 89.75 431 ASN A O 1
ATOM 3407 N N . LEU A 1 432 ? -8.652 -11.639 23.794 1.00 92.38 432 LEU A N 1
ATOM 3408 C CA . LEU A 1 432 ? -7.316 -11.038 23.795 1.00 92.38 432 LEU A CA 1
ATOM 3409 C C . LEU A 1 432 ? -7.388 -9.525 23.569 1.00 92.38 432 LEU A C 1
ATOM 3411 O O . LEU A 1 432 ? -6.778 -8.758 24.312 1.00 92.38 432 LEU A O 1
ATOM 3415 N N . PHE A 1 433 ? -8.201 -9.093 22.602 1.00 94.81 433 PHE A N 1
ATOM 3416 C CA . PHE A 1 433 ? -8.396 -7.675 22.313 1.00 94.81 433 PHE A CA 1
ATOM 3417 C C . PHE A 1 433 ? -8.969 -6.914 23.514 1.00 94.81 433 PHE A C 1
ATOM 3419 O O . PHE A 1 433 ? -8.400 -5.909 23.929 1.00 94.81 433 PHE A O 1
ATOM 3426 N N . VAL A 1 434 ? -10.036 -7.421 24.141 1.00 93.50 434 VAL A N 1
ATOM 3427 C CA . VAL A 1 434 ? -10.667 -6.784 25.314 1.00 93.50 434 VAL A CA 1
ATOM 3428 C C . VAL A 1 434 ? -9.687 -6.680 26.484 1.00 93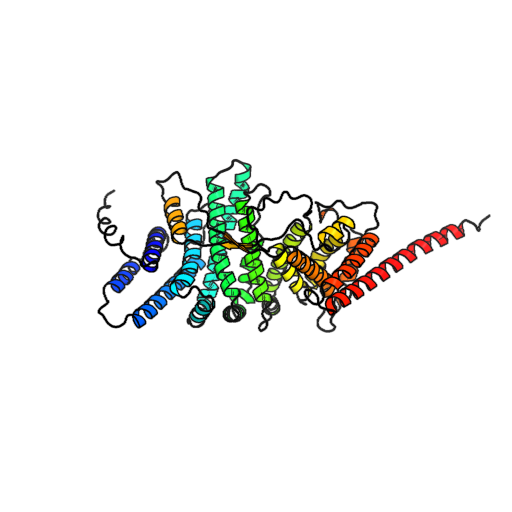.50 434 VAL A C 1
ATOM 3430 O O . VAL A 1 434 ? -9.605 -5.636 27.132 1.00 93.50 434 VAL A O 1
ATOM 3433 N N . LEU A 1 435 ? -8.916 -7.737 26.749 1.00 92.38 435 LEU A N 1
ATOM 3434 C CA . LEU A 1 435 ? -7.895 -7.729 27.796 1.00 92.38 435 LEU A CA 1
ATOM 3435 C C . LEU A 1 435 ? -6.804 -6.695 27.502 1.00 92.38 435 LEU A C 1
ATOM 3437 O O . LEU A 1 435 ? -6.441 -5.930 28.398 1.00 92.38 435 LEU A O 1
ATOM 3441 N N . LYS A 1 436 ? -6.343 -6.614 26.248 1.00 94.62 436 LYS A N 1
ATOM 3442 C CA . LYS A 1 436 ? -5.334 -5.635 25.835 1.00 94.62 436 LYS A CA 1
ATOM 3443 C C . LYS A 1 436 ? -5.853 -4.201 25.938 1.00 94.62 436 LYS A C 1
ATOM 3445 O O . LYS A 1 436 ? -5.148 -3.334 26.442 1.00 94.62 436 LYS A O 1
ATOM 3450 N N . VAL A 1 437 ? -7.109 -3.952 25.563 1.00 94.06 437 VAL A N 1
ATOM 3451 C CA . VAL A 1 437 ? -7.771 -2.650 25.752 1.00 94.06 437 VAL A CA 1
ATOM 3452 C C . VAL A 1 437 ? -7.756 -2.228 27.224 1.00 94.06 437 VAL A C 1
ATOM 3454 O O . VAL A 1 437 ? -7.397 -1.094 27.542 1.00 94.06 437 VAL A O 1
ATOM 3457 N N . LEU A 1 438 ? -8.130 -3.133 28.135 1.00 91.62 438 LEU A N 1
ATOM 3458 C CA . LEU A 1 438 ? -8.141 -2.853 29.573 1.00 91.62 438 LEU A CA 1
ATOM 3459 C C . LEU A 1 438 ? -6.736 -2.583 30.122 1.00 91.62 438 LEU A C 1
ATOM 3461 O O . LEU A 1 438 ? -6.579 -1.717 30.982 1.00 91.62 438 LEU A O 1
ATOM 3465 N N . GLU A 1 439 ? -5.727 -3.298 29.628 1.00 91.44 439 GLU A N 1
ATOM 3466 C CA . GLU A 1 439 ? -4.322 -3.047 29.950 1.00 91.44 439 GLU A CA 1
ATOM 3467 C C . GLU A 1 439 ? -3.909 -1.628 29.517 1.00 91.44 439 GLU A C 1
ATOM 3469 O O . GLU A 1 439 ? -3.483 -0.828 30.353 1.00 91.44 439 GLU A O 1
ATOM 3474 N N . CYS A 1 440 ? -4.133 -1.272 28.247 1.00 91.44 440 CYS A N 1
ATOM 3475 C CA . CYS A 1 440 ? -3.745 0.019 27.670 1.00 91.44 440 CYS A CA 1
ATOM 3476 C C . CYS A 1 440 ? -4.451 1.217 28.322 1.00 91.44 440 CYS A C 1
ATOM 3478 O O . CYS A 1 440 ? -3.859 2.287 28.449 1.00 91.44 440 CYS A O 1
ATOM 3480 N N . LEU A 1 441 ? -5.696 1.060 28.783 1.00 88.25 441 LEU A N 1
ATOM 3481 C CA . LEU A 1 441 ? -6.419 2.126 29.492 1.00 88.25 441 LEU A CA 1
ATOM 3482 C C . LEU A 1 441 ? -5.767 2.527 30.827 1.00 88.25 441 LEU A C 1
ATOM 3484 O O . LEU A 1 441 ? -6.031 3.628 31.312 1.00 88.25 441 LEU A O 1
ATOM 3488 N N . ASN A 1 442 ? -4.929 1.659 31.407 1.00 84.31 442 ASN A N 1
ATOM 3489 C CA . ASN A 1 442 ? -4.175 1.929 32.635 1.00 84.31 442 ASN A CA 1
ATOM 3490 C C . ASN A 1 442 ? -2.737 2.421 32.378 1.00 84.31 442 ASN A C 1
ATOM 3492 O O . ASN A 1 442 ? -2.053 2.805 33.324 1.00 84.31 442 ASN A O 1
ATOM 3496 N N . MET A 1 443 ? -2.265 2.390 31.129 1.00 85.19 443 MET A N 1
ATOM 3497 C CA . MET A 1 443 ? -0.927 2.851 30.738 1.00 85.19 443 MET A CA 1
ATOM 3498 C C . MET A 1 443 ? -0.913 4.357 30.487 1.00 85.19 443 MET A C 1
ATOM 3500 O O . MET A 1 443 ? -1.972 4.956 30.340 1.00 85.19 443 MET A O 1
ATOM 3504 N N . ASP A 1 444 ? 0.262 4.985 30.380 1.00 81.12 444 ASP A N 1
ATOM 3505 C CA . ASP A 1 444 ? 0.362 6.339 29.829 1.00 81.12 444 ASP A CA 1
ATOM 3506 C C . ASP A 1 444 ? 0.510 6.305 28.297 1.00 81.12 444 ASP A C 1
ATOM 3508 O O . ASP A 1 444 ? 1.460 5.730 27.776 1.00 81.12 444 ASP A O 1
ATOM 3512 N N . LEU A 1 445 ? -0.439 6.916 27.581 1.00 81.88 445 LEU A N 1
ATOM 3513 C CA . LEU A 1 445 ? -0.532 6.918 26.115 1.00 81.88 445 LEU A CA 1
ATOM 3514 C C . LEU A 1 445 ? -0.234 8.300 25.512 1.00 81.88 445 LEU A C 1
ATOM 3516 O O . LEU A 1 445 ? -0.354 8.482 24.301 1.00 81.88 445 LEU A O 1
ATOM 3520 N N . SER A 1 446 ? 0.154 9.273 26.344 1.00 74.94 446 SER A N 1
ATOM 3521 C CA . SER A 1 446 ? 0.391 10.667 25.948 1.00 74.94 446 SER A CA 1
ATOM 3522 C C . SER A 1 446 ? 1.401 10.807 24.798 1.00 74.94 446 SER A C 1
ATOM 3524 O O . SER A 1 446 ? 1.208 11.609 23.888 1.00 74.94 446 SER A O 1
ATOM 3526 N N . ASN A 1 447 ? 2.425 9.952 24.774 1.00 79.44 447 ASN A N 1
ATOM 3527 C CA . ASN A 1 447 ? 3.477 9.950 23.754 1.00 79.44 447 ASN A CA 1
ATOM 3528 C C . ASN A 1 447 ? 3.027 9.436 22.373 1.00 79.44 447 ASN A C 1
ATOM 3530 O O . ASN A 1 447 ? 3.777 9.559 21.406 1.00 79.44 447 ASN A O 1
ATOM 3534 N N . LEU A 1 448 ? 1.845 8.817 22.262 1.00 80.25 448 LEU A N 1
ATOM 3535 C CA . LEU A 1 448 ? 1.379 8.225 21.003 1.00 80.25 448 LEU A CA 1
ATOM 3536 C C . LEU A 1 448 ? 0.697 9.238 20.083 1.00 80.25 448 LEU A C 1
ATOM 3538 O O . LEU A 1 448 ? 0.750 9.059 18.870 1.00 80.25 448 LEU A O 1
ATOM 3542 N N . LEU A 1 449 ? 0.087 10.286 20.647 1.00 80.19 449 LEU A N 1
ATOM 3543 C CA . LEU A 1 449 ? -0.647 11.325 19.918 1.00 80.19 449 LEU A CA 1
ATOM 3544 C C . LEU A 1 449 ? -0.121 12.720 20.319 1.00 80.19 449 LEU A C 1
ATOM 3546 O O . LEU A 1 449 ? -0.803 13.450 21.037 1.00 80.19 449 LEU A O 1
ATOM 3550 N N . PRO A 1 450 ? 1.100 13.096 19.889 1.00 72.75 450 PRO A N 1
ATOM 3551 C CA . PRO A 1 450 ? 1.834 14.246 20.427 1.00 72.75 450 PRO A CA 1
ATOM 3552 C C . PRO A 1 450 ? 1.178 15.611 20.168 1.00 72.75 450 PRO A C 1
ATOM 3554 O O . PRO A 1 450 ? 1.458 16.565 20.891 1.00 72.75 450 PRO A O 1
ATOM 3557 N N . GLU A 1 451 ? 0.307 15.740 19.159 1.00 77.62 451 GLU A N 1
ATOM 3558 C CA . GLU A 1 451 ? -0.379 17.010 18.870 1.00 77.62 451 GLU A CA 1
ATOM 3559 C C . GLU A 1 451 ? -1.670 17.222 19.681 1.00 77.62 451 GLU A C 1
ATOM 3561 O O . GLU A 1 451 ? -2.266 18.311 19.628 1.00 77.62 451 GLU A O 1
ATOM 3566 N N . PHE A 1 452 ? -2.086 16.209 20.447 1.00 75.19 452 PHE A N 1
ATOM 3567 C CA . PHE A 1 452 ? -3.261 16.238 21.310 1.00 75.19 452 PHE A CA 1
ATOM 3568 C C . PHE A 1 452 ? -2.858 16.365 22.780 1.00 75.19 452 PHE A C 1
ATOM 3570 O O . PHE A 1 452 ? -1.951 15.695 23.268 1.00 75.19 452 PHE A O 1
ATOM 3577 N N . SER A 1 453 ? -3.562 17.227 23.513 1.00 73.75 453 SER A N 1
ATOM 3578 C CA . SER A 1 453 ? -3.392 17.354 24.959 1.00 73.75 453 SER A CA 1
ATOM 3579 C C . SER A 1 453 ? -4.325 16.385 25.675 1.00 73.75 453 SER A C 1
ATOM 3581 O O . SER A 1 453 ? -5.546 16.505 25.564 1.00 73.75 453 SER A O 1
ATOM 3583 N N . PHE A 1 454 ? -3.761 15.456 26.439 1.00 72.12 454 PHE A N 1
ATOM 3584 C CA . PHE A 1 454 ? -4.537 14.605 27.334 1.00 72.12 454 PHE A CA 1
ATOM 3585 C C . PHE A 1 454 ? -4.754 15.316 28.667 1.00 72.12 454 PHE A C 1
ATOM 3587 O O . PHE A 1 454 ? -3.825 15.892 29.229 1.00 72.12 454 PHE A O 1
ATOM 3594 N N . ASP A 1 455 ? -5.979 15.251 29.178 1.00 65.44 455 ASP A N 1
ATOM 3595 C CA . ASP A 1 455 ? -6.283 15.688 30.536 1.00 65.44 455 ASP A CA 1
ATOM 3596 C C . ASP A 1 455 ? -5.738 14.638 31.519 1.00 65.44 455 ASP A C 1
ATOM 3598 O O . ASP A 1 455 ? -6.178 13.483 31.495 1.00 65.44 455 ASP A O 1
ATOM 3602 N N . SER A 1 456 ? -4.740 15.005 32.333 1.00 60.69 456 SER A N 1
ATOM 3603 C CA . SER A 1 456 ? -4.082 14.080 33.270 1.00 60.69 456 SER A CA 1
ATOM 3604 C C . SER A 1 456 ? -5.019 13.585 34.368 1.00 60.69 456 SER A C 1
ATOM 3606 O O . SER A 1 456 ? -4.781 12.516 34.933 1.00 60.69 456 SER A O 1
ATOM 3608 N N . ASP A 1 457 ? -6.090 14.335 34.642 1.00 57.53 457 ASP A N 1
ATOM 3609 C CA . ASP A 1 457 ? -6.924 14.151 35.829 1.00 57.53 457 ASP A CA 1
ATOM 3610 C C . ASP A 1 457 ? -8.251 13.432 35.511 1.00 57.53 457 ASP A C 1
ATOM 3612 O O . ASP A 1 457 ? -8.963 12.983 36.416 1.00 57.53 457 ASP A O 1
ATOM 3616 N N . ALA A 1 458 ? -8.589 13.264 34.226 1.00 63.00 458 ALA A N 1
ATOM 3617 C CA . ALA A 1 458 ? -9.820 12.610 33.791 1.00 63.00 458 ALA A CA 1
ATOM 3618 C C . ALA A 1 458 ? -9.676 11.071 33.722 1.00 63.00 458 ALA A C 1
ATOM 3620 O O . ALA A 1 458 ? -8.739 10.556 33.104 1.00 63.00 458 ALA A O 1
ATOM 3621 N N . PRO A 1 459 ? -10.636 10.284 34.256 1.00 78.81 459 PRO A N 1
ATOM 3622 C CA . PRO A 1 459 ? -10.604 8.829 34.121 1.00 78.81 459 PRO A CA 1
ATOM 3623 C C . PRO A 1 459 ? -10.706 8.405 32.646 1.00 78.81 459 PRO A C 1
ATOM 3625 O O . PRO A 1 459 ? -11.779 8.491 32.043 1.00 78.81 459 PRO A O 1
ATOM 3628 N N . ARG A 1 460 ? -9.614 7.888 32.063 1.00 82.94 460 ARG A N 1
ATOM 3629 C CA . ARG A 1 460 ? -9.553 7.483 30.640 1.00 82.94 460 ARG A CA 1
ATOM 3630 C C . ARG A 1 460 ? -10.647 6.498 30.246 1.00 82.94 460 ARG A C 1
ATOM 3632 O O . ARG A 1 460 ? -11.250 6.650 29.192 1.00 82.94 460 ARG A O 1
ATOM 3639 N N . ALA A 1 461 ? -10.980 5.554 31.125 1.00 86.25 461 ALA A N 1
ATOM 3640 C CA . ALA A 1 461 ? -12.087 4.620 30.919 1.00 86.25 461 ALA A CA 1
ATOM 3641 C C . ALA A 1 461 ? -13.444 5.329 30.722 1.00 86.25 461 ALA A C 1
ATOM 3643 O O . ALA A 1 461 ? -14.244 4.918 29.880 1.00 86.25 461 ALA A O 1
ATOM 3644 N N . ALA A 1 462 ? -13.704 6.416 31.458 1.00 88.25 462 ALA A N 1
ATOM 3645 C CA . ALA A 1 462 ? -14.930 7.199 31.309 1.00 88.25 462 ALA A CA 1
ATOM 3646 C C . ALA A 1 462 ? -14.936 7.985 29.988 1.00 88.25 462 ALA A C 1
ATOM 3648 O O . ALA A 1 462 ? -15.955 8.008 29.294 1.00 88.25 462 ALA A O 1
ATOM 3649 N N . THR A 1 463 ? -13.796 8.572 29.608 1.00 90.81 463 THR A N 1
ATOM 3650 C CA . THR A 1 463 ? -13.628 9.258 28.317 1.00 90.81 463 THR A CA 1
ATOM 3651 C C . THR A 1 463 ? -13.799 8.295 27.143 1.00 90.81 463 THR A C 1
ATOM 3653 O O . THR A 1 463 ? -14.628 8.556 26.273 1.00 90.81 463 THR A O 1
ATOM 3656 N N . ALA A 1 464 ? -13.124 7.143 27.171 1.00 92.19 464 ALA A N 1
ATOM 3657 C CA . ALA A 1 464 ? -13.256 6.081 26.177 1.00 92.19 464 ALA A CA 1
ATOM 3658 C C . ALA A 1 464 ? -14.696 5.574 26.063 1.00 92.19 464 ALA A C 1
ATOM 3660 O O . ALA A 1 464 ? -15.226 5.456 24.960 1.00 92.19 464 ALA A O 1
ATOM 3661 N N . SER A 1 465 ? -15.376 5.358 27.195 1.00 93.06 465 SER A N 1
ATOM 3662 C CA . SER A 1 465 ? -16.784 4.953 27.194 1.00 93.06 465 SER A CA 1
ATOM 3663 C C . SER A 1 465 ? -17.695 6.007 26.553 1.00 93.06 465 SER A C 1
ATOM 3665 O O . SER A 1 465 ? -18.599 5.667 25.786 1.00 93.06 465 SER A O 1
ATOM 3667 N N . ARG A 1 466 ? -17.454 7.294 26.832 1.00 94.06 466 ARG A N 1
ATOM 3668 C CA . ARG A 1 466 ? -18.202 8.403 26.224 1.00 94.06 466 ARG A CA 1
ATOM 3669 C C . ARG A 1 466 ? -17.949 8.496 24.715 1.00 94.06 466 ARG A C 1
ATOM 3671 O O . ARG A 1 466 ? -18.907 8.636 23.961 1.00 94.06 466 ARG A O 1
ATOM 3678 N N . ASN A 1 467 ? -16.697 8.380 24.282 1.00 95.94 467 ASN A N 1
ATOM 3679 C CA . ASN A 1 467 ? -16.309 8.464 22.873 1.00 95.94 467 ASN A CA 1
ATOM 3680 C C . ASN A 1 467 ? -16.847 7.282 22.054 1.00 95.94 467 ASN A C 1
ATOM 3682 O O . ASN A 1 467 ? -17.452 7.504 21.010 1.00 95.94 467 ASN A O 1
ATOM 3686 N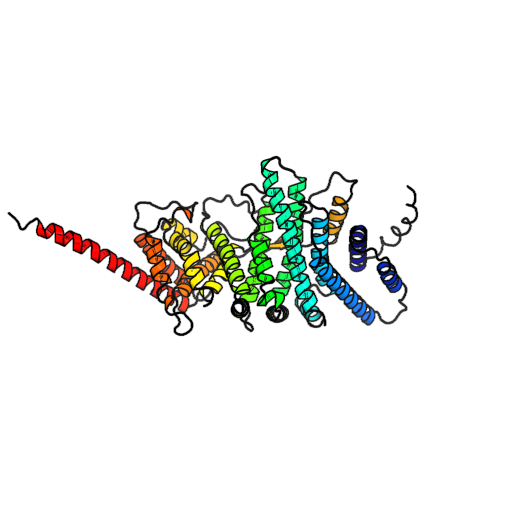 N . LEU A 1 468 ? -16.745 6.047 22.559 1.00 95.62 468 LEU A N 1
ATOM 3687 C CA . LEU A 1 468 ? -17.322 4.864 21.904 1.00 95.62 468 LEU A CA 1
ATOM 3688 C C . LEU A 1 468 ? -18.845 4.963 21.748 1.00 95.62 468 LEU A C 1
ATOM 3690 O O . LEU A 1 468 ? -19.384 4.567 20.717 1.00 95.62 468 LEU A O 1
ATOM 3694 N N . ARG A 1 469 ? -19.551 5.545 22.727 1.00 95.81 469 ARG A N 1
ATOM 3695 C CA . ARG A 1 469 ? -20.995 5.799 22.608 1.00 95.81 469 ARG A CA 1
ATOM 3696 C C . ARG A 1 469 ? -21.316 6.767 21.468 1.00 95.81 469 ARG A C 1
ATOM 3698 O O . ARG A 1 469 ? -22.264 6.536 20.723 1.00 95.81 469 ARG A O 1
ATOM 3705 N N . SER A 1 470 ? -20.542 7.841 21.328 1.00 96.88 470 SER A N 1
ATOM 3706 C CA . SER A 1 470 ? -20.710 8.782 20.217 1.00 96.88 470 SER A CA 1
ATOM 3707 C C . SER A 1 470 ? -20.344 8.168 18.871 1.00 96.88 470 SER A C 1
ATOM 3709 O O . SER A 1 470 ? -21.060 8.400 17.901 1.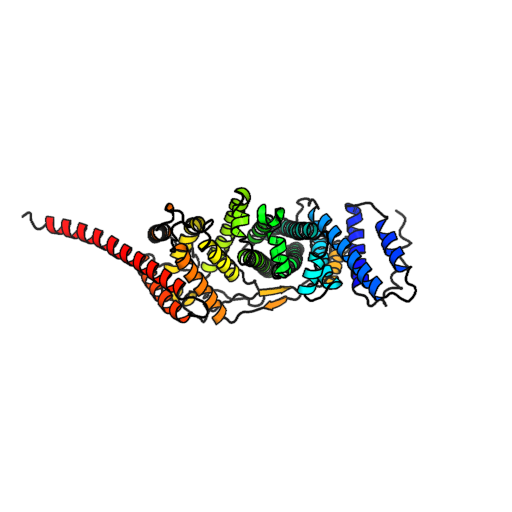00 96.88 470 SER A O 1
ATOM 3711 N N . LEU A 1 471 ? -19.296 7.342 18.826 1.00 96.75 471 LEU A N 1
ATOM 3712 C CA . LEU A 1 471 ? -18.913 6.604 17.626 1.00 96.75 471 LEU A CA 1
ATOM 3713 C C . LEU A 1 471 ? -20.035 5.664 17.174 1.00 96.75 471 LEU A C 1
ATOM 3715 O O . LEU A 1 471 ? -20.386 5.676 16.003 1.00 96.75 471 LEU A O 1
ATOM 3719 N N . LEU A 1 472 ? -20.644 4.916 18.102 1.00 95.62 472 LEU A N 1
ATOM 3720 C CA . LEU A 1 472 ? -21.801 4.057 17.827 1.00 95.62 472 LEU A CA 1
ATOM 3721 C C . LEU A 1 472 ? -22.990 4.843 17.262 1.00 95.62 472 LEU A C 1
ATOM 3723 O O . LEU A 1 472 ? -23.578 4.425 16.271 1.00 95.62 472 LEU A O 1
ATOM 3727 N N . SER A 1 473 ? -23.315 5.993 17.859 1.00 94.75 473 SER A N 1
ATOM 3728 C CA . SER A 1 473 ? -24.382 6.875 17.362 1.00 94.75 473 SER A CA 1
ATOM 3729 C C . SER A 1 473 ? -24.097 7.364 15.937 1.00 94.75 473 SER A C 1
ATOM 3731 O O . SER A 1 473 ? -24.975 7.368 15.079 1.00 94.75 473 SER A O 1
ATOM 3733 N N . HIS A 1 474 ? -22.846 7.734 15.651 1.00 94.81 474 HIS A N 1
ATOM 3734 C CA . HIS A 1 474 ? -22.449 8.158 14.312 1.00 94.81 474 HIS A CA 1
ATOM 3735 C C . HIS A 1 474 ? -22.438 6.994 13.307 1.00 94.81 474 HIS A C 1
ATOM 3737 O O . HIS A 1 474 ? -22.865 7.177 12.169 1.00 94.81 474 HIS A O 1
ATOM 3743 N N . ALA A 1 475 ? -22.014 5.798 13.725 1.00 94.31 475 ALA A N 1
ATOM 3744 C CA . ALA A 1 475 ? -21.957 4.596 12.895 1.00 94.31 475 ALA A CA 1
ATOM 3745 C C . ALA A 1 475 ? -23.315 4.255 12.267 1.00 94.31 475 ALA A C 1
ATOM 3747 O O . ALA A 1 475 ? -23.373 3.878 11.101 1.00 94.31 475 ALA A O 1
ATOM 3748 N N . GLU A 1 476 ? -24.413 4.455 13.003 1.00 92.62 476 GLU A N 1
ATOM 3749 C CA . GLU A 1 476 ? -25.773 4.219 12.501 1.00 92.62 476 GLU A CA 1
ATOM 3750 C C . GLU A 1 476 ? -26.103 5.074 11.266 1.00 92.62 476 GLU A C 1
ATOM 3752 O O . GLU A 1 476 ? -26.832 4.622 10.386 1.00 92.62 476 GLU A O 1
ATOM 3757 N N . SER A 1 477 ? -25.518 6.272 11.148 1.00 92.81 477 SER A N 1
ATOM 3758 C CA . SER A 1 477 ? -25.695 7.143 9.975 1.00 92.81 477 SER A CA 1
ATOM 3759 C C . SER A 1 477 ? -24.902 6.703 8.735 1.00 92.81 477 SER A C 1
ATOM 3761 O O . SER A 1 477 ? -25.137 7.222 7.645 1.00 92.81 477 SER A O 1
ATOM 3763 N N . LEU A 1 478 ? -23.972 5.753 8.886 1.00 93.75 478 LEU A N 1
ATOM 3764 C CA . LEU A 1 478 ? -23.109 5.253 7.811 1.00 93.75 478 LEU A CA 1
ATOM 3765 C C . LEU A 1 478 ? -23.685 4.009 7.104 1.00 93.75 478 LEU A C 1
ATOM 3767 O O . LEU A 1 478 ? -23.149 3.586 6.075 1.00 93.75 478 LEU A O 1
ATOM 3771 N N . ILE A 1 479 ? -24.779 3.437 7.619 1.00 92.31 479 ILE A N 1
ATOM 3772 C CA . ILE A 1 479 ? -25.506 2.324 6.991 1.00 92.31 479 ILE A CA 1
ATOM 3773 C C . ILE A 1 479 ? -26.429 2.843 5.873 1.00 92.31 479 ILE A C 1
ATOM 3775 O O . ILE A 1 479 ? -27.065 3.885 6.035 1.00 92.31 479 ILE A O 1
ATOM 3779 N N . PRO A 1 480 ? -26.585 2.106 4.755 1.00 89.44 480 PRO A N 1
ATOM 3780 C CA . PRO A 1 480 ? -25.862 0.882 4.379 1.00 89.44 480 PRO A CA 1
ATOM 3781 C C . PRO A 1 480 ? -24.610 1.165 3.532 1.00 89.44 480 PRO A C 1
ATOM 3783 O O . PRO A 1 480 ? -23.990 0.242 3.017 1.00 89.44 480 PRO A O 1
ATOM 3786 N N . ASN A 1 481 ? -24.278 2.440 3.319 1.00 90.25 481 ASN A N 1
ATOM 3787 C CA . ASN A 1 481 ? -23.355 2.847 2.262 1.00 90.25 481 ASN A CA 1
ATOM 3788 C C . ASN A 1 481 ? -21.885 2.540 2.580 1.00 90.25 481 ASN A C 1
ATOM 3790 O O . ASN A 1 481 ? -21.118 2.269 1.662 1.00 90.25 481 ASN A O 1
ATOM 3794 N N . PHE A 1 482 ? -21.488 2.597 3.856 1.00 91.00 482 PHE A N 1
ATOM 3795 C CA . PHE A 1 482 ? -20.091 2.415 4.275 1.00 91.00 482 PHE A CA 1
ATOM 3796 C C . PHE A 1 482 ? -19.896 1.297 5.306 1.00 91.00 482 PHE A C 1
ATOM 3798 O O . PHE A 1 482 ? -18.799 0.749 5.406 1.00 91.00 482 PHE A O 1
ATOM 3805 N N . LEU A 1 483 ? -20.941 0.963 6.066 1.00 93.56 483 LEU A N 1
ATOM 3806 C CA . LEU A 1 483 ? -20.942 -0.106 7.066 1.00 93.56 483 LEU A CA 1
ATOM 3807 C C . LEU A 1 483 ? -22.106 -1.062 6.821 1.00 93.56 483 LEU A C 1
ATOM 3809 O O . LEU A 1 483 ? -23.184 -0.638 6.393 1.00 93.56 483 LEU A O 1
ATOM 3813 N N . ASN A 1 484 ? -21.889 -2.336 7.141 1.00 93.25 484 ASN A N 1
ATOM 3814 C CA . ASN A 1 484 ? -22.962 -3.320 7.227 1.00 93.25 484 ASN A CA 1
ATOM 3815 C C . ASN A 1 484 ? -23.539 -3.360 8.664 1.00 93.25 484 ASN A C 1
ATOM 3817 O O . ASN A 1 484 ? -23.078 -2.660 9.572 1.00 93.25 484 ASN A O 1
ATOM 3821 N N . VAL A 1 485 ? -24.604 -4.138 8.866 1.00 93.94 485 VAL A N 1
ATOM 3822 C CA . VAL A 1 485 ? -25.274 -4.232 10.176 1.00 93.94 485 VAL A CA 1
ATOM 3823 C C . VAL A 1 485 ? -24.415 -5.025 11.167 1.00 93.94 485 VAL A C 1
ATOM 3825 O O . VAL A 1 485 ? -24.417 -4.734 12.366 1.00 93.94 485 VAL A O 1
ATOM 3828 N N . GLU A 1 486 ? -23.665 -6.001 10.664 1.00 93.00 486 GLU A N 1
ATOM 3829 C CA . GLU A 1 486 ? -22.790 -6.893 11.416 1.00 93.00 486 GLU A CA 1
ATOM 3830 C C . GLU A 1 486 ? -21.647 -6.128 12.107 1.00 93.00 486 GLU A C 1
ATOM 3832 O O . GLU A 1 486 ? -21.429 -6.322 13.304 1.00 93.00 486 GLU A O 1
ATOM 3837 N N . ASP A 1 487 ? -21.001 -5.189 11.410 1.00 92.94 487 ASP A N 1
ATOM 3838 C CA . ASP A 1 487 ? -19.916 -4.331 11.902 1.00 92.94 487 ASP A CA 1
ATOM 3839 C C . ASP A 1 487 ? -20.376 -3.545 13.142 1.00 92.94 487 ASP A C 1
ATOM 3841 O O . ASP A 1 487 ? -19.704 -3.502 14.178 1.00 92.94 487 ASP A O 1
ATOM 3845 N N . ILE A 1 488 ? -21.575 -2.952 13.071 1.00 93.75 488 ILE A N 1
ATOM 3846 C CA . ILE A 1 488 ? -22.158 -2.197 14.189 1.00 93.75 488 ILE A CA 1
ATOM 3847 C C . ILE A 1 488 ? -22.534 -3.131 15.334 1.00 93.75 488 ILE A C 1
ATOM 3849 O O . ILE A 1 488 ? -22.337 -2.788 16.503 1.00 93.75 488 ILE A O 1
ATOM 3853 N N . GLN A 1 489 ? -23.081 -4.306 15.029 1.00 94.62 489 GLN A N 1
ATOM 3854 C CA . GLN A 1 489 ? -23.460 -5.262 16.059 1.00 94.62 489 GLN A CA 1
ATOM 3855 C C . GLN A 1 489 ? -22.233 -5.764 16.831 1.00 94.62 489 GLN A C 1
ATOM 3857 O O . GLN A 1 489 ? -22.280 -5.812 18.062 1.00 94.62 489 GLN A O 1
ATOM 3862 N N . LEU A 1 490 ? -21.124 -6.051 16.146 1.00 93.81 490 LEU A N 1
ATOM 3863 C CA . LEU A 1 490 ? -19.851 -6.404 16.777 1.00 93.81 490 LEU A CA 1
ATOM 3864 C C . LEU A 1 490 ? -19.317 -5.262 17.649 1.00 93.81 490 LEU A C 1
ATOM 3866 O O . LEU A 1 490 ? -18.947 -5.498 18.802 1.00 93.81 490 LEU A O 1
ATOM 3870 N N . LEU A 1 491 ? -19.368 -4.014 17.168 1.00 94.44 491 LEU A N 1
ATOM 3871 C CA . LEU A 1 491 ? -18.973 -2.849 17.968 1.00 94.44 491 LEU A CA 1
ATOM 3872 C C . LEU A 1 491 ? -19.849 -2.679 19.225 1.00 94.44 491 LEU A C 1
ATOM 3874 O O . LEU A 1 491 ? -19.340 -2.335 20.295 1.00 94.44 491 LEU A O 1
ATOM 3878 N N . ARG A 1 492 ? -21.161 -2.939 19.133 1.00 95.06 492 ARG A N 1
ATOM 3879 C CA . ARG A 1 492 ? -22.081 -2.903 20.286 1.00 95.06 492 ARG A CA 1
ATOM 3880 C C . ARG A 1 492 ? -21.745 -3.979 21.317 1.00 95.06 492 ARG A C 1
ATOM 3882 O O . ARG A 1 492 ? -21.770 -3.682 22.512 1.00 95.06 492 ARG A O 1
ATOM 3889 N N . VAL A 1 493 ? -21.427 -5.199 20.875 1.00 94.44 493 VAL A N 1
ATOM 3890 C CA . VAL A 1 493 ? -21.017 -6.300 21.765 1.00 94.44 493 VAL A CA 1
ATOM 3891 C C . VAL A 1 493 ? -19.707 -5.948 22.469 1.00 94.44 493 VAL A C 1
ATOM 3893 O O . VAL A 1 493 ? -19.661 -5.990 23.700 1.00 94.44 493 VAL A O 1
ATOM 3896 N N . PHE A 1 494 ? -18.704 -5.482 21.719 1.00 94.38 494 PHE A N 1
ATOM 3897 C CA . PHE A 1 494 ? -17.433 -5.007 22.270 1.00 94.38 494 PHE A CA 1
ATOM 3898 C C . PHE A 1 494 ? -17.647 -3.928 23.339 1.00 94.38 494 PHE A C 1
ATOM 3900 O O . PHE A 1 494 ? -17.135 -4.019 24.458 1.00 94.38 494 PHE A O 1
ATOM 3907 N N . PHE A 1 495 ? -18.446 -2.907 23.016 1.00 94.00 495 PHE A N 1
ATOM 3908 C CA . PHE A 1 495 ? -18.736 -1.809 23.933 1.00 94.00 495 PHE A CA 1
ATOM 3909 C C . PHE A 1 495 ? -19.464 -2.284 25.199 1.00 94.00 495 PHE A C 1
ATOM 3911 O O . PHE A 1 495 ? -19.126 -1.850 26.305 1.00 94.00 495 PHE A O 1
ATOM 3918 N N . GLY A 1 496 ? -20.430 -3.195 25.054 1.00 93.06 496 GLY A N 1
ATOM 3919 C CA . GLY A 1 496 ? -21.153 -3.796 26.173 1.00 93.06 496 GLY A CA 1
ATOM 3920 C C . GLY A 1 496 ? -20.235 -4.587 27.105 1.00 93.06 496 GLY A C 1
ATOM 3921 O O . GLY A 1 496 ? -20.297 -4.416 28.328 1.00 93.06 496 GLY A O 1
ATOM 3922 N N . GLU A 1 497 ? -19.331 -5.396 26.546 1.00 91.75 497 GLU A N 1
ATOM 3923 C CA . GLU A 1 497 ? -18.350 -6.136 27.338 1.00 91.75 497 GLU A CA 1
ATOM 3924 C C . GLU A 1 497 ? -17.414 -5.178 28.085 1.00 91.75 497 GLU A C 1
ATOM 3926 O O . GLU A 1 497 ? -17.251 -5.303 29.304 1.00 91.75 497 GLU A O 1
ATOM 3931 N N . LEU A 1 498 ? -16.877 -4.162 27.408 1.00 90.19 498 LEU A N 1
ATOM 3932 C CA . LEU A 1 498 ? -15.992 -3.174 28.025 1.00 90.19 498 LEU A CA 1
ATOM 3933 C C . LEU A 1 498 ? -16.677 -2.434 29.193 1.00 90.19 498 LEU A C 1
ATOM 3935 O O . LEU A 1 498 ? -16.096 -2.278 30.271 1.00 90.19 498 LEU A O 1
ATOM 3939 N N . GLN A 1 499 ? -17.946 -2.045 29.028 1.00 89.12 499 GLN A N 1
ATOM 3940 C CA . GLN A 1 499 ? -18.725 -1.375 30.073 1.00 89.12 499 GLN A CA 1
ATOM 3941 C C . GLN A 1 499 ? -18.975 -2.279 31.295 1.00 89.12 499 GLN A C 1
ATOM 3943 O O . GLN A 1 499 ? -18.894 -1.820 32.443 1.00 89.12 499 GLN A O 1
ATOM 3948 N N . SER A 1 500 ? -19.233 -3.573 31.077 1.00 88.56 500 SER A N 1
ATOM 3949 C CA . SER A 1 500 ? -19.393 -4.548 32.167 1.00 88.56 500 SER A CA 1
ATOM 3950 C C . SER A 1 500 ? -18.119 -4.674 33.021 1.00 88.56 500 SER A C 1
ATOM 3952 O O . SER A 1 500 ? -18.176 -4.748 34.251 1.00 88.56 500 SER A O 1
ATOM 3954 N N . ARG A 1 501 ? -16.940 -4.593 32.390 1.00 84.94 501 ARG A N 1
ATOM 3955 C CA . ARG A 1 501 ? -15.641 -4.680 33.073 1.00 84.94 501 ARG A CA 1
ATOM 3956 C C . ARG A 1 501 ? -15.334 -3.423 33.888 1.00 84.94 501 ARG A C 1
ATOM 3958 O O . ARG A 1 501 ? -14.839 -3.536 35.011 1.00 84.94 501 ARG A O 1
ATOM 3965 N N . PHE A 1 502 ? -15.691 -2.237 33.389 1.00 81.19 502 PHE A N 1
ATOM 3966 C CA . PHE A 1 502 ? -15.550 -0.986 34.148 1.00 81.19 502 PHE A CA 1
ATOM 3967 C C . PHE A 1 502 ? -16.398 -0.975 35.424 1.00 81.19 502 PHE A C 1
ATOM 3969 O O . PHE A 1 502 ? -15.919 -0.579 36.489 1.00 81.19 502 PHE A O 1
ATOM 3976 N N . THR A 1 503 ? -17.644 -1.449 35.342 1.00 74.00 503 THR A N 1
ATOM 3977 C CA . THR A 1 503 ? -18.555 -1.500 36.499 1.00 74.00 503 THR A CA 1
ATOM 3978 C C . THR A 1 503 ? -18.125 -2.543 37.538 1.00 74.00 503 THR A C 1
ATOM 3980 O O . THR A 1 503 ? -18.190 -2.271 38.740 1.00 74.00 503 THR A O 1
ATOM 3983 N N . SER A 1 504 ? -17.583 -3.686 37.102 1.00 65.50 504 SER A N 1
ATOM 3984 C CA . SER A 1 504 ? -17.012 -4.714 37.986 1.00 65.50 504 SER A CA 1
ATOM 3985 C C . SER A 1 504 ? -15.790 -4.213 38.774 1.00 65.50 504 SER A C 1
ATOM 3987 O O . SER A 1 504 ? -15.727 -4.382 39.994 1.00 65.50 504 SER A O 1
ATOM 3989 N N . ASN A 1 505 ? -14.843 -3.529 38.119 1.00 55.34 505 ASN A N 1
ATOM 3990 C CA . ASN A 1 505 ? -13.640 -3.005 38.785 1.00 55.34 505 ASN A CA 1
ATOM 3991 C C . ASN A 1 505 ? -13.939 -1.835 39.745 1.00 55.34 505 ASN A C 1
ATOM 3993 O O . ASN A 1 505 ? -13.253 -1.676 40.757 1.00 55.34 505 ASN A O 1
ATOM 3997 N N . GLY A 1 506 ? -14.999 -1.056 39.495 1.00 46.50 506 GLY A N 1
ATOM 3998 C CA . GLY A 1 506 ? -15.469 -0.007 40.410 1.00 46.50 506 GLY A CA 1
ATOM 3999 C C . GLY A 1 506 ? -16.144 -0.538 41.685 1.00 46.50 506 GLY A C 1
ATOM 4000 O O . GLY A 1 506 ? -16.089 0.106 42.737 1.00 46.50 506 GLY A O 1
ATOM 4001 N N . SER A 1 507 ? -16.739 -1.735 41.639 1.00 35.69 507 SER A N 1
ATOM 4002 C CA . SER A 1 507 ? -17.429 -2.329 42.795 1.00 35.69 507 SER A CA 1
ATOM 4003 C C . SER A 1 507 ? -16.478 -2.941 43.836 1.00 35.69 507 SER A C 1
ATOM 4005 O O . SER A 1 507 ? -16.860 -3.060 45.004 1.00 35.69 507 SER A O 1
ATOM 4007 N N . GLY A 1 508 ? -15.255 -3.326 43.453 1.00 33.66 508 GLY A N 1
ATOM 4008 C CA . GLY A 1 508 ? -14.272 -3.931 44.365 1.00 33.66 508 GLY A CA 1
ATOM 4009 C C . GLY A 1 508 ? -13.616 -2.924 45.316 1.00 33.66 508 GLY A C 1
ATOM 4010 O O . GLY A 1 508 ? -13.427 -3.210 46.499 1.00 33.66 508 GLY A O 1
ATOM 4011 N N . ARG A 1 509 ? -13.340 -1.706 44.832 1.00 33.22 509 ARG A N 1
ATOM 4012 C CA . ARG A 1 509 ? -12.645 -0.665 45.609 1.00 33.22 509 ARG A CA 1
ATOM 4013 C C . ARG A 1 509 ? -13.564 0.017 46.634 1.00 33.22 509 ARG A C 1
ATOM 4015 O O . ARG A 1 509 ? -13.156 0.256 47.766 1.00 33.22 509 ARG A O 1
ATOM 4022 N N . ASN A 1 510 ? -14.845 0.195 46.300 1.00 34.22 510 ASN A N 1
ATOM 4023 C CA . ASN A 1 510 ? -15.834 0.801 47.203 1.00 34.22 510 ASN A CA 1
ATOM 4024 C C . ASN A 1 510 ? -16.320 -0.131 48.329 1.00 34.22 510 ASN A C 1
ATOM 4026 O O . ASN A 1 510 ? -16.793 0.355 49.358 1.00 34.22 510 ASN A O 1
ATOM 4030 N N . ARG A 1 511 ? -16.198 -1.461 48.181 1.00 36.25 511 ARG A N 1
ATOM 4031 C CA . ARG A 1 511 ? -16.496 -2.411 49.272 1.00 36.25 511 ARG A CA 1
ATOM 4032 C C . ARG A 1 511 ? -15.349 -2.526 50.275 1.00 36.25 511 ARG A C 1
ATOM 4034 O O . ARG A 1 511 ? -15.620 -2.622 51.469 1.00 36.25 511 ARG A O 1
ATOM 4041 N N . ALA A 1 512 ? -14.093 -2.465 49.830 1.00 36.34 512 ALA A N 1
ATOM 4042 C CA . ALA A 1 512 ? -12.941 -2.544 50.731 1.00 36.34 512 ALA A CA 1
ATOM 4043 C C . ALA A 1 512 ? -12.856 -1.331 51.679 1.00 36.34 512 ALA A C 1
ATOM 4045 O O . ALA A 1 512 ? -12.592 -1.504 52.866 1.00 36.34 512 ALA A O 1
ATOM 4046 N N . GLN A 1 513 ? -13.188 -0.131 51.189 1.00 38.28 513 GLN A N 1
ATOM 4047 C CA . GLN A 1 513 ? -13.128 1.097 51.990 1.00 38.28 513 GLN A CA 1
ATOM 4048 C C . GLN A 1 513 ? -14.297 1.209 52.986 1.00 38.28 513 GLN A C 1
ATOM 4050 O O . GLN A 1 513 ? -14.080 1.464 54.167 1.00 38.28 513 GLN A O 1
ATOM 4055 N N . LYS A 1 514 ? -15.526 0.849 52.576 1.00 38.44 514 LYS A N 1
ATOM 4056 C CA . LYS A 1 514 ? -16.685 0.809 53.494 1.00 38.44 514 LYS A CA 1
ATOM 4057 C C . LYS A 1 514 ? -16.554 -0.231 54.613 1.00 38.44 514 LYS A C 1
ATOM 4059 O O . LYS A 1 514 ? -17.159 -0.066 55.669 1.00 38.44 514 LYS A O 1
ATOM 4064 N N . THR A 1 515 ? -15.770 -1.291 54.409 1.00 38.97 515 THR A N 1
ATOM 4065 C CA . THR A 1 515 ? -15.574 -2.331 55.435 1.00 38.97 515 THR A CA 1
ATOM 4066 C C . THR A 1 515 ? -14.499 -1.939 56.460 1.00 38.97 515 THR A C 1
ATOM 4068 O O . THR A 1 515 ? -14.563 -2.400 57.599 1.00 38.97 515 THR A O 1
ATOM 4071 N N . GLN A 1 516 ? -13.555 -1.056 56.107 1.00 40.41 516 GLN A N 1
ATOM 4072 C CA . GLN A 1 516 ? -12.586 -0.496 57.060 1.00 40.41 516 GLN A CA 1
ATOM 4073 C C . GLN A 1 516 ? -13.181 0.636 57.907 1.00 40.41 516 GLN A C 1
ATOM 4075 O O . GLN A 1 516 ? -12.980 0.623 59.120 1.00 40.41 516 GLN A O 1
ATOM 4080 N N . ASP A 1 517 ? -14.004 1.513 57.328 1.00 38.50 517 ASP A N 1
ATOM 4081 C CA . ASP A 1 517 ? -14.644 2.598 58.092 1.00 38.50 517 ASP A CA 1
ATOM 4082 C C . ASP A 1 517 ? -15.689 2.069 59.094 1.00 38.50 517 ASP A C 1
ATOM 4084 O O . ASP A 1 517 ? -15.775 2.542 60.223 1.00 38.50 517 ASP A O 1
ATOM 4088 N N . SER A 1 518 ? -16.402 0.986 58.760 1.00 39.28 518 SER A N 1
ATOM 4089 C CA . SER A 1 518 ? -17.361 0.351 59.687 1.00 39.28 518 SER A CA 1
ATOM 4090 C C . SER A 1 518 ? -16.725 -0.424 60.856 1.00 39.28 518 SER A C 1
ATOM 4092 O O . SER A 1 518 ? -17.436 -0.844 61.772 1.00 39.28 518 SER A O 1
ATOM 4094 N N . LYS A 1 519 ? -15.401 -0.650 60.832 1.00 41.31 519 LYS A N 1
ATOM 4095 C CA . LYS A 1 519 ? -14.675 -1.352 61.906 1.00 41.31 519 LYS A CA 1
ATOM 4096 C C . LYS A 1 519 ? -14.090 -0.412 62.960 1.00 41.31 519 LYS A C 1
ATOM 4098 O O . LYS A 1 519 ? -13.821 -0.886 64.057 1.00 41.31 519 LYS A O 1
ATOM 4103 N N . PHE A 1 520 ? -13.947 0.883 62.671 1.00 40.72 520 PHE A N 1
ATOM 4104 C CA . PHE A 1 520 ? -13.434 1.863 63.636 1.00 40.72 520 PHE A CA 1
ATOM 4105 C C . PHE A 1 520 ? -14.519 2.523 64.504 1.00 40.72 520 PHE A C 1
ATOM 4107 O O . PHE A 1 520 ? -14.197 3.049 65.562 1.00 40.72 520 PHE A O 1
ATOM 4114 N N . GLU A 1 521 ? -15.803 2.415 64.146 1.00 38.38 521 GLU A N 1
ATOM 4115 C CA . GLU A 1 521 ? -16.918 2.937 64.963 1.00 38.38 521 GLU A CA 1
ATOM 4116 C C . GLU A 1 521 ? -17.489 1.937 65.993 1.00 38.38 521 GLU A C 1
ATOM 4118 O O . GLU A 1 521 ? -18.443 2.256 66.700 1.00 38.38 521 GLU A O 1
ATOM 4123 N N . LYS A 1 522 ? -16.925 0.725 66.121 1.00 36.56 522 LYS A N 1
ATOM 4124 C CA . LYS A 1 522 ? -17.415 -0.311 67.062 1.00 36.56 522 LYS A CA 1
ATOM 4125 C C . LYS A 1 522 ? -16.454 -0.715 68.181 1.00 36.56 522 LYS A C 1
ATOM 4127 O O . LYS A 1 522 ? -16.686 -1.718 68.850 1.00 36.56 522 LYS A O 1
ATOM 4132 N N . SER A 1 523 ? -15.432 0.085 68.440 1.00 36.06 523 SER A N 1
ATOM 4133 C CA . SER A 1 523 ? -14.585 -0.064 69.625 1.00 36.06 523 SER A CA 1
ATOM 4134 C C . SER A 1 523 ? -14.457 1.285 70.319 1.00 36.06 523 SER A C 1
ATOM 4136 O O . SER A 1 523 ? -13.520 2.041 70.068 1.00 36.06 523 SER A O 1
ATOM 4138 N N . SER A 1 524 ? -15.486 1.574 71.122 1.00 36.78 524 SER A N 1
ATOM 4139 C CA . SER A 1 524 ? -15.396 2.399 72.331 1.00 36.78 524 SER A CA 1
ATOM 4140 C C . SER A 1 524 ? -14.424 1.797 73.339 1.00 36.78 524 SER A C 1
ATOM 4142 O O . SER A 1 524 ? -14.288 0.549 73.334 1.00 36.78 524 SER A O 1
#

Organism: Pisum sativum (NCBI:txid3888)